Protein AF-A0A3M1N4K0-F1 (afdb_monomer_lite)

Sequence (651 aa):
VHLARDWVYSIRYTGSGGWGAYGIYLDVGSLAPANIYIYNNFIAGISSDGYSSPAGLWNAYGIYCTGSSNANAGIYIYHNSVHLYGTPPSSSLGSNPSCLGIASSITGGVYVRNNIFQNTQSPPNPSSTRTTIAIAYEGSSPSVFAQLDNNAYYVKNAGGAQYAFIGALGSNRYATLSAWRTAVGGSREQNSLSLSAPAPFTSSIDLHIPHGTTTPIEGGAVLITSPIAIGKDIDGESRPYGSAAPDIGADEFVAVVPPCPAAIDADQLTITPGSITVGSSGASFTVSPETPANVTLPARWYMRYNSGPWQFVAAYQASSPALTYTPTAAGTYEFMLVAFVAPYHSGCSGLQNDTSNIVTGTAVCPTALNADQISVSPTSVPVGQPVTVTVTNPSAVTLPAQWQVSTNGGSTWTGVGSYTGSPYLYTPMQIATYQIRLAALPPTGCSGSLSPVYSNVATFVANPPPGDSIANPINITPTDPTRTDTTVAGDNSLPGYRNNYTGPGNQSSPDVYYLYILRECLDSIRVSTCASTSFPSSNDLYLHVIHKQTGRILYTDGGRCGNTTTLLRAALDIFHDPSATGPTLVTSTSSYRAGMRLQQGDSLIIIVQGWSSYSGPYVLDVTEYRYNPANQPTLPQPPFFPFDTSRVCFR

Structure (mmCIF, N/CA/C/O backbone):
data_AF-A0A3M1N4K0-F1
#
_entry.id   AF-A0A3M1N4K0-F1
#
loop_
_atom_site.group_PDB
_atom_site.id
_atom_site.type_symbol
_atom_site.label_atom_id
_atom_site.label_alt_id
_atom_site.label_comp_id
_atom_site.label_asym_id
_atom_site.label_entity_id
_atom_site.label_seq_id
_atom_site.pdbx_PDB_ins_code
_atom_site.Cartn_x
_atom_site.Cartn_y
_atom_site.Cartn_z
_atom_site.occupancy
_atom_site.B_iso_or_equiv
_atom_site.auth_seq_id
_atom_site.auth_comp_id
_atom_site.auth_asym_id
_atom_site.auth_atom_id
_atom_site.pdbx_PDB_model_num
ATOM 1 N N . VAL A 1 1 ? 1.178 -7.338 -48.037 1.00 90.81 1 VAL A N 1
ATOM 2 C CA . VAL A 1 1 ? 1.528 -5.927 -48.381 1.00 90.81 1 VAL A CA 1
ATOM 3 C C . VAL A 1 1 ? 2.882 -5.606 -47.772 1.00 90.81 1 VAL A C 1
ATOM 5 O O . VAL A 1 1 ? 3.129 -6.086 -46.673 1.00 90.81 1 VAL A O 1
ATOM 8 N N . HIS A 1 2 ? 3.745 -4.858 -48.464 1.00 96.00 2 HIS A N 1
ATOM 9 C CA . HIS A 1 2 ? 5.048 -4.423 -47.945 1.00 96.00 2 HIS A CA 1
ATOM 10 C C . HIS A 1 2 ? 5.084 -2.892 -47.902 1.00 96.00 2 HIS A C 1
ATOM 12 O O . HIS A 1 2 ? 4.865 -2.262 -48.932 1.00 96.00 2 HIS A O 1
ATOM 18 N N . LEU A 1 3 ? 5.334 -2.328 -46.724 1.00 97.31 3 LEU A N 1
ATOM 19 C CA . LEU A 1 3 ? 5.602 -0.909 -46.486 1.00 97.31 3 LEU A CA 1
ATOM 20 C C . LEU A 1 3 ? 7.040 -0.825 -45.992 1.00 97.31 3 LEU A C 1
ATOM 22 O O . LEU A 1 3 ? 7.329 -1.247 -44.865 1.00 97.31 3 LEU A O 1
ATOM 26 N N . ALA A 1 4 ? 7.954 -0.440 -46.877 1.00 97.00 4 ALA A N 1
ATOM 27 C CA . ALA A 1 4 ? 9.362 -0.578 -46.576 1.00 97.00 4 ALA A CA 1
ATOM 28 C C . ALA A 1 4 ? 10.258 0.438 -47.250 1.00 97.00 4 ALA A C 1
ATOM 30 O O . ALA A 1 4 ? 10.099 0.718 -48.439 1.00 97.00 4 ALA A O 1
ATOM 31 N N . ARG A 1 5 ? 11.284 0.856 -46.501 1.00 96.69 5 ARG A N 1
ATOM 32 C CA . ARG A 1 5 ? 12.244 1.890 -46.907 1.00 96.69 5 ARG A CA 1
ATOM 33 C C . ARG A 1 5 ? 11.577 3.240 -47.160 1.00 96.69 5 ARG A C 1
ATOM 35 O O . ARG A 1 5 ? 12.047 4.037 -47.967 1.00 96.69 5 ARG A O 1
ATOM 42 N N . ASP A 1 6 ? 10.474 3.486 -46.458 1.00 97.56 6 ASP A N 1
ATOM 43 C CA . ASP A 1 6 ? 9.780 4.761 -46.463 1.00 97.56 6 ASP A CA 1
ATOM 44 C C . ASP A 1 6 ? 10.431 5.715 -45.459 1.00 97.56 6 ASP A C 1
ATOM 46 O O . ASP A 1 6 ? 10.778 5.338 -44.335 1.00 97.56 6 ASP A O 1
ATOM 50 N N . TRP A 1 7 ? 10.535 6.982 -45.852 1.00 97.62 7 TRP A N 1
ATOM 51 C CA . TRP A 1 7 ? 10.961 8.067 -44.977 1.00 97.62 7 TRP A CA 1
ATOM 52 C C . TRP A 1 7 ? 9.779 9.008 -44.724 1.00 97.62 7 TRP A C 1
ATOM 54 O O . TRP A 1 7 ? 9.471 9.896 -45.519 1.00 97.62 7 TRP A O 1
ATOM 64 N N . VAL A 1 8 ? 9.084 8.793 -43.607 1.00 98.19 8 VAL A N 1
ATOM 65 C CA . VAL A 1 8 ? 7.854 9.500 -43.230 1.00 98.19 8 VAL A CA 1
ATOM 66 C C . VAL A 1 8 ? 8.154 10.478 -42.106 1.00 98.19 8 VAL A C 1
ATOM 68 O O . VAL A 1 8 ? 8.540 10.068 -41.013 1.00 98.19 8 VAL A O 1
ATOM 71 N N . TYR A 1 9 ? 7.954 11.779 -42.321 1.00 97.06 9 TYR A N 1
ATOM 72 C CA . TYR A 1 9 ? 8.236 12.749 -41.266 1.00 97.06 9 TYR A CA 1
ATOM 73 C C . TYR A 1 9 ? 7.358 14.001 -41.268 1.00 97.06 9 TYR A C 1
ATOM 75 O O . TYR A 1 9 ? 6.730 14.359 -42.260 1.00 97.06 9 TYR A O 1
ATOM 83 N N . SER A 1 10 ? 7.334 14.682 -40.117 1.00 93.12 10 SER A N 1
ATOM 84 C CA . SER A 1 10 ? 6.679 15.985 -39.911 1.00 93.12 10 SER A CA 1
ATOM 85 C C . SER A 1 10 ? 5.156 16.008 -40.111 1.00 93.12 10 SER A C 1
ATOM 87 O O . SER A 1 10 ? 4.585 17.058 -40.408 1.00 93.12 10 SER A O 1
ATOM 89 N N . ILE A 1 11 ? 4.470 14.887 -39.873 1.00 94.81 11 ILE A N 1
ATOM 90 C CA . ILE A 1 11 ? 3.000 14.840 -39.870 1.00 94.81 11 ILE A CA 1
ATOM 91 C C . ILE A 1 11 ? 2.481 15.379 -38.536 1.00 94.81 11 ILE A C 1
ATOM 93 O O . ILE A 1 11 ? 2.772 14.832 -37.469 1.00 94.81 11 ILE A O 1
ATOM 97 N N . ARG A 1 12 ? 1.709 16.469 -38.580 1.00 90.62 12 ARG A N 1
ATOM 98 C CA . ARG A 1 12 ? 1.216 17.137 -37.372 1.00 90.62 12 ARG A CA 1
ATOM 99 C C . ARG A 1 12 ? -0.253 17.506 -37.475 1.00 90.62 12 ARG A C 1
ATOM 101 O O . ARG A 1 12 ? -0.661 18.149 -38.437 1.00 90.62 12 ARG A O 1
ATOM 108 N N . TYR A 1 13 ? -1.017 17.182 -36.438 1.00 90.69 13 TYR A N 1
ATOM 109 C CA . TYR A 1 13 ? -2.303 17.825 -36.193 1.00 90.69 13 TYR A CA 1
ATOM 110 C C . TYR A 1 13 ? -2.068 19.099 -35.375 1.00 90.69 13 TYR A C 1
ATOM 112 O O . TYR A 1 13 ? -1.414 19.050 -34.336 1.00 90.69 13 TYR A O 1
ATOM 120 N N . THR A 1 14 ? -2.563 20.240 -35.857 1.00 87.44 14 THR A N 1
ATOM 121 C CA . THR A 1 14 ? -2.312 21.571 -35.269 1.00 87.44 14 THR A CA 1
ATOM 122 C C . THR A 1 14 ? -3.549 22.220 -34.649 1.00 87.44 14 THR A C 1
ATOM 124 O O . THR A 1 14 ? -3.457 23.338 -34.146 1.00 87.44 14 THR A O 1
ATOM 127 N N . GLY A 1 15 ? -4.703 21.550 -34.690 1.00 84.38 15 GLY A N 1
ATOM 128 C CA . GLY A 1 15 ? -5.914 22.041 -34.039 1.00 84.38 15 GLY A CA 1
ATOM 129 C C . GLY A 1 15 ? -5.955 21.713 -32.545 1.00 84.38 15 GLY A C 1
ATOM 130 O O . GLY A 1 15 ? -4.979 21.231 -31.974 1.00 84.38 15 GLY A O 1
ATOM 131 N N . SER A 1 16 ? -7.105 21.987 -31.924 1.00 83.31 16 SER A N 1
ATOM 132 C CA . SER A 1 16 ? -7.334 21.815 -30.483 1.00 83.31 16 SER A CA 1
ATOM 133 C C . SER A 1 16 ? -8.403 20.774 -30.125 1.00 83.31 16 SER A C 1
ATOM 135 O O . SER A 1 16 ? -8.843 20.708 -28.977 1.00 83.31 16 SER A O 1
ATOM 137 N N . GLY A 1 17 ? -8.869 19.997 -31.108 1.00 82.81 17 GLY A N 1
ATOM 138 C CA . GLY A 1 17 ? -9.978 19.054 -30.946 1.00 82.81 17 GLY A CA 1
ATOM 139 C C . GLY A 1 17 ? -9.613 17.713 -30.305 1.00 82.81 17 GLY A C 1
ATOM 140 O O . GLY A 1 17 ? -10.485 16.856 -30.207 1.00 82.81 17 GLY A O 1
ATOM 141 N N . GLY A 1 18 ? -8.357 17.509 -29.898 1.00 83.38 18 GLY A N 1
ATOM 142 C CA . GLY A 1 18 ? -7.882 16.259 -29.309 1.00 83.38 18 GLY A CA 1
ATOM 143 C C . GLY A 1 18 ? -7.697 15.130 -30.321 1.00 83.38 18 GLY A C 1
ATOM 144 O O . GLY A 1 18 ? -7.857 13.973 -29.952 1.00 83.38 18 GLY A O 1
ATOM 145 N N . TRP A 1 19 ? -7.389 15.426 -31.586 1.00 87.81 19 TRP A N 1
ATOM 146 C CA . TRP A 1 19 ? -7.318 14.417 -32.651 1.00 87.81 19 TRP A CA 1
ATOM 147 C C . TRP A 1 19 ? -5.926 13.768 -32.762 1.00 87.81 19 TRP A C 1
ATOM 149 O O . TRP A 1 19 ? -4.921 14.277 -32.262 1.00 87.81 19 TRP A O 1
ATOM 159 N N . GLY A 1 20 ? -5.868 12.598 -33.402 1.00 90.62 20 GLY A N 1
ATOM 160 C CA . GLY A 1 20 ? -4.632 11.843 -33.624 1.00 90.62 20 GLY A CA 1
ATOM 161 C C . GLY A 1 20 ? -3.844 12.289 -34.861 1.00 90.62 20 GLY A C 1
ATOM 162 O O . GLY A 1 20 ? -4.351 13.013 -35.717 1.00 90.62 20 GLY A O 1
ATOM 163 N N . ALA A 1 21 ? -2.599 11.824 -34.964 1.00 94.00 21 ALA A N 1
ATOM 164 C CA . ALA A 1 21 ? -1.760 11.933 -36.159 1.00 94.00 21 ALA A CA 1
ATOM 165 C C . ALA A 1 21 ? -0.926 10.655 -36.302 1.00 94.00 21 ALA A C 1
ATOM 167 O O . ALA A 1 21 ? -0.452 10.122 -35.302 1.00 94.00 21 ALA A O 1
ATOM 168 N N . TYR A 1 22 ? -0.718 10.164 -37.521 1.00 96.62 22 TYR A N 1
ATOM 169 C CA . TYR A 1 22 ? -0.079 8.865 -37.740 1.00 96.62 22 TYR A CA 1
ATOM 170 C C . TYR A 1 22 ? 1.003 8.965 -38.810 1.00 96.62 22 TYR A C 1
ATOM 172 O O . TYR A 1 22 ? 0.780 9.614 -39.830 1.00 96.62 22 TYR A O 1
ATOM 180 N N . GLY A 1 23 ? 2.147 8.315 -38.592 1.00 97.88 23 GLY A N 1
ATOM 181 C CA . GLY A 1 23 ? 3.134 8.072 -39.646 1.00 97.88 23 GLY A CA 1
ATOM 182 C C . GLY A 1 23 ? 2.615 7.022 -40.625 1.00 97.88 23 GLY A C 1
ATOM 183 O O . GLY A 1 23 ? 2.306 7.325 -41.772 1.00 97.88 23 GLY A O 1
ATOM 184 N N . ILE A 1 24 ? 2.445 5.798 -40.129 1.00 98.19 24 ILE A N 1
ATOM 185 C CA . ILE A 1 24 ? 1.808 4.686 -40.838 1.00 98.19 24 ILE A CA 1
ATOM 186 C C . ILE A 1 24 ? 0.546 4.291 -40.071 1.00 98.19 24 ILE A C 1
ATOM 188 O O . ILE A 1 24 ? 0.623 3.916 -38.903 1.00 98.19 24 ILE A O 1
ATOM 192 N N . TYR A 1 25 ? -0.611 4.358 -40.728 1.00 97.12 25 TYR A N 1
ATOM 193 C CA . TYR A 1 25 ? -1.880 3.857 -40.199 1.00 97.12 25 TYR A CA 1
ATOM 194 C C . TYR A 1 25 ? -2.286 2.601 -40.964 1.00 97.12 25 TYR A C 1
ATOM 196 O O . TYR A 1 25 ? -2.434 2.636 -42.186 1.00 97.12 25 TYR A O 1
ATOM 204 N N . LEU A 1 26 ? -2.472 1.499 -40.243 1.00 95.81 26 LEU A N 1
ATOM 205 C CA . LEU A 1 26 ? -2.861 0.214 -40.795 1.00 95.81 26 LEU A CA 1
ATOM 206 C C . LEU A 1 26 ? -4.192 -0.248 -40.199 1.00 95.81 26 LEU A C 1
ATOM 208 O O . LEU A 1 26 ? -4.291 -0.442 -38.990 1.00 95.81 26 LEU A O 1
ATOM 212 N N . ASP A 1 27 ? -5.169 -0.519 -41.061 1.00 95.19 27 ASP A N 1
ATOM 213 C CA . ASP A 1 27 ? -6.387 -1.251 -40.715 1.00 95.19 27 ASP A CA 1
ATOM 214 C C . ASP A 1 27 ? -6.412 -2.583 -41.473 1.00 95.19 27 ASP A C 1
ATOM 216 O O . ASP A 1 27 ? -6.448 -2.608 -42.705 1.00 95.19 27 ASP A O 1
ATOM 220 N N . VAL A 1 28 ? -6.350 -3.696 -40.740 1.00 94.31 28 VAL A N 1
ATOM 221 C CA . VAL A 1 28 ? -6.396 -5.047 -41.325 1.00 94.31 28 VAL A CA 1
ATOM 222 C C . VAL A 1 28 ? -7.818 -5.587 -41.492 1.00 94.31 28 VAL A C 1
ATOM 224 O O . VAL A 1 28 ? -7.995 -6.692 -42.012 1.00 94.31 28 VAL A O 1
ATOM 227 N N . GLY A 1 29 ? -8.839 -4.851 -41.042 1.00 92.19 29 GLY A N 1
ATOM 228 C CA . GLY A 1 29 ? -10.226 -5.303 -41.033 1.00 92.19 29 GLY A CA 1
ATOM 229 C C . GLY A 1 29 ? -10.366 -6.683 -40.381 1.00 92.19 29 GLY A C 1
ATOM 230 O O . GLY A 1 29 ? -9.849 -6.934 -39.290 1.00 92.19 29 GLY A O 1
ATOM 231 N N . SER A 1 30 ? -11.044 -7.598 -41.072 1.00 91.00 30 SER A N 1
ATOM 232 C CA . SER A 1 30 ? -11.279 -8.981 -40.634 1.00 91.00 30 SER A CA 1
ATOM 233 C C . SER A 1 30 ? -10.262 -10.009 -41.166 1.00 91.00 30 SER A C 1
ATOM 235 O O . SER A 1 30 ? -10.473 -11.211 -41.003 1.00 91.00 30 SER A O 1
ATOM 237 N N . LEU A 1 31 ? -9.165 -9.586 -41.811 1.00 89.38 31 LEU A N 1
ATOM 238 C CA . LEU A 1 31 ? -8.193 -10.499 -42.434 1.00 89.38 31 LEU A CA 1
ATOM 239 C C . LEU A 1 31 ? -7.330 -11.232 -41.397 1.00 89.38 31 LEU A C 1
ATOM 241 O O . LEU A 1 31 ? -6.529 -10.597 -40.720 1.00 89.38 31 LEU A O 1
ATOM 245 N N . ALA A 1 32 ? -7.403 -12.563 -41.319 1.00 89.44 32 ALA A N 1
ATOM 246 C CA . ALA A 1 32 ? -6.632 -13.356 -40.355 1.00 89.44 32 ALA A CA 1
ATOM 247 C C . ALA A 1 32 ? -5.978 -14.604 -41.003 1.00 89.44 32 ALA A C 1
ATOM 249 O O . ALA A 1 32 ? -6.666 -15.616 -41.161 1.00 89.44 32 ALA A O 1
ATOM 250 N N . PRO A 1 33 ? -4.674 -14.593 -41.368 1.00 91.50 33 PRO A N 1
ATOM 251 C CA . PRO A 1 33 ? -3.715 -13.485 -41.271 1.00 91.50 33 PRO A CA 1
ATOM 252 C C . PRO A 1 33 ? -3.775 -12.506 -42.452 1.00 91.50 33 PRO A C 1
ATOM 254 O O . PRO A 1 33 ? -4.005 -12.905 -43.592 1.00 91.50 33 PRO A O 1
ATOM 257 N N . ALA A 1 34 ? -3.493 -11.225 -42.195 1.00 93.12 34 ALA A N 1
ATOM 258 C CA . ALA A 1 34 ? -3.416 -10.188 -43.228 1.00 93.12 34 ALA A CA 1
ATOM 259 C C . ALA A 1 34 ? -2.084 -10.186 -44.005 1.00 93.12 34 ALA A C 1
ATOM 261 O O . ALA A 1 34 ? -2.031 -9.690 -45.130 1.00 93.12 34 ALA A O 1
ATOM 262 N N . ASN A 1 35 ? -1.014 -10.745 -43.426 1.00 95.44 35 ASN A N 1
ATOM 263 C CA . ASN A 1 35 ? 0.335 -10.820 -44.007 1.00 95.44 35 ASN A CA 1
ATOM 264 C C . ASN A 1 35 ? 0.853 -9.454 -44.500 1.00 95.44 35 ASN A C 1
ATOM 266 O O . ASN A 1 35 ? 1.108 -9.224 -45.693 1.00 95.44 35 ASN A O 1
ATOM 270 N N . ILE A 1 36 ? 0.976 -8.521 -43.556 1.00 97.00 36 ILE A N 1
ATOM 271 C CA . ILE A 1 36 ? 1.440 -7.153 -43.801 1.00 97.00 36 ILE A CA 1
ATOM 272 C C . ILE A 1 36 ? 2.790 -6.944 -43.127 1.00 97.00 36 ILE A C 1
ATOM 274 O O . ILE A 1 36 ? 2.938 -7.194 -41.934 1.00 97.00 36 ILE A O 1
ATOM 278 N N . TYR A 1 37 ? 3.758 -6.476 -43.909 1.00 98.06 37 TYR A N 1
ATOM 279 C CA . TYR A 1 37 ? 5.148 -6.286 -43.515 1.00 98.06 37 TYR A CA 1
ATOM 280 C C . TYR A 1 37 ? 5.482 -4.795 -43.520 1.00 98.06 37 TYR A C 1
ATOM 282 O O . TYR A 1 37 ? 5.380 -4.152 -44.562 1.00 98.06 37 TYR A O 1
ATOM 290 N N . ILE A 1 38 ? 5.884 -4.262 -42.370 1.00 98.62 38 ILE A N 1
ATOM 291 C CA . ILE A 1 38 ? 6.320 -2.879 -42.162 1.00 98.62 38 ILE A CA 1
ATOM 292 C C . ILE A 1 38 ? 7.787 -2.934 -41.735 1.00 98.62 38 ILE A C 1
ATOM 294 O O . ILE A 1 38 ? 8.072 -3.382 -40.620 1.00 98.62 38 ILE A O 1
ATOM 298 N N . TYR A 1 39 ? 8.724 -2.549 -42.605 1.00 98.62 39 TYR A N 1
ATOM 299 C CA . TYR A 1 39 ? 10.147 -2.688 -42.286 1.00 98.62 39 TYR A CA 1
ATOM 300 C C . TYR A 1 39 ? 11.100 -1.680 -42.918 1.00 98.62 39 TYR A C 1
ATOM 302 O O . TYR A 1 39 ? 10.824 -1.141 -43.977 1.00 98.62 39 TYR A O 1
ATOM 310 N N . ASN A 1 40 ? 12.255 -1.453 -42.290 1.00 98.31 40 ASN A N 1
ATOM 311 C CA . ASN A 1 40 ? 13.278 -0.502 -42.748 1.00 98.31 40 ASN A CA 1
ATOM 312 C C . ASN A 1 40 ? 12.750 0.923 -42.956 1.00 98.31 40 ASN A C 1
ATOM 314 O O . ASN A 1 40 ? 13.233 1.627 -43.832 1.00 98.31 40 ASN A O 1
ATOM 318 N N . ASN A 1 41 ? 11.733 1.352 -42.208 1.00 98.75 41 ASN A N 1
ATOM 319 C CA . ASN A 1 41 ? 11.193 2.701 -42.357 1.00 98.75 41 ASN A CA 1
ATOM 320 C C . ASN A 1 41 ? 11.834 3.661 -41.354 1.00 98.75 41 ASN A C 1
ATOM 322 O O . ASN A 1 41 ? 12.025 3.314 -40.183 1.00 98.75 41 ASN A O 1
ATOM 326 N N . PHE A 1 42 ? 12.074 4.891 -41.797 1.00 98.75 42 PHE A N 1
ATOM 327 C CA . PHE A 1 42 ? 12.331 6.034 -40.929 1.00 98.75 42 PHE A CA 1
ATOM 328 C C . PHE A 1 42 ? 11.034 6.794 -40.703 1.00 98.75 42 PHE A C 1
ATOM 330 O O . PHE A 1 42 ? 10.422 7.295 -41.646 1.00 98.75 42 PHE A O 1
ATOM 337 N N . ILE A 1 43 ? 10.607 6.899 -39.445 1.00 98.81 43 ILE A N 1
ATOM 338 C CA . ILE A 1 43 ? 9.358 7.573 -39.082 1.00 98.81 43 ILE A CA 1
ATOM 339 C C . ILE A 1 43 ? 9.645 8.615 -38.008 1.00 98.81 43 ILE A C 1
ATOM 341 O O . ILE A 1 43 ? 9.987 8.262 -36.881 1.00 98.81 43 ILE A O 1
ATOM 345 N N . ALA A 1 44 ? 9.487 9.900 -38.322 1.00 98.19 44 ALA A N 1
ATOM 346 C CA . ALA A 1 44 ? 9.913 10.974 -37.431 1.00 98.19 44 ALA A CA 1
ATOM 347 C C . ALA A 1 44 ? 8.897 12.112 -37.258 1.00 98.19 44 ALA A C 1
ATOM 349 O O . ALA A 1 44 ? 8.154 12.486 -38.159 1.00 98.19 44 ALA A O 1
ATOM 350 N N . GLY A 1 45 ? 8.889 12.744 -36.086 1.00 93.69 45 GLY A N 1
ATOM 351 C CA . GLY A 1 45 ? 8.214 14.035 -35.901 1.00 93.69 45 GLY A CA 1
ATOM 352 C C . GLY A 1 45 ? 6.687 14.004 -36.016 1.00 93.69 45 GLY A C 1
ATOM 353 O O . GLY A 1 45 ? 6.094 15.035 -36.345 1.00 93.69 45 GLY A O 1
ATOM 354 N N . ILE A 1 46 ? 6.061 12.857 -35.726 1.00 95.62 46 ILE A N 1
ATOM 355 C CA . ILE A 1 46 ? 4.599 12.734 -35.656 1.00 95.62 46 ILE A CA 1
ATOM 356 C C . ILE A 1 46 ? 4.095 13.378 -34.362 1.00 95.62 46 ILE A C 1
ATOM 358 O O . ILE A 1 46 ? 4.562 13.040 -33.272 1.00 95.62 46 ILE A O 1
ATOM 362 N N . SER A 1 47 ? 3.161 14.324 -34.456 1.00 91.94 47 SER A N 1
ATOM 363 C CA . SER A 1 47 ? 2.671 15.062 -33.285 1.00 91.94 47 SER A CA 1
ATOM 364 C C . SER A 1 47 ? 1.198 15.446 -33.392 1.00 91.94 47 SER A C 1
ATOM 366 O O . SER A 1 47 ? 0.704 15.792 -34.462 1.00 91.94 47 SER A O 1
ATOM 368 N N . SER A 1 48 ? 0.495 15.411 -32.264 1.00 90.56 48 SER A N 1
ATOM 369 C CA . SER A 1 48 ? -0.882 15.878 -32.131 1.00 90.56 48 SER A CA 1
ATOM 370 C C . SER A 1 48 ? -1.165 16.319 -30.694 1.00 90.56 48 SER A C 1
ATOM 372 O O . SER A 1 48 ? -0.408 15.982 -29.768 1.00 90.56 48 SER A O 1
ATOM 374 N N . ASP A 1 49 ? -2.241 17.087 -30.510 1.00 86.75 49 ASP A N 1
ATOM 375 C CA . ASP A 1 49 ? -2.737 17.453 -29.184 1.00 8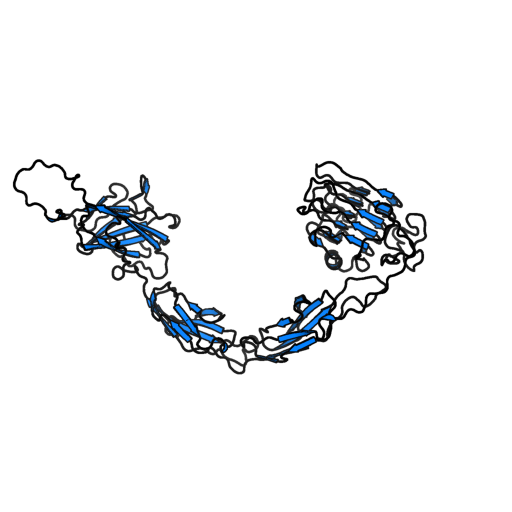6.75 49 ASP A CA 1
ATOM 376 C C . ASP A 1 49 ? -3.292 16.218 -28.455 1.00 86.75 49 ASP A C 1
ATOM 378 O O . ASP A 1 49 ? -2.891 15.979 -27.316 1.00 86.75 49 ASP A O 1
ATOM 382 N N . GLY A 1 50 ? -4.079 15.393 -29.160 1.00 85.75 50 GLY A N 1
ATOM 383 C CA . GLY A 1 50 ? -4.526 14.040 -28.821 1.00 85.75 50 GLY A CA 1
ATOM 384 C C . GLY A 1 50 ? -5.364 13.913 -27.542 1.00 85.75 50 GLY A C 1
ATOM 385 O O . GLY A 1 50 ? -5.150 14.621 -26.568 1.00 85.75 50 GLY A O 1
ATOM 386 N N . TYR A 1 51 ? -6.322 12.994 -27.486 1.00 83.12 51 TYR A N 1
ATOM 387 C CA . TYR A 1 51 ? -7.182 12.793 -26.319 1.00 83.12 51 TYR A CA 1
ATOM 388 C C . TYR A 1 51 ? -7.746 11.366 -26.265 1.00 83.12 51 TYR A C 1
ATOM 390 O O . TYR A 1 51 ? -8.837 11.092 -26.760 1.00 83.12 51 TYR A O 1
ATOM 398 N N . SER A 1 52 ? -6.996 10.421 -25.691 1.00 80.19 52 SER A N 1
ATOM 399 C CA . SER A 1 52 ? -7.501 9.071 -25.375 1.00 80.19 52 SER A CA 1
ATOM 400 C C . SER A 1 52 ? -6.503 8.271 -24.539 1.00 80.19 52 SER A C 1
ATOM 402 O O . SER A 1 52 ? -5.350 8.674 -24.386 1.00 80.19 52 SER A O 1
ATOM 404 N N . SER A 1 53 ? -6.933 7.114 -24.026 1.00 84.94 53 SER A N 1
ATOM 405 C CA . SER A 1 53 ? -6.052 6.075 -23.480 1.00 84.94 53 SER A CA 1
ATOM 406 C C . SER A 1 53 ? -4.934 5.691 -24.467 1.00 84.94 53 SER A C 1
ATOM 408 O O . SER A 1 53 ? -5.038 5.966 -25.665 1.00 84.94 53 SER A O 1
ATOM 410 N N . PRO A 1 54 ? -3.847 5.046 -24.011 1.00 84.56 54 PRO A N 1
ATOM 411 C CA . PRO A 1 54 ? -2.799 4.582 -24.907 1.00 84.56 54 PRO A CA 1
ATOM 412 C C . PRO A 1 54 ? -3.344 3.633 -25.950 1.00 84.56 54 PRO A C 1
ATOM 414 O O . PRO A 1 54 ? -4.248 2.846 -25.678 1.00 84.56 54 PRO A O 1
ATOM 417 N N . ALA A 1 55 ? -2.745 3.728 -27.131 1.00 86.44 55 ALA A N 1
ATOM 418 C CA . ALA A 1 55 ? -3.205 3.076 -28.349 1.00 86.44 55 ALA A CA 1
ATOM 419 C C . ALA A 1 55 ? -4.688 3.319 -28.719 1.00 86.44 55 ALA A C 1
ATOM 421 O O . ALA A 1 55 ? -5.207 2.652 -29.613 1.00 86.44 55 ALA A O 1
ATOM 422 N N . GLY A 1 56 ? -5.355 4.303 -28.107 1.00 88.81 56 GLY A N 1
ATOM 423 C CA . GLY A 1 56 ? -6.613 4.839 -28.615 1.00 88.81 56 GLY A CA 1
ATOM 424 C C . GLY A 1 56 ? -6.383 5.649 -29.892 1.00 88.81 56 GLY A C 1
ATOM 425 O O . GLY A 1 56 ? -5.330 6.257 -30.070 1.00 88.81 56 GLY A O 1
ATOM 426 N N . LEU A 1 57 ? -7.379 5.687 -30.777 1.00 89.94 57 LEU A N 1
ATOM 427 C CA . LEU A 1 57 ? -7.299 6.357 -32.087 1.00 89.94 57 LEU A CA 1
ATOM 428 C C . LEU A 1 57 ? -6.859 7.831 -31.996 1.00 89.94 57 LEU A C 1
ATOM 430 O O . LEU A 1 57 ? -6.268 8.391 -32.908 1.00 89.94 57 LEU A O 1
ATOM 434 N N . TRP A 1 58 ? -7.113 8.508 -30.888 1.00 90.88 58 TRP A N 1
ATOM 435 C CA . TRP A 1 58 ? -6.948 9.954 -30.823 1.00 90.88 58 TRP A CA 1
ATOM 436 C C . TRP A 1 58 ? -5.587 10.386 -30.272 1.00 90.88 58 TRP A C 1
ATOM 438 O O . TRP A 1 58 ? -5.526 11.334 -29.507 1.00 90.88 58 TRP A O 1
ATOM 448 N N . ASN A 1 59 ? -4.482 9.722 -30.618 1.00 92.25 59 ASN A N 1
ATOM 449 C CA . ASN A 1 59 ? -3.132 10.174 -30.240 1.00 92.25 59 ASN A CA 1
ATOM 450 C C . ASN A 1 59 ? -2.169 10.188 -31.435 1.00 92.25 59 ASN A C 1
ATOM 452 O O . ASN A 1 59 ? -2.506 9.774 -32.542 1.00 92.25 59 ASN A O 1
ATOM 456 N N . ALA A 1 60 ? -0.955 10.686 -31.197 1.00 94.00 60 ALA A N 1
ATOM 457 C CA . ALA A 1 60 ? 0.121 10.641 -32.174 1.00 94.00 60 ALA A CA 1
ATOM 458 C C . ALA A 1 60 ? 0.818 9.272 -32.165 1.00 94.00 60 ALA A C 1
ATOM 460 O O . ALA A 1 60 ? 1.302 8.840 -31.116 1.00 94.00 60 ALA A O 1
ATOM 461 N N . TYR A 1 61 ? 0.929 8.630 -33.328 1.00 97.50 61 TYR A N 1
ATOM 462 C CA . TYR A 1 61 ? 1.649 7.368 -33.472 1.00 97.50 61 TYR A CA 1
ATOM 463 C C . TYR A 1 61 ? 2.648 7.383 -34.617 1.00 97.50 61 TYR A C 1
ATOM 465 O O . TYR A 1 61 ? 2.349 7.865 -35.707 1.00 97.50 61 TYR A O 1
ATOM 473 N N . GLY A 1 62 ? 3.820 6.786 -34.401 1.00 98.31 62 GLY A N 1
ATOM 474 C CA . GLY A 1 62 ? 4.709 6.458 -35.515 1.00 98.31 62 GLY A CA 1
ATOM 475 C C . GLY A 1 62 ? 4.043 5.433 -36.431 1.00 98.31 62 GLY A C 1
ATOM 476 O O . GLY A 1 62 ? 3.802 5.700 -37.605 1.00 98.31 62 GLY A O 1
ATOM 477 N N . ILE A 1 63 ? 3.667 4.296 -35.852 1.00 98.75 63 ILE A N 1
ATOM 478 C CA . ILE A 1 63 ? 2.913 3.223 -36.501 1.00 98.75 63 ILE A CA 1
ATOM 479 C C . ILE A 1 63 ? 1.668 2.942 -35.657 1.00 98.75 63 ILE A C 1
ATOM 481 O O . ILE A 1 63 ? 1.779 2.736 -34.448 1.00 98.75 63 ILE A O 1
ATOM 485 N N . TYR A 1 64 ? 0.490 2.915 -36.274 1.00 98.19 64 TYR A N 1
ATOM 486 C CA . TYR A 1 64 ? -0.767 2.561 -35.620 1.00 98.19 64 TYR A CA 1
ATOM 487 C C . TYR A 1 64 ? -1.463 1.417 -36.346 1.00 98.19 64 TYR A C 1
ATOM 489 O O . TYR A 1 64 ? -1.633 1.475 -37.561 1.00 98.19 64 TYR A O 1
ATOM 497 N N . CYS A 1 65 ? -1.873 0.390 -35.605 1.00 97.69 65 CYS A N 1
ATOM 498 C CA . CYS A 1 65 ? -2.529 -0.799 -36.144 1.00 97.69 65 CYS A CA 1
ATOM 499 C C . CYS A 1 65 ? -3.930 -0.974 -35.543 1.00 97.69 65 CYS A C 1
ATOM 501 O O . CYS A 1 65 ? -4.085 -0.945 -34.323 1.00 97.69 65 CYS A O 1
ATOM 503 N N . THR A 1 66 ? -4.928 -1.241 -36.382 1.00 96.50 66 THR A N 1
ATOM 504 C CA . THR A 1 66 ? -6.297 -1.612 -35.996 1.00 96.50 66 THR A CA 1
ATOM 505 C C . THR A 1 66 ? -6.828 -2.754 -36.872 1.00 96.50 66 THR A C 1
ATOM 507 O O . THR A 1 66 ? -6.219 -3.115 -37.879 1.00 96.50 66 THR A O 1
ATOM 510 N N . GLY A 1 67 ? -7.946 -3.355 -36.471 1.00 93.81 67 GLY A N 1
ATOM 511 C CA . GLY A 1 67 ? -8.672 -4.369 -37.230 1.00 93.81 67 GLY A CA 1
ATOM 512 C C . GLY A 1 67 ? -10.085 -4.593 -36.686 1.00 93.81 67 GLY A C 1
ATOM 513 O O . GLY A 1 67 ? -10.710 -3.691 -36.131 1.00 93.81 67 GLY A O 1
ATOM 514 N N . SER A 1 68 ? -10.603 -5.814 -36.830 1.00 90.44 68 SER A N 1
ATOM 515 C CA . SER A 1 68 ? -11.937 -6.232 -36.377 1.00 90.44 68 SER A CA 1
ATOM 516 C C . SER A 1 68 ? -11.882 -7.556 -35.602 1.00 90.44 68 SER A C 1
ATOM 518 O O . SER A 1 68 ? -12.150 -8.617 -36.156 1.00 90.44 68 SER A O 1
ATOM 520 N N . SER A 1 69 ? -11.548 -7.489 -34.308 1.00 82.38 69 SER A N 1
ATOM 521 C CA . SER A 1 69 ? -11.437 -8.639 -33.383 1.00 82.38 69 SER A CA 1
ATOM 522 C C . SER A 1 69 ? -10.546 -9.773 -33.904 1.00 82.38 69 SER A C 1
ATOM 524 O O . SER A 1 69 ? -10.987 -10.905 -34.099 1.00 82.38 69 SER A O 1
ATOM 526 N N . ASN A 1 70 ? -9.271 -9.468 -34.136 1.00 87.31 70 ASN A N 1
ATOM 527 C CA . ASN A 1 70 ? -8.369 -10.344 -34.870 1.00 87.31 70 ASN A CA 1
ATOM 528 C C . ASN A 1 70 ? -7.321 -11.029 -33.978 1.00 87.31 70 ASN A C 1
ATOM 530 O O . ASN A 1 70 ? -6.352 -10.400 -33.552 1.00 87.31 70 ASN A O 1
ATOM 534 N N . ALA A 1 71 ? -7.495 -12.331 -33.733 1.00 92.00 71 ALA A N 1
ATOM 535 C CA . ALA A 1 71 ? -6.574 -13.140 -32.924 1.00 92.00 71 ALA A CA 1
ATOM 536 C C . ALA A 1 71 ? -5.301 -13.574 -33.673 1.00 92.00 71 ALA A C 1
ATOM 538 O O . ALA A 1 71 ? -4.363 -14.078 -33.055 1.00 92.00 71 ALA A O 1
ATOM 539 N N . ASN A 1 72 ? -5.252 -13.391 -34.993 1.00 94.88 72 ASN A N 1
ATOM 540 C CA . ASN A 1 72 ? -4.083 -13.677 -35.812 1.00 94.88 72 ASN A CA 1
ATOM 541 C C . ASN A 1 72 ? -3.961 -12.629 -36.921 1.00 94.88 72 ASN A C 1
ATOM 543 O O . ASN A 1 72 ? -4.202 -12.925 -38.088 1.00 94.88 72 ASN A O 1
ATOM 547 N N . ALA A 1 73 ? -3.609 -11.397 -36.555 1.00 95.75 73 ALA A N 1
ATOM 548 C CA . ALA A 1 73 ? -3.593 -10.286 -37.499 1.00 95.75 73 ALA A CA 1
ATOM 549 C C . ALA A 1 73 ? -2.557 -10.444 -38.622 1.00 95.75 73 ALA A C 1
ATOM 551 O O . ALA A 1 73 ? -2.756 -9.914 -39.712 1.00 95.75 73 ALA A O 1
ATOM 552 N N . GLY A 1 74 ? -1.469 -11.189 -38.402 1.00 96.44 74 GLY A N 1
ATOM 553 C CA . GLY A 1 74 ? -0.402 -11.349 -39.393 1.00 96.44 74 GLY A CA 1
ATOM 554 C C . GLY A 1 74 ? 0.281 -10.020 -39.726 1.00 96.44 74 GLY A C 1
ATOM 555 O O . GLY A 1 74 ? 0.496 -9.719 -40.901 1.00 96.44 74 GLY A O 1
ATOM 556 N N . ILE A 1 75 ? 0.567 -9.214 -38.698 1.00 98.31 75 ILE A N 1
ATOM 557 C CA . ILE A 1 75 ? 1.244 -7.916 -38.814 1.00 98.31 75 ILE A CA 1
ATOM 558 C C . ILE A 1 75 ? 2.693 -8.089 -38.371 1.00 98.31 75 ILE A C 1
ATOM 560 O O . ILE A 1 75 ? 2.959 -8.510 -37.245 1.00 98.31 75 ILE A O 1
ATOM 564 N N . TYR A 1 76 ? 3.628 -7.740 -39.244 1.00 98.50 76 TYR A N 1
ATOM 565 C CA . TYR A 1 76 ? 5.059 -7.929 -39.053 1.00 98.50 76 TYR A CA 1
ATOM 566 C C . TYR A 1 76 ? 5.765 -6.572 -39.099 1.00 98.50 76 TYR A C 1
ATOM 568 O O . TYR A 1 76 ? 5.733 -5.899 -40.124 1.00 98.50 76 TYR A O 1
ATOM 576 N N . ILE A 1 77 ? 6.386 -6.168 -37.993 1.00 98.75 77 ILE A N 1
ATOM 577 C CA . ILE A 1 77 ? 7.013 -4.857 -37.794 1.00 98.75 77 ILE A CA 1
ATOM 578 C C . ILE A 1 77 ? 8.490 -5.083 -37.468 1.00 98.75 77 ILE A C 1
ATOM 580 O O . ILE A 1 77 ? 8.831 -5.458 -36.340 1.00 98.75 77 ILE A O 1
ATOM 584 N N . TYR A 1 78 ? 9.360 -4.895 -38.459 1.00 98.69 78 TYR A N 1
ATOM 585 C CA . TYR A 1 78 ? 10.776 -5.253 -38.367 1.00 98.69 78 TYR A CA 1
ATOM 586 C C . TYR A 1 78 ? 11.702 -4.107 -38.740 1.00 98.69 78 TYR A C 1
ATOM 588 O O . TYR A 1 78 ? 11.440 -3.444 -39.725 1.00 98.69 78 TYR A O 1
ATOM 596 N N . HIS A 1 79 ? 12.814 -3.905 -38.031 1.00 98.38 79 HIS A N 1
ATOM 597 C CA . HIS A 1 79 ? 13.849 -2.958 -38.477 1.00 98.38 79 HIS A CA 1
ATOM 598 C C . HIS A 1 79 ? 13.315 -1.550 -38.776 1.00 98.38 79 HIS A C 1
ATOM 600 O O . HIS A 1 79 ? 13.727 -0.933 -39.738 1.00 98.38 79 HIS A O 1
ATOM 606 N N . ASN A 1 80 ? 12.347 -1.020 -38.028 1.00 98.88 80 ASN A N 1
ATOM 607 C CA . ASN A 1 80 ? 11.927 0.375 -38.196 1.00 98.88 80 ASN A CA 1
ATOM 608 C C . ASN A 1 80 ? 12.666 1.256 -37.191 1.00 98.88 80 ASN A C 1
ATOM 610 O O . ASN A 1 80 ? 12.850 0.858 -36.040 1.00 98.88 80 ASN A O 1
ATOM 614 N N . SER A 1 81 ? 13.028 2.469 -37.599 1.00 98.81 81 SER A N 1
ATOM 615 C CA . SER A 1 81 ? 13.494 3.517 -36.691 1.00 98.81 81 SER A CA 1
ATOM 616 C C . SER A 1 81 ? 12.395 4.562 -36.554 1.00 98.81 81 SER A C 1
ATOM 618 O O . SER A 1 81 ? 12.029 5.233 -37.518 1.00 98.81 81 SER A O 1
ATOM 620 N N . VAL A 1 82 ? 11.838 4.693 -35.351 1.00 98.88 82 VAL A N 1
ATOM 621 C CA . VAL A 1 82 ? 10.741 5.618 -35.062 1.00 98.88 82 VAL A CA 1
ATOM 622 C C . VAL A 1 82 ? 11.183 6.628 -34.014 1.00 98.88 82 VAL A C 1
ATOM 624 O O . VAL A 1 82 ? 11.513 6.250 -32.890 1.00 98.88 82 VAL A O 1
ATOM 627 N N . HIS A 1 83 ? 11.141 7.913 -34.364 1.00 98.25 83 HIS A N 1
ATOM 628 C CA . HIS A 1 83 ? 11.504 9.020 -33.489 1.00 98.25 83 HIS A CA 1
ATOM 629 C C . HIS A 1 83 ? 10.384 10.063 -33.371 1.00 98.25 83 HIS A C 1
ATOM 631 O O . HIS A 1 83 ? 10.237 10.969 -34.194 1.00 98.25 83 HIS A O 1
ATOM 637 N N . LEU A 1 84 ? 9.607 9.997 -32.294 1.00 95.81 84 LEU A N 1
ATOM 638 C CA . LEU A 1 84 ? 8.666 11.062 -31.946 1.00 95.81 84 LEU A CA 1
ATOM 639 C C . LEU A 1 84 ? 9.390 12.122 -31.113 1.00 95.81 84 LEU A C 1
ATOM 641 O O . LEU A 1 84 ? 10.020 11.782 -30.119 1.00 95.81 84 LEU A O 1
ATOM 645 N N . TYR A 1 85 ? 9.308 13.399 -31.492 1.00 93.12 85 TYR A N 1
ATOM 646 C CA . TYR A 1 85 ? 10.032 14.477 -30.807 1.00 93.12 85 TYR A CA 1
ATOM 647 C C . TYR A 1 85 ? 9.258 15.799 -30.792 1.00 93.12 85 TYR A C 1
ATOM 649 O O . TYR A 1 85 ? 8.238 15.962 -31.469 1.00 93.12 85 TYR A O 1
ATOM 657 N N . GLY A 1 86 ? 9.778 16.751 -30.013 1.00 88.62 86 GLY A N 1
ATOM 658 C CA . GLY A 1 86 ? 9.262 18.114 -29.902 1.00 88.62 86 GLY A CA 1
ATOM 659 C C . GLY A 1 86 ? 8.165 18.283 -28.851 1.00 88.62 86 GLY A C 1
ATOM 660 O O . GLY A 1 86 ? 7.835 17.362 -28.104 1.00 88.62 86 GLY A O 1
ATOM 661 N N . THR A 1 87 ? 7.610 19.494 -28.795 1.00 86.19 87 THR A N 1
ATOM 662 C CA . THR A 1 87 ? 6.480 19.826 -27.921 1.00 86.19 87 THR A CA 1
ATOM 663 C C . THR A 1 87 ? 5.187 19.832 -28.753 1.00 86.19 87 THR A C 1
ATOM 665 O O . THR A 1 87 ? 5.133 20.521 -29.773 1.00 86.19 87 THR A O 1
ATOM 668 N N . PRO A 1 88 ? 4.160 19.062 -28.371 1.00 78.31 88 PRO A N 1
ATOM 669 C CA . PRO A 1 88 ? 2.871 19.009 -29.059 1.00 78.31 88 PRO A CA 1
ATOM 670 C C . PRO A 1 88 ? 2.022 20.270 -28.807 1.00 78.31 88 PRO A C 1
ATOM 672 O O . PRO A 1 88 ? 2.287 20.995 -27.845 1.00 78.31 88 PRO A O 1
ATOM 675 N N . PRO A 1 89 ? 0.989 20.538 -29.631 1.00 73.88 89 PRO A N 1
ATOM 676 C CA . PRO A 1 89 ? 0.067 21.659 -29.421 1.00 73.88 89 PRO A CA 1
ATOM 677 C C . PRO A 1 89 ? -0.667 21.569 -28.066 1.00 73.88 89 PRO A C 1
ATOM 679 O O . PRO A 1 89 ? -0.944 20.482 -27.564 1.00 73.88 89 PRO A O 1
ATOM 682 N N . SER A 1 90 ? -0.954 22.722 -27.453 1.00 65.38 90 SER A N 1
ATOM 683 C CA . SER A 1 90 ? -1.137 22.904 -26.000 1.00 65.38 90 SER A CA 1
ATOM 684 C C . SER A 1 90 ? -2.523 22.600 -25.399 1.00 65.38 90 SER A C 1
ATOM 686 O O . SER A 1 90 ? -2.735 22.892 -24.222 1.00 65.38 90 SER A O 1
ATOM 688 N N . SER A 1 91 ? -3.478 22.043 -26.144 1.00 63.34 91 SER A N 1
ATOM 689 C CA . SER A 1 91 ? -4.895 22.000 -25.728 1.00 63.34 91 SER A CA 1
ATOM 690 C C . SER A 1 91 ? -5.311 20.803 -24.870 1.00 63.34 91 SER A C 1
ATOM 692 O O . SER A 1 91 ? -6.242 20.942 -24.080 1.00 63.34 91 SER A O 1
ATOM 694 N N . SER A 1 92 ? -4.668 19.638 -24.992 1.00 65.25 92 SER A N 1
ATOM 695 C CA . SER A 1 92 ? -5.114 18.421 -24.300 1.00 65.25 92 SER A CA 1
ATOM 696 C C . SER A 1 92 ? -4.120 17.941 -23.251 1.00 65.25 92 SER A C 1
ATOM 698 O O . SER A 1 92 ? -2.934 17.740 -23.515 1.00 65.25 92 SER A O 1
ATOM 700 N N . LEU A 1 93 ? -4.631 17.728 -22.037 1.00 67.75 93 LEU A N 1
ATOM 701 C CA . LEU A 1 93 ? -3.833 17.284 -20.900 1.00 67.75 93 LEU A CA 1
ATOM 702 C C . LEU A 1 93 ? -3.610 15.767 -20.886 1.00 67.75 93 LEU A C 1
ATOM 704 O O . LEU A 1 93 ? -2.692 15.347 -20.201 1.00 67.75 93 LEU A O 1
ATOM 708 N N . GLY A 1 94 ? -4.385 14.969 -21.633 1.00 76.06 94 GLY A N 1
ATOM 709 C CA . GLY A 1 94 ? -4.457 13.507 -21.479 1.00 76.06 94 GLY A CA 1
ATOM 710 C C . GLY A 1 94 ? -3.954 12.663 -22.656 1.00 76.06 94 GLY A C 1
ATOM 711 O O . GLY A 1 94 ? -4.365 11.510 -22.770 1.00 76.06 94 GLY A O 1
ATOM 712 N N . SER A 1 95 ? -3.128 13.202 -23.557 1.00 85.50 95 SER A N 1
ATOM 713 C CA . SER A 1 95 ? -2.612 12.440 -24.706 1.00 85.50 95 SER A CA 1
ATOM 714 C C . SER A 1 95 ? -1.589 11.364 -24.323 1.00 85.50 95 SER A C 1
ATOM 716 O O . SER A 1 95 ? -0.901 11.442 -23.308 1.00 85.50 95 SER A O 1
ATOM 718 N N . ASN A 1 96 ? -1.465 10.340 -25.163 1.00 90.81 96 ASN A N 1
ATOM 719 C CA . ASN A 1 96 ? -0.550 9.215 -24.960 1.00 90.81 96 ASN A CA 1
ATOM 720 C C . ASN A 1 96 ? 0.173 8.855 -26.272 1.00 90.81 96 ASN A C 1
ATOM 722 O O . ASN A 1 96 ? -0.098 7.793 -26.841 1.00 90.81 96 ASN A O 1
ATOM 726 N N . PRO A 1 97 ? 1.038 9.739 -26.815 1.00 92.38 97 PRO A N 1
ATOM 727 C CA . PRO A 1 97 ? 1.806 9.439 -28.021 1.00 92.38 97 PRO A CA 1
ATOM 728 C C . PRO A 1 97 ? 2.627 8.157 -27.872 1.00 92.38 97 PRO A C 1
ATOM 730 O O . PRO A 1 97 ? 3.220 7.909 -26.818 1.00 92.38 97 PRO A O 1
ATOM 733 N N . SER A 1 98 ? 2.700 7.348 -28.927 1.00 96.12 98 SER A N 1
ATOM 734 C CA . SER A 1 98 ? 3.508 6.123 -28.917 1.00 96.12 98 SER A CA 1
ATOM 735 C C . SER A 1 98 ? 4.215 5.879 -30.241 1.00 96.12 98 SER A C 1
ATOM 737 O O . SER A 1 98 ? 3.646 6.116 -31.299 1.00 96.12 98 SER A O 1
ATOM 739 N N . CYS A 1 99 ? 5.444 5.366 -30.224 1.00 98.44 99 CYS A N 1
ATOM 740 C CA . CYS A 1 99 ? 6.108 4.982 -31.472 1.00 98.44 99 CYS A CA 1
ATOM 741 C C . CYS A 1 99 ? 5.323 3.883 -32.200 1.00 98.44 99 CYS A C 1
ATOM 743 O O . CYS A 1 99 ? 5.155 3.957 -33.416 1.00 98.44 99 CYS A O 1
ATOM 745 N N . LEU A 1 100 ? 4.779 2.927 -31.443 1.00 98.69 100 LEU A N 1
ATOM 746 C CA . LEU A 1 100 ? 3.860 1.901 -31.924 1.00 98.69 100 LEU A CA 1
ATOM 747 C C . LEU A 1 100 ? 2.583 1.884 -31.071 1.00 98.69 100 LEU A C 1
ATOM 749 O O . LEU A 1 100 ? 2.657 1.745 -29.852 1.00 98.69 100 LEU A O 1
ATOM 753 N N . GLY A 1 101 ? 1.421 2.010 -31.710 1.00 98.12 101 GLY A N 1
ATOM 754 C CA . GLY A 1 101 ? 0.102 1.834 -31.102 1.00 98.12 101 GLY A CA 1
ATOM 755 C C . GLY A 1 101 ? -0.665 0.679 -31.746 1.00 98.12 101 GLY A C 1
ATOM 756 O O . GLY A 1 101 ? -0.674 0.540 -32.968 1.00 98.12 101 GLY A O 1
ATOM 757 N N . ILE A 1 102 ? -1.312 -0.151 -30.932 1.00 98.25 102 ILE A N 1
ATOM 758 C CA . ILE A 1 102 ? -2.133 -1.278 -31.386 1.00 98.25 102 ILE A CA 1
ATOM 759 C C . ILE A 1 102 ? -3.510 -1.183 -30.720 1.00 98.25 102 ILE A C 1
ATOM 761 O O . ILE A 1 102 ? -3.617 -1.221 -29.492 1.00 98.25 102 ILE A O 1
ATOM 765 N N . ALA A 1 103 ? -4.563 -1.054 -31.521 1.00 96.75 103 ALA A N 1
ATOM 766 C CA . ALA A 1 103 ? -5.936 -0.982 -31.037 1.00 96.75 103 ALA A CA 1
ATOM 767 C C . ALA A 1 103 ? -6.383 -2.310 -30.408 1.00 96.75 103 ALA A C 1
ATOM 769 O O . ALA A 1 103 ? -5.931 -3.389 -30.795 1.00 96.75 103 ALA A O 1
ATOM 770 N N . SER A 1 104 ? -7.341 -2.241 -29.484 1.00 95.81 104 SER A N 1
ATOM 771 C CA . SER A 1 104 ? -7.912 -3.401 -28.778 1.00 95.81 104 SER A CA 1
ATOM 772 C C . SER A 1 104 ? -8.632 -4.392 -29.702 1.00 95.81 104 SER A C 1
ATOM 774 O O . SER A 1 104 ? -8.874 -5.540 -29.331 1.00 95.81 104 SER A O 1
ATOM 776 N N . SER A 1 105 ? -8.933 -3.969 -30.932 1.00 95.00 105 SER A N 1
ATOM 777 C CA . SER A 1 105 ? -9.500 -4.799 -31.991 1.00 95.00 105 SER A CA 1
ATOM 778 C C . SER A 1 105 ? -8.520 -5.830 -32.569 1.00 95.00 105 SER A C 1
ATOM 780 O O . SER A 1 105 ? -8.953 -6.736 -33.281 1.00 95.00 105 SER A O 1
ATOM 782 N N . ILE A 1 106 ? -7.224 -5.752 -32.254 1.00 96.94 106 ILE A N 1
ATOM 783 C CA . ILE A 1 106 ? -6.226 -6.779 -32.579 1.00 96.94 106 ILE A CA 1
ATOM 784 C C . ILE A 1 106 ? -5.867 -7.532 -31.298 1.00 96.94 106 ILE A C 1
ATOM 786 O O . ILE A 1 106 ? -5.299 -6.958 -30.380 1.00 96.94 106 ILE A O 1
ATOM 790 N N . THR A 1 107 ? -6.153 -8.830 -31.234 1.00 95.69 107 THR A N 1
ATOM 791 C CA . THR A 1 107 ? -5.983 -9.646 -30.018 1.00 95.69 107 THR A CA 1
ATOM 792 C C . THR A 1 107 ? -4.825 -10.647 -30.095 1.00 95.69 107 THR A C 1
ATOM 794 O O . THR A 1 107 ? -4.469 -11.246 -29.073 1.00 95.69 107 THR A O 1
ATOM 797 N N . GLY A 1 108 ? -4.199 -10.795 -31.270 1.00 96.06 108 GLY A N 1
ATOM 798 C CA . GLY A 1 108 ? -3.033 -11.653 -31.503 1.00 96.06 108 GLY A CA 1
ATOM 799 C C . GLY A 1 108 ? -2.425 -11.508 -32.903 1.00 96.06 108 GLY A C 1
ATOM 800 O O . GLY A 1 108 ? -2.964 -10.823 -33.773 1.00 96.06 108 GLY A O 1
ATOM 801 N N . GLY A 1 109 ? -1.288 -12.170 -33.134 1.00 96.25 109 GLY A N 1
ATOM 802 C CA . GLY A 1 109 ? -0.637 -12.234 -34.451 1.00 96.25 109 GLY A CA 1
ATOM 803 C C . GLY A 1 109 ? 0.169 -10.994 -34.851 1.00 96.25 109 GLY A C 1
ATOM 804 O O . GLY A 1 109 ? 0.363 -10.771 -36.047 1.00 96.25 109 GLY A O 1
ATOM 805 N N . VAL A 1 110 ? 0.630 -10.191 -33.884 1.00 98.25 110 VAL A N 1
ATOM 806 C CA . VAL A 1 110 ? 1.566 -9.079 -34.125 1.00 98.25 110 VAL A CA 1
ATOM 807 C C . VAL A 1 110 ? 2.997 -9.513 -33.797 1.00 98.25 110 VAL A C 1
ATOM 809 O O . VAL A 1 110 ? 3.267 -10.040 -32.717 1.00 98.25 110 VAL A O 1
ATOM 812 N N . TYR A 1 111 ? 3.923 -9.290 -34.723 1.00 98.19 111 TYR A N 1
ATOM 813 C CA . TYR A 1 111 ? 5.331 -9.661 -34.613 1.00 98.19 111 TYR A CA 1
ATOM 814 C C . TYR A 1 111 ? 6.184 -8.395 -34.664 1.00 98.19 111 TYR A C 1
ATOM 816 O O . TYR A 1 111 ? 6.229 -7.737 -35.697 1.00 98.19 111 TYR A O 1
ATOM 824 N N . VAL A 1 112 ? 6.871 -8.057 -33.574 1.00 98.62 112 VAL A N 1
ATOM 825 C CA . VAL A 1 112 ? 7.632 -6.804 -33.445 1.00 98.62 112 VAL A CA 1
ATOM 826 C C . VAL A 1 112 ? 9.076 -7.117 -33.069 1.00 98.62 112 VAL A C 1
ATOM 828 O O . VAL A 1 112 ? 9.345 -7.554 -31.950 1.00 98.62 112 VAL A O 1
ATOM 831 N N . ARG A 1 113 ? 10.018 -6.930 -33.998 1.00 97.75 113 ARG A N 1
ATOM 832 C CA . ARG A 1 113 ? 11.441 -7.209 -33.741 1.00 97.75 113 ARG A CA 1
ATOM 833 C C . ARG A 1 113 ? 12.385 -6.200 -34.365 1.00 97.75 113 ARG A C 1
ATOM 835 O O . ARG A 1 113 ? 12.079 -5.657 -35.418 1.00 97.75 113 ARG A O 1
ATOM 842 N N . ASN A 1 114 ? 13.563 -6.027 -33.777 1.00 98.06 114 ASN A N 1
ATOM 843 C CA . ASN A 1 114 ? 14.653 -5.246 -34.366 1.00 98.06 114 ASN A CA 1
ATOM 844 C C . ASN A 1 114 ? 14.312 -3.765 -34.609 1.00 98.06 114 ASN A C 1
ATOM 846 O O . ASN A 1 114 ? 14.907 -3.159 -35.486 1.00 98.06 114 ASN A O 1
ATOM 850 N N . ASN A 1 115 ? 13.357 -3.162 -33.895 1.00 98.88 115 ASN A N 1
ATOM 851 C CA . ASN A 1 115 ? 12.983 -1.756 -34.102 1.00 98.88 115 ASN A CA 1
ATOM 852 C C . ASN A 1 115 ? 13.667 -0.832 -33.087 1.00 98.88 115 ASN A C 1
ATOM 854 O O . ASN A 1 115 ? 13.816 -1.200 -31.921 1.00 98.88 115 ASN A O 1
ATOM 858 N N . ILE A 1 116 ? 13.983 0.400 -33.491 1.00 98.75 116 ILE A N 1
ATOM 859 C CA . ILE A 1 116 ? 14.267 1.495 -32.558 1.00 98.75 116 ILE A CA 1
ATOM 860 C C . ILE A 1 116 ? 12.971 2.270 -32.324 1.00 98.75 116 ILE A C 1
ATOM 862 O O . ILE A 1 116 ? 12.415 2.877 -33.241 1.00 98.75 116 ILE A O 1
ATOM 866 N N . PHE A 1 117 ? 12.511 2.299 -31.078 1.00 98.75 117 PHE A N 1
ATOM 867 C CA . PHE A 1 117 ? 11.379 3.103 -30.642 1.00 98.75 117 PHE A CA 1
ATOM 868 C C . PHE A 1 117 ? 11.849 4.195 -29.686 1.00 98.75 117 PHE A C 1
ATOM 870 O O . PHE A 1 117 ? 12.040 3.978 -28.487 1.00 98.75 117 PHE A O 1
ATOM 877 N N . GLN A 1 118 ? 11.995 5.398 -30.234 1.00 98.00 118 GLN A N 1
ATOM 878 C CA . GLN A 1 118 ? 12.411 6.583 -29.507 1.00 98.00 118 GLN A CA 1
ATOM 879 C C . GLN A 1 118 ? 11.278 7.609 -29.422 1.00 98.00 118 GLN A C 1
ATOM 881 O O . GLN A 1 118 ? 10.872 8.194 -30.423 1.00 98.00 118 GLN A O 1
ATOM 886 N N . ASN A 1 119 ? 10.802 7.897 -28.215 1.00 95.88 119 ASN A N 1
ATOM 887 C CA . ASN A 1 119 ? 9.831 8.960 -27.984 1.00 95.88 119 ASN A CA 1
ATOM 888 C C . ASN A 1 119 ? 10.402 9.999 -27.016 1.00 95.88 119 ASN A C 1
ATOM 890 O O . ASN A 1 119 ? 10.524 9.776 -25.812 1.00 95.88 119 ASN A O 1
ATOM 894 N N . THR A 1 120 ? 10.781 11.149 -27.559 1.00 92.81 120 THR A N 1
ATOM 895 C CA . THR A 1 120 ? 11.372 12.274 -26.832 1.00 92.81 120 THR A CA 1
ATOM 896 C C . THR A 1 120 ? 10.429 13.464 -26.701 1.00 92.81 120 THR A C 1
ATOM 898 O O . THR A 1 120 ? 10.868 14.552 -26.315 1.00 92.81 120 THR A O 1
ATOM 901 N N . GLN A 1 121 ? 9.138 13.278 -26.999 1.00 89.12 121 GLN A N 1
ATOM 902 C CA . GLN A 1 121 ? 8.151 14.339 -26.847 1.00 89.12 121 GLN A CA 1
ATOM 903 C C . GLN A 1 121 ? 8.045 14.805 -25.397 1.00 89.12 121 GLN A C 1
ATOM 905 O O . GLN A 1 121 ? 7.970 13.999 -24.465 1.00 89.12 121 GLN A O 1
ATOM 910 N N . SER A 1 122 ? 8.017 16.124 -25.228 1.00 84.12 122 SER A N 1
ATOM 911 C CA . SER A 1 122 ? 7.839 16.768 -23.928 1.00 84.12 122 SER A CA 1
ATOM 912 C C . SER A 1 122 ? 6.362 17.091 -23.690 1.00 84.12 122 SER A C 1
ATOM 914 O O . SER A 1 122 ? 5.654 17.426 -24.644 1.00 84.12 122 SER A O 1
ATOM 916 N N . PRO A 1 123 ? 5.880 17.055 -22.436 1.00 78.12 123 PRO A N 1
ATOM 917 C CA . PRO A 1 123 ? 4.556 17.572 -22.120 1.00 78.12 123 PRO A CA 1
ATOM 918 C C . PRO A 1 123 ? 4.472 19.073 -22.464 1.00 78.12 123 PRO A C 1
ATOM 920 O O . PRO A 1 123 ? 5.461 19.792 -22.304 1.00 78.12 123 PRO A O 1
ATOM 923 N N . PRO A 1 124 ? 3.309 19.573 -22.925 1.00 75.69 124 PRO A N 1
ATOM 924 C CA . PRO A 1 124 ? 3.147 20.982 -23.286 1.00 75.69 124 PRO A CA 1
ATOM 925 C C . PRO A 1 124 ? 3.226 21.929 -22.078 1.00 75.69 124 PRO A C 1
ATOM 927 O O . PRO A 1 124 ? 3.512 23.111 -22.248 1.00 75.69 124 PRO A O 1
ATOM 930 N N . ASN A 1 125 ? 2.972 21.431 -20.862 1.00 75.19 125 ASN A N 1
ATOM 931 C CA . ASN A 1 125 ? 3.122 22.166 -19.606 1.00 75.19 125 ASN A CA 1
ATOM 932 C C . ASN A 1 125 ? 3.327 21.202 -18.410 1.00 75.19 125 ASN A C 1
ATOM 934 O O . ASN A 1 125 ? 3.001 20.018 -18.532 1.00 75.19 125 ASN A O 1
ATOM 938 N N . PRO A 1 126 ? 3.825 21.684 -17.252 1.00 70.75 126 PRO A N 1
ATOM 939 C CA . PRO A 1 126 ? 4.129 20.842 -16.085 1.00 70.75 126 PRO A CA 1
ATOM 940 C C . PRO A 1 126 ? 2.927 20.159 -15.411 1.00 70.75 126 PRO A C 1
ATOM 942 O O . PRO A 1 126 ? 3.125 19.228 -14.641 1.00 70.75 126 PRO A O 1
ATOM 945 N N . SER A 1 127 ? 1.698 20.620 -15.667 1.00 73.12 127 SER A N 1
ATOM 946 C CA . SER A 1 127 ? 0.461 20.045 -15.111 1.00 73.12 127 SER A CA 1
ATOM 947 C C . SER A 1 127 ? -0.229 19.057 -16.058 1.00 73.12 127 SER A C 1
ATOM 949 O O . SER A 1 127 ? -1.338 18.601 -15.784 1.00 73.12 127 SER A O 1
ATOM 951 N N . SER A 1 128 ? 0.382 18.766 -17.207 1.00 75.75 128 SER A N 1
ATOM 952 C CA . SER A 1 128 ? -0.147 17.812 -18.177 1.00 75.75 128 SER A CA 1
ATOM 953 C C . SER A 1 128 ? -0.097 16.400 -17.607 1.00 75.75 128 SER A C 1
ATOM 955 O O . SER A 1 128 ? 0.908 16.020 -17.027 1.00 75.75 128 SER A O 1
ATOM 957 N N . THR A 1 129 ? -1.143 15.602 -17.821 1.00 80.31 129 THR A N 1
ATOM 958 C CA . THR A 1 129 ? -1.162 14.161 -17.517 1.00 80.31 129 THR A CA 1
ATOM 959 C C . THR A 1 129 ? -0.747 13.305 -18.721 1.00 80.31 129 THR A C 1
ATOM 961 O O . THR A 1 129 ? -0.920 12.085 -18.712 1.00 80.31 129 THR A O 1
ATOM 964 N N . ARG A 1 130 ? -0.191 13.935 -19.767 1.00 83.50 130 ARG A N 1
ATOM 965 C CA . ARG A 1 130 ? 0.263 13.288 -20.999 1.00 83.50 130 ARG A CA 1
ATOM 966 C C . ARG A 1 130 ? 1.393 12.318 -20.698 1.00 83.50 130 ARG A C 1
ATOM 968 O O . ARG A 1 130 ? 2.336 12.680 -20.003 1.00 83.50 130 ARG A O 1
ATOM 975 N N . THR A 1 131 ? 1.358 11.131 -21.296 1.00 88.00 131 THR A N 1
ATOM 976 C CA . THR A 1 131 ? 2.456 10.166 -21.159 1.00 88.00 131 THR A CA 1
ATOM 977 C C . THR A 1 131 ? 3.154 9.894 -22.486 1.00 88.00 131 THR A C 1
ATOM 979 O O . THR A 1 131 ? 2.531 9.786 -23.538 1.00 88.00 131 THR A O 1
ATOM 982 N N . THR A 1 132 ? 4.474 9.799 -22.435 1.00 90.00 132 THR A N 1
ATOM 983 C CA . THR A 1 132 ? 5.369 9.510 -23.549 1.00 90.00 132 THR A CA 1
ATOM 984 C C . THR A 1 132 ? 5.681 8.019 -23.521 1.00 90.00 132 THR A C 1
ATOM 986 O O . THR A 1 132 ? 6.344 7.534 -22.602 1.00 90.00 132 THR A O 1
ATOM 989 N N . ILE A 1 133 ? 5.172 7.280 -24.507 1.00 95.00 133 ILE A N 1
ATOM 990 C CA . ILE A 1 133 ? 5.238 5.815 -24.536 1.00 95.00 133 ILE A CA 1
ATOM 991 C C . ILE A 1 133 ? 6.047 5.360 -25.759 1.00 95.00 133 ILE A C 1
ATOM 993 O O . ILE A 1 133 ? 6.003 6.015 -26.801 1.00 95.00 133 ILE A O 1
ATOM 997 N N . ALA A 1 134 ? 6.795 4.258 -25.669 1.00 97.44 134 ALA A N 1
ATOM 998 C CA . ALA A 1 134 ? 7.404 3.654 -26.856 1.00 97.44 134 ALA A CA 1
ATOM 999 C C . ALA A 1 134 ? 6.423 2.710 -27.569 1.00 97.44 134 ALA A C 1
ATOM 1001 O O . ALA A 1 134 ? 6.108 2.932 -28.738 1.00 97.44 134 ALA A O 1
ATOM 1002 N N . ILE A 1 135 ? 5.870 1.721 -26.858 1.00 98.31 135 ILE A N 1
ATOM 1003 C CA . ILE A 1 135 ? 4.860 0.795 -27.389 1.00 98.31 135 ILE A CA 1
ATOM 1004 C C . ILE A 1 135 ? 3.585 0.781 -26.536 1.00 98.31 135 ILE A C 1
ATOM 1006 O O . ILE A 1 135 ? 3.630 0.668 -25.314 1.00 98.31 135 ILE A O 1
ATOM 1010 N N . ALA A 1 136 ? 2.424 0.875 -27.174 1.00 97.56 136 ALA A N 1
ATOM 1011 C CA . ALA A 1 136 ? 1.133 0.825 -26.506 1.00 97.56 136 ALA A CA 1
ATOM 1012 C C . ALA A 1 136 ? 0.204 -0.185 -27.180 1.00 97.56 136 ALA A C 1
ATOM 1014 O O . ALA A 1 136 ? 0.063 -0.200 -28.402 1.00 97.56 136 ALA A O 1
ATOM 1015 N N . TYR A 1 137 ? -0.480 -0.980 -26.366 1.00 97.56 137 TYR A N 1
ATOM 1016 C CA . TYR A 1 137 ? -1.630 -1.775 -26.772 1.00 97.56 137 TYR A CA 1
ATOM 1017 C C . TYR A 1 137 ? -2.834 -1.374 -25.919 1.00 97.56 137 TYR A C 1
ATOM 1019 O O . TYR A 1 137 ? -2.730 -1.269 -24.697 1.00 97.56 137 TYR A O 1
ATOM 1027 N N . GLU A 1 138 ? -3.967 -1.113 -26.566 1.00 96.19 138 GLU A N 1
ATOM 1028 C CA . GLU A 1 138 ? -5.176 -0.617 -25.899 1.00 96.19 138 GLU A CA 1
ATOM 1029 C C . GLU A 1 138 ? -5.870 -1.730 -25.096 1.00 96.19 138 GLU A C 1
ATOM 1031 O O . GLU A 1 138 ? -6.530 -1.464 -24.093 1.00 96.19 138 GLU A O 1
ATOM 1036 N N . GLY A 1 139 ? -5.693 -2.994 -25.491 1.00 93.25 139 GLY A N 1
ATOM 1037 C CA . GLY A 1 139 ? -6.130 -4.137 -24.693 1.00 93.25 139 GLY A CA 1
ATOM 1038 C C . GLY A 1 139 ? -5.165 -4.466 -23.548 1.00 93.25 139 GLY A C 1
ATOM 1039 O O . GLY A 1 139 ? -4.039 -3.983 -23.476 1.00 93.25 139 GLY A O 1
ATOM 1040 N N . SER A 1 140 ? -5.594 -5.336 -22.634 1.00 93.94 140 SER A N 1
ATOM 1041 C CA . SER A 1 140 ? -4.811 -5.714 -21.446 1.00 93.94 140 SER A CA 1
ATOM 1042 C C . SER A 1 140 ? -4.013 -7.015 -21.597 1.00 93.94 140 SER A C 1
ATOM 1044 O O . SER A 1 140 ? -3.115 -7.274 -20.799 1.00 93.94 140 SER A O 1
ATOM 1046 N N . SER A 1 141 ? -4.333 -7.846 -22.595 1.00 94.00 141 SER A N 1
ATOM 1047 C CA . SER A 1 141 ? -3.713 -9.165 -22.764 1.00 94.00 141 SER A CA 1
ATOM 1048 C C . SER A 1 141 ? -2.376 -9.087 -23.511 1.00 94.00 141 SER A C 1
ATOM 1050 O O . SER A 1 141 ? -2.335 -8.566 -24.628 1.00 94.00 141 SER A O 1
ATOM 1052 N N . PRO A 1 142 ? -1.298 -9.710 -23.001 1.00 93.88 142 PRO A N 1
ATOM 1053 C CA . PRO A 1 142 ? -0.034 -9.809 -23.726 1.00 93.88 142 PRO A CA 1
ATOM 1054 C C . PRO A 1 142 ? -0.089 -10.794 -24.908 1.00 93.88 142 PRO A C 1
ATOM 1056 O O . PRO A 1 142 ? 0.917 -10.980 -25.591 1.00 93.88 142 PRO A O 1
ATOM 1059 N N . SER A 1 143 ? -1.228 -11.454 -25.156 1.00 94.69 143 SER A N 1
ATOM 1060 C CA . SER A 1 143 ? -1.425 -12.355 -26.304 1.00 94.69 143 SER A CA 1
ATOM 1061 C C . SER A 1 143 ? -1.382 -11.643 -27.655 1.00 94.69 143 SER A C 1
ATOM 1063 O O . SER A 1 143 ? -1.164 -12.308 -28.664 1.00 94.69 143 SER A O 1
ATOM 1065 N N . VAL A 1 144 ? -1.554 -10.314 -27.676 1.00 96.88 144 VAL A N 1
ATOM 1066 C CA . VAL A 1 144 ? -1.477 -9.500 -28.899 1.00 96.88 144 VAL A CA 1
ATOM 1067 C C . VAL A 1 144 ? -0.160 -9.727 -29.651 1.00 96.88 144 VAL A C 1
ATOM 1069 O O . VAL A 1 144 ? -0.138 -9.822 -30.880 1.00 96.88 144 VAL A O 1
ATOM 1072 N N . PHE A 1 145 ? 0.932 -9.900 -28.902 1.00 97.88 145 PHE A N 1
ATOM 1073 C CA . PHE A 1 145 ? 2.262 -10.128 -29.443 1.00 97.88 145 PHE A CA 1
ATOM 1074 C C . PHE A 1 145 ? 2.506 -11.619 -29.668 1.00 97.88 145 PHE A C 1
ATOM 1076 O O . PHE A 1 145 ? 2.715 -12.381 -28.726 1.00 97.88 145 PHE A O 1
ATOM 1083 N N . ALA A 1 146 ? 2.562 -12.047 -30.924 1.00 96.12 146 ALA A N 1
ATOM 1084 C CA . ALA A 1 146 ? 3.087 -13.364 -31.267 1.00 96.12 146 ALA A CA 1
ATOM 1085 C C . ALA A 1 146 ? 4.607 -13.416 -31.035 1.00 96.12 146 ALA A C 1
ATOM 1087 O O . ALA A 1 146 ? 5.120 -14.392 -30.491 1.00 96.12 146 ALA A O 1
ATOM 1088 N N . GLN A 1 147 ? 5.314 -12.333 -31.374 1.00 95.56 147 GLN A N 1
ATOM 1089 C CA . GLN A 1 147 ? 6.727 -12.122 -31.055 1.00 95.56 147 GLN A CA 1
ATOM 1090 C C . GLN A 1 147 ? 6.969 -10.659 -30.699 1.00 95.56 147 GLN A C 1
ATOM 1092 O O . GLN A 1 147 ? 6.398 -9.763 -31.318 1.00 95.56 147 GLN A O 1
ATOM 1097 N N . LEU A 1 148 ? 7.837 -10.435 -29.719 1.00 97.88 148 LEU A N 1
ATOM 1098 C CA . LEU A 1 148 ? 8.250 -9.111 -29.277 1.00 97.88 148 LEU A CA 1
ATOM 1099 C C . LEU A 1 148 ? 9.652 -9.245 -28.676 1.00 97.88 148 LEU A C 1
ATOM 1101 O O . LEU A 1 148 ? 9.772 -9.759 -27.566 1.00 97.88 148 LEU A O 1
ATOM 1105 N N . ASP A 1 149 ? 10.699 -8.901 -29.426 1.00 95.88 149 ASP A N 1
ATOM 1106 C CA . ASP A 1 149 ? 12.092 -9.024 -28.961 1.00 95.88 149 ASP A CA 1
ATOM 1107 C C . ASP A 1 149 ? 13.081 -8.197 -29.802 1.00 95.88 149 ASP A C 1
ATOM 1109 O O . ASP A 1 149 ? 12.723 -7.736 -30.882 1.00 95.88 149 ASP A O 1
ATOM 1113 N N . ASN A 1 150 ? 14.322 -8.033 -29.335 1.00 95.38 150 ASN A N 1
ATOM 1114 C CA . ASN A 1 150 ? 15.398 -7.300 -30.023 1.00 95.38 150 ASN A CA 1
ATOM 1115 C C . ASN A 1 150 ? 15.025 -5.851 -30.400 1.00 95.38 150 ASN A C 1
ATOM 1117 O O . ASN A 1 150 ? 15.472 -5.339 -31.418 1.00 95.38 150 ASN A O 1
ATOM 1121 N N . ASN A 1 151 ? 14.177 -5.174 -29.627 1.00 98.31 151 ASN A N 1
ATOM 1122 C CA . ASN A 1 151 ? 13.840 -3.768 -29.861 1.00 98.31 151 ASN A CA 1
ATOM 1123 C C . ASN A 1 151 ? 14.668 -2.862 -28.939 1.00 98.31 151 ASN A C 1
ATOM 1125 O O . ASN A 1 151 ? 14.977 -3.230 -27.806 1.00 98.31 151 ASN A O 1
ATOM 1129 N N . ALA A 1 152 ? 15.004 -1.661 -29.398 1.00 97.06 152 ALA A N 1
ATOM 1130 C CA . ALA A 1 152 ? 15.674 -0.644 -28.598 1.00 97.06 152 ALA A CA 1
ATOM 1131 C C . ALA A 1 152 ? 14.676 0.450 -28.215 1.00 97.06 152 ALA A C 1
ATOM 1133 O O . ALA A 1 152 ? 14.036 1.054 -29.075 1.00 97.06 152 ALA A O 1
ATOM 1134 N N . TYR A 1 153 ? 14.552 0.715 -26.918 1.00 97.69 153 TYR A N 1
ATOM 1135 C CA . TYR A 1 153 ? 13.593 1.666 -26.375 1.00 97.69 153 TYR A CA 1
ATOM 1136 C C . TYR A 1 153 ? 14.294 2.869 -25.762 1.00 97.69 153 TYR A C 1
ATOM 1138 O O . TYR A 1 153 ? 15.179 2.718 -24.917 1.00 97.69 153 TYR A O 1
ATOM 1146 N N . TYR A 1 154 ? 13.832 4.065 -26.115 1.00 95.38 154 TYR A N 1
ATOM 1147 C CA . TYR A 1 154 ? 14.167 5.283 -25.390 1.00 95.38 154 TYR A CA 1
ATOM 1148 C C . TYR A 1 154 ? 12.932 6.160 -25.224 1.00 95.38 154 TYR A C 1
ATOM 1150 O O . TYR A 1 154 ? 12.307 6.574 -26.200 1.00 95.38 154 TYR A O 1
ATOM 1158 N N . VAL A 1 155 ? 12.596 6.486 -23.980 1.00 93.38 155 VAL A N 1
ATOM 1159 C CA . VAL A 1 155 ? 11.531 7.439 -23.659 1.00 93.38 155 VAL A CA 1
ATOM 1160 C C . VAL A 1 155 ? 12.089 8.554 -22.792 1.00 93.38 155 VAL A C 1
ATOM 1162 O O . VAL A 1 155 ? 12.691 8.308 -21.746 1.00 93.38 155 VAL A O 1
ATOM 1165 N N . LYS A 1 156 ? 11.921 9.803 -23.233 1.00 85.69 156 LYS A N 1
ATOM 1166 C CA . LYS A 1 156 ? 12.470 10.950 -22.508 1.00 85.69 156 LYS A CA 1
ATOM 1167 C C . LYS A 1 156 ? 11.610 11.282 -21.300 1.00 85.69 156 LYS A C 1
ATOM 1169 O O . LYS A 1 156 ? 10.423 11.573 -21.416 1.00 85.69 156 LYS A O 1
ATOM 1174 N N . ASN A 1 157 ? 12.260 11.364 -20.148 1.00 72.38 157 ASN A N 1
ATOM 1175 C CA . ASN A 1 157 ? 11.627 11.702 -18.887 1.00 72.38 157 ASN A CA 1
ATOM 1176 C C . ASN A 1 157 ? 11.614 13.221 -18.597 1.00 72.38 157 ASN A C 1
ATOM 1178 O O . ASN A 1 157 ? 12.142 13.679 -17.587 1.00 72.38 157 ASN A O 1
ATOM 1182 N N . ALA A 1 158 ? 11.055 14.031 -19.501 1.00 57.09 158 ALA A N 1
ATOM 1183 C CA . ALA A 1 158 ? 11.116 15.495 -19.384 1.00 57.09 158 ALA A CA 1
ATOM 1184 C C . ALA A 1 158 ? 10.259 16.086 -18.237 1.00 57.09 158 ALA A C 1
ATOM 1186 O O . ALA A 1 158 ? 10.471 17.240 -17.877 1.00 57.09 158 ALA A O 1
ATOM 1187 N N . GLY A 1 159 ? 9.315 15.322 -17.667 1.00 55.66 159 GLY A N 1
ATOM 1188 C CA . GLY A 1 159 ? 8.434 15.763 -16.572 1.00 55.66 159 GLY A CA 1
ATOM 1189 C C . GLY A 1 159 ? 8.619 15.035 -15.230 1.00 55.66 159 GLY A C 1
ATOM 1190 O O . GLY A 1 159 ? 7.970 15.406 -14.259 1.00 55.66 159 GLY A O 1
ATOM 1191 N N . GLY A 1 160 ? 9.453 13.990 -15.149 1.00 62.16 160 GLY A N 1
ATOM 1192 C CA . GLY A 1 160 ? 9.559 13.096 -13.982 1.00 62.16 160 GLY A CA 1
ATOM 1193 C C . GLY A 1 160 ? 8.970 11.695 -14.226 1.00 62.16 160 GLY A C 1
ATOM 1194 O O . GLY A 1 160 ? 8.182 11.484 -15.144 1.00 62.16 160 GLY A O 1
ATOM 1195 N N . ALA A 1 161 ? 9.374 10.699 -13.424 1.00 59.88 161 ALA A N 1
ATOM 1196 C CA . ALA A 1 161 ? 9.170 9.261 -13.703 1.00 59.88 161 ALA A CA 1
ATOM 1197 C C . ALA A 1 161 ? 7.717 8.813 -13.993 1.00 59.88 161 ALA A C 1
ATOM 1199 O O . ALA A 1 161 ? 7.506 7.712 -14.489 1.00 59.88 161 ALA A O 1
ATOM 1200 N N . GLN A 1 162 ? 6.725 9.659 -13.715 1.00 68.56 162 GLN A N 1
ATOM 1201 C CA . GLN A 1 162 ? 5.307 9.434 -13.997 1.00 68.56 162 GLN A CA 1
ATOM 1202 C C . GLN A 1 162 ? 4.915 9.635 -15.475 1.00 68.56 162 GLN A C 1
ATOM 1204 O O . GLN A 1 162 ? 3.786 9.315 -15.834 1.00 68.56 162 GLN A O 1
ATOM 1209 N N . TYR A 1 163 ? 5.810 10.145 -16.331 1.00 79.38 163 TYR A N 1
ATOM 1210 C CA . TYR A 1 163 ? 5.465 10.552 -17.701 1.00 79.38 163 TYR A CA 1
ATOM 1211 C C . TYR A 1 163 ? 6.092 9.710 -18.813 1.00 79.38 163 TYR A C 1
ATOM 1213 O O . TYR A 1 163 ? 5.657 9.828 -19.952 1.00 79.38 163 TYR A O 1
ATOM 1221 N N . ALA A 1 164 ? 7.093 8.877 -18.529 1.00 88.44 164 ALA A N 1
ATOM 1222 C CA . ALA A 1 164 ? 7.844 8.146 -19.550 1.00 88.44 164 ALA A CA 1
ATOM 1223 C C . ALA A 1 164 ? 7.733 6.633 -19.336 1.00 88.44 164 ALA A C 1
ATOM 1225 O O . ALA A 1 164 ? 8.103 6.126 -18.276 1.00 88.44 164 ALA A O 1
ATOM 1226 N N . PHE A 1 165 ? 7.237 5.909 -20.344 1.00 93.81 165 PHE A N 1
ATOM 1227 C CA . PHE A 1 165 ? 6.978 4.473 -20.239 1.00 93.81 165 PHE A CA 1
ATOM 1228 C C . PHE A 1 165 ? 7.490 3.688 -21.444 1.00 93.81 165 PHE A C 1
ATOM 1230 O O . PHE A 1 165 ? 7.227 4.038 -22.591 1.00 93.81 165 PHE A O 1
ATOM 1237 N N . ILE A 1 166 ? 8.173 2.575 -21.182 1.00 94.94 166 ILE A N 1
ATOM 1238 C CA . ILE A 1 166 ? 8.601 1.641 -22.228 1.00 94.94 166 ILE A CA 1
ATOM 1239 C C . ILE A 1 166 ? 7.368 1.039 -22.899 1.00 94.94 166 ILE A C 1
ATOM 1241 O O . ILE A 1 166 ? 7.265 1.056 -24.122 1.00 94.94 166 ILE A O 1
ATOM 1245 N N . GLY A 1 167 ? 6.403 0.580 -22.099 1.00 96.69 167 GLY A N 1
ATOM 1246 C CA . GLY A 1 167 ? 5.218 -0.097 -22.610 1.00 96.69 167 GLY A CA 1
ATOM 1247 C C . GLY A 1 167 ? 3.925 0.234 -21.870 1.00 96.69 167 GLY A C 1
ATOM 1248 O O . GLY A 1 167 ? 3.937 0.665 -20.711 1.00 96.69 167 GLY A O 1
ATOM 1249 N N . ALA A 1 168 ? 2.798 -0.023 -22.531 1.00 96.50 168 ALA A N 1
ATOM 1250 C CA . ALA A 1 168 ? 1.458 0.036 -21.953 1.00 96.50 168 ALA A CA 1
ATOM 1251 C C . ALA A 1 168 ? 0.571 -1.126 -22.442 1.00 96.50 168 ALA A C 1
ATOM 1253 O O . ALA A 1 168 ? 0.546 -1.421 -23.637 1.00 96.50 168 ALA A O 1
ATOM 1254 N N . LEU A 1 169 ? -0.172 -1.744 -21.513 1.00 96.38 169 LEU A N 1
ATOM 1255 C CA . LEU A 1 169 ? -1.257 -2.703 -21.781 1.00 96.38 169 LEU A CA 1
ATOM 1256 C C . LEU A 1 169 ? -2.538 -2.151 -21.143 1.00 96.38 169 LEU A C 1
ATOM 1258 O O . LEU A 1 169 ? -2.669 -2.126 -19.914 1.00 96.38 169 LEU A O 1
ATOM 1262 N N . GLY A 1 170 ? -3.460 -1.657 -21.962 1.00 93.69 170 GLY A N 1
ATOM 1263 C CA . GLY A 1 170 ? -4.676 -0.982 -21.527 1.00 93.69 170 GLY A CA 1
ATOM 1264 C C . GLY A 1 170 ? -4.372 0.216 -20.634 1.00 93.69 170 GLY A C 1
ATOM 1265 O O . GLY A 1 170 ? -3.643 1.139 -21.008 1.00 93.69 170 GLY A O 1
ATOM 1266 N N . SER A 1 171 ? -4.914 0.222 -19.417 1.00 90.81 171 SER A N 1
ATOM 1267 C CA . SER A 1 171 ? -4.655 1.280 -18.434 1.00 90.81 171 SER A CA 1
ATOM 1268 C C . SER A 1 171 ? -3.315 1.138 -17.702 1.00 90.81 171 SER A C 1
ATOM 1270 O O . SER A 1 171 ? -2.884 2.097 -17.065 1.00 90.81 171 SER A O 1
ATOM 1272 N N . ASN A 1 172 ? -2.630 -0.006 -17.802 1.00 94.31 172 ASN A N 1
ATOM 1273 C CA . ASN A 1 172 ? -1.364 -0.239 -17.106 1.00 94.31 172 ASN A CA 1
ATOM 1274 C C . ASN A 1 172 ? -0.184 0.392 -17.855 1.00 94.31 172 ASN A C 1
ATOM 1276 O O . ASN A 1 172 ? -0.146 0.418 -19.089 1.00 94.31 172 ASN A O 1
ATOM 1280 N N . ARG A 1 173 ? 0.791 0.903 -17.099 1.00 92.06 173 ARG A N 1
ATOM 1281 C CA . ARG A 1 173 ? 1.993 1.569 -17.617 1.00 92.06 173 ARG A CA 1
ATOM 1282 C C . ARG A 1 173 ? 3.244 0.959 -17.009 1.00 92.06 173 ARG A C 1
ATOM 1284 O O . ARG A 1 173 ? 3.299 0.740 -15.801 1.00 92.06 173 ARG A O 1
ATOM 1291 N N . TYR A 1 174 ? 4.257 0.732 -17.838 1.00 93.81 174 TYR A N 1
ATOM 1292 C CA . TYR A 1 174 ? 5.487 0.056 -17.440 1.00 93.81 174 TYR A CA 1
ATOM 1293 C C . TYR A 1 174 ? 6.689 0.952 -17.739 1.00 93.81 174 TYR A C 1
ATOM 1295 O O . TYR A 1 174 ? 7.100 1.112 -18.887 1.00 93.81 174 TYR A O 1
ATOM 1303 N N . ALA A 1 175 ? 7.229 1.571 -16.686 1.00 89.88 175 ALA A N 1
ATOM 1304 C CA . ALA A 1 175 ? 8.290 2.576 -16.801 1.00 89.88 175 ALA A CA 1
ATOM 1305 C C . ALA A 1 175 ? 9.659 1.973 -17.144 1.00 89.88 175 ALA A C 1
ATOM 1307 O O . ALA A 1 175 ? 10.508 2.650 -17.711 1.00 89.88 175 ALA A O 1
ATOM 1308 N N . THR A 1 176 ? 9.879 0.699 -16.810 1.00 88.25 176 THR A N 1
ATOM 1309 C CA . THR A 1 176 ? 11.158 0.013 -17.016 1.00 88.25 176 THR A CA 1
ATOM 1310 C C . THR A 1 176 ? 10.988 -1.195 -17.924 1.00 88.25 176 THR A C 1
ATOM 1312 O O . THR A 1 176 ? 9.940 -1.846 -17.930 1.00 88.25 176 THR A O 1
ATOM 1315 N N . LEU A 1 177 ? 12.052 -1.548 -18.649 1.00 88.62 177 LEU A N 1
ATOM 1316 C CA . LEU A 1 177 ? 12.065 -2.736 -19.502 1.00 88.62 177 LEU A CA 1
ATOM 1317 C C . LEU A 1 177 ? 11.853 -4.031 -18.700 1.00 88.62 177 LEU A C 1
ATOM 1319 O O . LEU A 1 177 ? 11.209 -4.953 -19.185 1.00 88.62 177 LEU A O 1
ATOM 1323 N N . SER A 1 178 ? 12.322 -4.092 -17.450 1.00 86.75 178 SER A N 1
ATOM 1324 C CA . SER A 1 178 ? 12.076 -5.235 -16.556 1.00 86.75 178 SER A CA 1
ATOM 1325 C C . SER A 1 178 ? 10.584 -5.416 -16.236 1.00 86.75 178 SER A C 1
ATOM 1327 O O . SER A 1 178 ? 10.048 -6.525 -16.340 1.00 86.75 178 SER A O 1
ATOM 1329 N N . ALA A 1 179 ? 9.884 -4.323 -15.912 1.00 87.44 179 ALA A N 1
ATOM 1330 C CA . ALA A 1 179 ? 8.444 -4.361 -15.675 1.00 87.44 179 ALA A CA 1
ATOM 1331 C C . ALA A 1 179 ? 7.680 -4.714 -16.961 1.00 87.44 179 ALA A C 1
ATOM 1333 O O . ALA A 1 179 ? 6.752 -5.521 -16.924 1.00 87.44 179 ALA A O 1
ATOM 1334 N N . TRP A 1 180 ? 8.117 -4.169 -18.101 1.00 94.62 180 TRP A N 1
ATOM 1335 C CA . TRP A 1 180 ? 7.537 -4.474 -19.406 1.00 94.62 180 TRP A CA 1
ATOM 1336 C C . TRP A 1 180 ? 7.685 -5.954 -19.779 1.00 94.62 180 TRP A C 1
ATOM 1338 O O . TRP A 1 180 ? 6.682 -6.605 -20.056 1.00 94.62 180 TRP A O 1
ATOM 1348 N N . ARG A 1 181 ? 8.894 -6.524 -19.669 1.00 93.62 181 ARG A N 1
ATOM 1349 C CA . ARG A 1 181 ? 9.185 -7.960 -19.869 1.00 93.62 181 ARG A CA 1
ATOM 1350 C C . ARG A 1 181 ? 8.251 -8.858 -19.068 1.00 93.62 181 ARG A C 1
ATOM 1352 O O . ARG A 1 181 ? 7.710 -9.827 -19.599 1.00 93.62 181 ARG A O 1
ATOM 1359 N N . THR A 1 182 ? 8.044 -8.519 -17.797 1.00 92.19 182 THR A N 1
ATOM 1360 C CA . THR A 1 182 ? 7.140 -9.265 -16.914 1.00 92.19 182 THR A CA 1
ATOM 1361 C C . THR A 1 182 ? 5.707 -9.210 -17.441 1.00 92.19 182 THR A C 1
ATOM 1363 O O . THR A 1 182 ? 5.057 -10.244 -17.579 1.00 92.19 182 THR A O 1
ATOM 1366 N N . ALA A 1 183 ? 5.236 -8.016 -17.807 1.00 93.88 183 ALA A N 1
ATOM 1367 C CA . ALA A 1 183 ? 3.884 -7.799 -18.310 1.00 93.88 183 ALA A CA 1
ATOM 1368 C C . ALA A 1 183 ? 3.599 -8.538 -19.624 1.00 93.88 183 ALA A C 1
ATOM 1370 O O . ALA A 1 183 ? 2.501 -9.061 -19.807 1.00 93.88 183 ALA A O 1
ATOM 1371 N N . VAL A 1 184 ? 4.585 -8.629 -20.523 1.00 95.12 184 VAL A N 1
ATOM 1372 C CA . VAL A 1 184 ? 4.431 -9.304 -21.820 1.00 95.12 184 VAL A CA 1
ATOM 1373 C C . VAL A 1 184 ? 4.724 -10.808 -21.793 1.00 95.12 184 VAL A C 1
ATOM 1375 O O . VAL A 1 184 ? 4.773 -11.433 -22.851 1.00 95.12 184 VAL A O 1
ATOM 1378 N N . GLY A 1 185 ? 4.864 -11.423 -20.616 1.00 88.12 185 GLY A N 1
ATOM 1379 C CA . GLY A 1 185 ? 4.930 -12.882 -20.473 1.00 88.12 185 GLY A CA 1
ATOM 1380 C C . GLY A 1 185 ? 6.330 -13.475 -20.299 1.00 88.12 185 GLY A C 1
ATOM 1381 O O . GLY A 1 185 ? 6.510 -14.659 -20.576 1.00 88.12 185 GLY A O 1
ATOM 1382 N N . GLY A 1 186 ? 7.316 -12.684 -19.860 1.00 76.38 186 GLY A N 1
ATOM 1383 C CA . GLY A 1 186 ? 8.598 -13.130 -19.287 1.00 76.38 186 GLY A CA 1
ATOM 1384 C C . GLY A 1 186 ? 9.591 -13.822 -20.228 1.00 76.38 186 GLY A C 1
ATOM 1385 O O . GLY A 1 186 ? 10.778 -13.807 -19.941 1.00 76.38 186 GLY A O 1
ATOM 1386 N N . SER A 1 187 ? 9.127 -14.389 -21.341 1.00 83.44 187 SER A N 1
ATOM 1387 C CA . SER A 1 187 ? 9.906 -15.005 -22.429 1.00 83.44 187 SER A CA 1
ATOM 1388 C C . SER A 1 187 ? 10.079 -14.077 -23.634 1.00 83.44 187 SER A C 1
ATOM 1390 O O . SER A 1 187 ? 10.862 -14.360 -24.534 1.00 83.44 187 SER A O 1
ATOM 1392 N N . ARG A 1 188 ? 9.347 -12.961 -23.650 1.00 89.31 188 ARG A N 1
ATOM 1393 C CA . ARG A 1 188 ? 9.461 -11.884 -24.638 1.00 89.31 188 ARG A CA 1
ATOM 1394 C C . ARG A 1 188 ? 10.430 -10.818 -24.130 1.00 89.31 188 ARG A C 1
ATOM 1396 O O . ARG A 1 188 ? 10.718 -10.769 -22.932 1.00 89.31 188 ARG A O 1
ATOM 1403 N N . GLU A 1 189 ? 10.910 -9.970 -25.036 1.00 93.12 189 GLU A N 1
ATOM 1404 C CA . GLU A 1 189 ? 11.781 -8.820 -24.759 1.00 93.12 189 GLU A CA 1
ATOM 1405 C C . GLU A 1 189 ? 13.139 -9.188 -24.128 1.00 93.12 189 GLU A C 1
ATOM 1407 O O . GLU A 1 189 ? 13.776 -8.328 -23.521 1.00 93.12 189 GLU A O 1
ATOM 1412 N N . GLN A 1 190 ? 13.588 -10.446 -24.233 1.00 88.25 190 GLN A N 1
ATOM 1413 C CA . GLN A 1 190 ? 14.814 -10.938 -23.585 1.00 88.25 190 GLN A CA 1
ATOM 1414 C C . GLN A 1 190 ? 16.070 -10.225 -24.081 1.00 88.25 190 GLN A C 1
ATOM 1416 O O . GLN A 1 190 ? 16.952 -9.894 -23.287 1.00 88.25 190 GLN A O 1
ATOM 1421 N N . ASN A 1 191 ? 16.108 -9.951 -25.379 1.00 88.12 191 ASN A N 1
ATOM 1422 C CA . ASN A 1 191 ? 17.240 -9.376 -26.092 1.00 88.12 191 ASN A CA 1
ATOM 1423 C C . ASN A 1 191 ? 17.031 -7.894 -26.426 1.00 88.12 191 ASN A C 1
ATOM 1425 O O . ASN A 1 191 ? 17.882 -7.269 -27.049 1.00 88.12 191 ASN A O 1
ATOM 1429 N N . SER A 1 192 ? 15.903 -7.318 -26.015 1.00 93.75 192 SER A N 1
ATOM 1430 C CA . SER A 1 192 ? 15.638 -5.890 -26.164 1.00 93.75 192 SER A CA 1
ATOM 1431 C C . SER A 1 192 ? 16.447 -5.034 -25.197 1.00 93.75 192 SER A C 1
ATOM 1433 O O . SER A 1 192 ? 16.844 -5.486 -24.120 1.00 93.75 192 SER A O 1
ATOM 1435 N N . LEU A 1 193 ? 16.622 -3.766 -25.559 1.00 89.62 193 LEU A N 1
ATOM 1436 C CA . LEU A 1 193 ? 17.457 -2.796 -24.862 1.00 89.62 193 LEU A CA 1
ATOM 1437 C C . LEU A 1 193 ? 16.624 -1.612 -24.368 1.00 89.62 193 LEU A C 1
ATOM 1439 O O . LEU A 1 193 ? 15.742 -1.116 -25.067 1.00 89.62 193 LEU A O 1
ATOM 1443 N N . SER A 1 194 ? 16.936 -1.122 -23.169 1.00 91.31 194 SER A N 1
ATOM 1444 C CA . SER A 1 194 ? 16.480 0.186 -22.692 1.00 91.31 194 SER A CA 1
ATOM 1445 C C . SER A 1 194 ? 17.676 1.119 -22.727 1.00 91.31 194 SER A C 1
ATOM 1447 O O . SER A 1 194 ? 18.591 0.972 -21.919 1.00 91.31 194 SER A O 1
ATOM 1449 N N . LEU A 1 195 ? 17.684 2.060 -23.663 1.00 88.88 195 LEU A N 1
ATOM 1450 C CA . LEU A 1 195 ? 18.822 2.949 -23.858 1.00 88.88 195 LEU A CA 1
ATOM 1451 C C . LEU A 1 195 ? 18.899 3.968 -22.712 1.00 88.88 195 LEU A C 1
ATOM 1453 O O . LEU A 1 195 ? 17.882 4.504 -22.267 1.00 88.88 195 LEU A O 1
ATOM 1457 N N . SER A 1 196 ? 20.110 4.247 -22.229 1.00 83.62 196 SER A N 1
ATOM 1458 C CA . SER A 1 196 ? 20.361 5.262 -21.193 1.00 83.62 196 SER A CA 1
ATOM 1459 C C . SER A 1 196 ? 20.379 6.691 -21.753 1.00 83.62 196 SER A C 1
ATOM 1461 O O . SER A 1 196 ? 20.143 7.652 -21.022 1.00 83.62 196 SER A O 1
ATOM 1463 N N . ALA A 1 197 ? 20.610 6.826 -23.056 1.00 88.38 197 ALA A N 1
ATOM 1464 C CA . ALA A 1 197 ? 20.584 8.065 -23.822 1.00 88.38 197 ALA A CA 1
ATOM 1465 C C . ALA A 1 197 ? 19.761 7.857 -25.108 1.00 88.38 197 ALA A C 1
ATOM 1467 O O . ALA A 1 197 ? 19.520 6.706 -25.483 1.00 88.38 197 ALA A O 1
ATOM 1468 N N . PRO A 1 198 ? 19.309 8.935 -25.778 1.00 92.75 198 PRO A N 1
ATOM 1469 C CA . PRO A 1 198 ? 18.652 8.805 -27.071 1.00 92.75 198 PRO A CA 1
ATOM 1470 C C . PRO A 1 198 ? 19.521 8.010 -28.053 1.00 92.75 198 PRO A C 1
ATOM 1472 O O . PRO A 1 198 ? 20.745 8.145 -28.044 1.00 92.75 198 PRO A O 1
ATOM 1475 N N . ALA A 1 199 ? 18.881 7.221 -28.916 1.00 95.31 199 ALA A N 1
ATOM 1476 C CA . ALA A 1 199 ? 19.503 6.656 -30.097 1.00 95.31 199 ALA A CA 1
ATOM 1477 C C . ALA A 1 199 ? 20.230 7.776 -30.871 1.00 95.31 199 ALA A C 1
ATOM 1479 O O . ALA A 1 199 ? 19.654 8.856 -31.073 1.00 95.31 199 ALA A O 1
ATOM 1480 N N . PRO A 1 200 ? 21.489 7.543 -31.268 1.00 95.25 200 PRO A N 1
ATOM 1481 C CA . PRO A 1 200 ? 22.386 8.574 -31.779 1.00 95.25 200 PRO A CA 1
ATOM 1482 C C . PRO A 1 200 ? 22.140 8.850 -33.268 1.00 95.25 200 PRO A C 1
ATOM 1484 O O . PRO A 1 200 ? 23.023 8.708 -34.106 1.00 95.25 200 PRO A O 1
ATOM 1487 N N . PHE A 1 201 ? 20.908 9.228 -33.591 1.00 97.75 201 PHE A N 1
ATOM 1488 C CA . PHE A 1 201 ? 20.516 9.622 -34.936 1.00 97.75 201 PHE A CA 1
ATOM 1489 C C . PHE A 1 201 ? 21.255 10.889 -35.384 1.00 97.75 201 PHE A C 1
ATOM 1491 O O . PHE A 1 201 ? 21.458 11.809 -34.585 1.00 97.75 201 PHE A O 1
ATOM 1498 N N . THR A 1 202 ? 21.583 10.970 -36.675 1.00 97.25 202 THR A N 1
ATOM 1499 C CA . THR A 1 202 ? 22.204 12.139 -37.319 1.00 97.25 202 THR A CA 1
ATOM 1500 C C . THR A 1 202 ? 21.409 13.420 -37.052 1.00 97.25 202 THR A C 1
ATOM 1502 O O . THR A 1 202 ? 21.983 14.482 -36.801 1.00 97.25 202 THR A O 1
ATOM 1505 N N . SER A 1 203 ? 20.074 13.344 -37.059 1.00 97.06 203 SER A N 1
ATOM 1506 C CA . SER A 1 203 ? 19.206 14.433 -36.608 1.00 97.06 203 SER A CA 1
ATOM 1507 C C . SER A 1 203 ? 17.847 13.929 -36.099 1.00 97.06 203 SER A C 1
ATOM 1509 O O . SER A 1 203 ? 17.596 12.737 -35.960 1.00 97.06 203 SER A O 1
ATOM 1511 N N . SER A 1 204 ? 16.918 14.844 -35.793 1.00 95.44 204 SER A N 1
ATOM 1512 C CA . SER A 1 204 ? 15.562 14.451 -35.369 1.00 95.44 204 SER A CA 1
ATOM 1513 C C . SER A 1 204 ? 14.704 13.861 -36.494 1.00 95.44 204 SER A C 1
ATOM 1515 O O . SER A 1 204 ? 13.714 13.202 -36.190 1.00 95.44 204 SER A O 1
ATOM 1517 N N . ILE A 1 205 ? 15.057 14.108 -37.759 1.00 95.62 205 ILE A N 1
ATOM 1518 C CA . ILE A 1 205 ? 14.336 13.596 -38.939 1.00 95.62 205 ILE A CA 1
ATOM 1519 C C . ILE A 1 205 ? 15.169 12.620 -39.763 1.00 95.62 205 ILE A C 1
ATOM 1521 O O . ILE A 1 205 ? 14.597 11.766 -40.427 1.00 95.62 205 ILE A O 1
ATOM 1525 N N . ASP A 1 206 ? 16.491 12.755 -39.706 1.00 97.06 206 ASP A N 1
ATOM 1526 C CA . ASP A 1 206 ? 17.450 11.857 -40.330 1.00 97.06 206 ASP A CA 1
ATOM 1527 C C . ASP A 1 206 ? 17.898 10.830 -39.299 1.00 97.06 206 ASP A C 1
ATOM 1529 O O . ASP A 1 206 ? 18.648 11.155 -38.374 1.00 97.06 206 ASP A O 1
ATOM 1533 N N . LEU A 1 207 ? 17.344 9.627 -39.431 1.00 98.31 207 LEU A N 1
ATOM 1534 C CA . LEU A 1 207 ? 17.490 8.555 -38.458 1.00 98.31 207 LEU A CA 1
ATOM 1535 C C . LEU A 1 207 ? 18.608 7.569 -38.822 1.00 98.31 207 LEU A C 1
ATOM 1537 O O . LEU A 1 207 ? 18.664 6.504 -38.206 1.00 98.31 207 LEU A O 1
ATOM 1541 N N . HIS A 1 208 ? 19.498 7.924 -39.758 1.00 98.06 208 HIS A N 1
ATOM 1542 C CA . HIS A 1 208 ? 20.770 7.215 -39.903 1.00 98.06 208 HIS A CA 1
ATOM 1543 C C . HIS A 1 208 ? 21.601 7.398 -38.629 1.00 98.06 208 HIS A C 1
ATOM 1545 O O . HIS A 1 208 ? 21.552 8.458 -37.986 1.00 98.06 208 HIS A O 1
ATOM 1551 N N . ILE A 1 209 ? 22.386 6.392 -38.274 1.00 96.38 209 ILE A N 1
ATOM 1552 C CA . ILE A 1 209 ? 23.342 6.416 -37.175 1.00 96.38 209 ILE A CA 1
ATOM 1553 C C . ILE A 1 209 ? 24.745 6.542 -37.783 1.00 96.38 209 ILE A C 1
ATOM 1555 O O . ILE A 1 209 ? 25.180 5.665 -38.524 1.00 96.38 209 ILE A O 1
ATOM 1559 N N . PRO A 1 210 ? 25.501 7.612 -37.476 1.00 94.69 210 PRO A N 1
ATOM 1560 C CA . PRO A 1 210 ? 26.834 7.782 -38.040 1.00 94.69 210 PRO A CA 1
ATOM 1561 C C . PRO A 1 210 ? 27.772 6.616 -37.700 1.00 94.69 210 PRO A C 1
ATOM 1563 O O . PRO A 1 210 ? 27.811 6.146 -36.560 1.00 94.69 210 PRO A O 1
ATOM 1566 N N . HIS A 1 211 ? 28.611 6.212 -38.652 1.00 90.31 211 HIS A N 1
ATOM 1567 C CA . HIS A 1 211 ? 29.691 5.260 -38.392 1.00 90.31 211 HIS A CA 1
ATOM 1568 C C . HIS A 1 211 ? 30.633 5.736 -37.274 1.00 90.31 211 HIS A C 1
ATOM 1570 O O . HIS A 1 211 ? 30.871 6.930 -37.090 1.00 90.31 211 HIS A O 1
ATOM 1576 N N . GLY A 1 212 ? 31.208 4.785 -36.538 1.00 86.00 212 GLY A N 1
ATOM 1577 C CA . GLY A 1 212 ? 32.083 5.022 -35.391 1.00 86.00 212 GLY A CA 1
ATOM 1578 C C . GLY A 1 212 ? 31.345 5.451 -34.119 1.00 86.00 212 GLY A C 1
ATOM 1579 O O . GLY A 1 212 ? 31.988 5.734 -33.109 1.00 86.00 212 GLY A O 1
ATOM 1580 N N . THR A 1 213 ? 30.012 5.504 -34.143 1.00 88.81 213 THR A N 1
ATOM 1581 C CA . THR A 1 213 ? 29.205 5.885 -32.982 1.00 88.81 213 THR A CA 1
ATOM 1582 C C . THR A 1 213 ? 29.262 4.822 -31.888 1.00 88.81 213 THR A C 1
ATOM 1584 O O . THR A 1 213 ? 29.141 3.631 -32.151 1.00 88.81 213 THR A O 1
ATOM 1587 N N . THR A 1 214 ? 29.393 5.240 -30.630 1.00 86.12 214 THR A N 1
ATOM 1588 C CA . THR A 1 214 ? 29.319 4.321 -29.490 1.00 86.12 214 THR A CA 1
ATOM 1589 C C . THR A 1 214 ? 27.872 4.069 -29.089 1.00 86.12 214 THR A C 1
ATOM 1591 O O . THR A 1 214 ? 27.210 4.956 -28.549 1.00 86.12 214 THR A O 1
ATOM 1594 N N . THR A 1 215 ? 27.362 2.863 -29.340 1.00 87.56 215 THR A N 1
ATOM 1595 C CA . THR A 1 215 ? 25.968 2.509 -29.041 1.00 87.56 215 THR A CA 1
ATOM 1596 C C . THR A 1 215 ? 25.793 1.000 -28.845 1.00 87.56 215 THR A C 1
ATOM 1598 O O . THR A 1 215 ? 26.442 0.225 -29.539 1.00 87.56 215 THR A O 1
ATOM 1601 N N . PRO A 1 216 ? 24.907 0.550 -27.934 1.00 85.31 216 PRO A N 1
ATOM 1602 C CA . PRO A 1 216 ? 24.592 -0.872 -27.767 1.00 85.31 216 PRO A CA 1
ATOM 1603 C C . PRO A 1 216 ? 23.641 -1.424 -28.851 1.00 85.31 216 PRO A C 1
ATOM 1605 O O . PRO A 1 216 ? 23.261 -2.587 -28.790 1.00 85.31 216 PRO A O 1
ATOM 1608 N N . ILE A 1 217 ? 23.205 -0.582 -29.797 1.00 91.44 217 ILE A N 1
ATOM 1609 C CA . ILE A 1 217 ? 22.297 -0.934 -30.905 1.00 91.44 217 ILE A CA 1
ATOM 1610 C C . ILE A 1 217 ? 23.009 -1.797 -31.966 1.00 91.44 217 ILE A C 1
ATOM 1612 O O . ILE A 1 217 ? 22.349 -2.609 -32.621 1.00 91.44 217 ILE A O 1
ATOM 1616 N N . GLU A 1 218 ? 24.331 -1.641 -32.094 1.00 89.69 218 GLU A N 1
ATOM 1617 C CA . GLU A 1 218 ? 25.167 -2.377 -33.048 1.00 89.69 218 GLU A CA 1
ATOM 1618 C C . GLU A 1 218 ? 25.133 -3.884 -32.770 1.00 89.69 218 GLU A C 1
ATOM 1620 O O . GLU A 1 218 ? 25.360 -4.322 -31.638 1.00 89.69 218 GLU A O 1
ATOM 1625 N N . GLY A 1 219 ? 24.831 -4.689 -33.788 1.00 87.69 219 GLY A N 1
ATOM 1626 C CA . GLY A 1 219 ? 24.751 -6.147 -33.683 1.00 87.69 219 GLY A CA 1
ATOM 1627 C C . GLY A 1 219 ? 23.686 -6.664 -32.708 1.00 87.69 219 GLY A C 1
ATOM 1628 O O . GLY A 1 219 ? 23.702 -7.840 -32.334 1.00 87.69 219 GLY A O 1
ATOM 1629 N N . GLY A 1 220 ? 22.777 -5.799 -32.247 1.00 86.38 220 GLY A N 1
ATOM 1630 C CA . GLY A 1 220 ? 21.746 -6.139 -31.267 1.00 86.38 220 GLY A CA 1
ATOM 1631 C C . GLY A 1 220 ? 20.512 -6.824 -31.864 1.00 86.38 220 GLY A C 1
ATOM 1632 O O . GLY A 1 220 ? 19.677 -7.346 -31.116 1.00 86.38 220 GLY A O 1
ATOM 1633 N N . ALA A 1 221 ? 20.358 -6.819 -33.191 1.00 90.94 221 ALA A N 1
ATOM 1634 C CA . ALA A 1 221 ? 19.223 -7.427 -33.874 1.00 90.94 221 ALA A CA 1
ATOM 1635 C C . ALA A 1 221 ? 19.485 -8.890 -34.254 1.00 90.94 221 ALA A C 1
ATOM 1637 O O . ALA A 1 221 ? 20.590 -9.419 -34.160 1.00 90.94 221 ALA A O 1
ATOM 1638 N N . VAL A 1 222 ? 18.425 -9.571 -34.693 1.00 92.12 222 VAL A N 1
ATOM 1639 C CA . VAL A 1 222 ? 18.514 -10.924 -35.253 1.00 92.12 222 VAL A CA 1
ATOM 1640 C C . VAL A 1 222 ? 18.188 -10.908 -36.742 1.00 92.12 222 VAL A C 1
ATOM 1642 O O . VAL A 1 222 ? 17.282 -10.196 -37.171 1.00 92.12 222 VAL A O 1
ATOM 1645 N N . LEU A 1 223 ? 18.875 -11.723 -37.544 1.00 91.12 223 LEU A N 1
ATOM 1646 C CA . LEU A 1 223 ? 18.579 -11.818 -38.973 1.00 91.12 223 LEU A CA 1
ATOM 1647 C C . LEU A 1 223 ? 17.155 -12.350 -39.211 1.00 91.12 223 LEU A C 1
ATOM 1649 O O . LEU A 1 223 ? 16.787 -13.428 -38.737 1.00 91.12 223 LEU A O 1
ATOM 1653 N N . ILE A 1 224 ? 16.357 -11.606 -39.980 1.00 94.00 224 ILE A N 1
ATOM 1654 C CA . ILE A 1 224 ? 14.995 -11.998 -40.352 1.00 94.00 224 ILE A CA 1
ATOM 1655 C C . ILE A 1 224 ? 15.037 -12.739 -41.692 1.00 94.00 224 ILE A C 1
ATOM 1657 O O . ILE A 1 224 ? 15.185 -12.129 -42.749 1.00 94.00 224 ILE A O 1
ATOM 1661 N N . THR A 1 225 ? 14.909 -14.066 -41.645 1.00 93.12 225 THR A N 1
ATOM 1662 C CA . THR A 1 225 ? 14.862 -14.946 -42.832 1.00 93.12 225 THR A CA 1
ATOM 1663 C C . THR A 1 225 ? 13.464 -15.494 -43.129 1.00 93.12 225 THR A C 1
ATOM 1665 O O . THR A 1 225 ? 13.230 -16.052 -44.198 1.00 93.12 225 THR A O 1
ATOM 1668 N N . SER A 1 226 ? 12.533 -15.349 -42.185 1.00 90.88 226 SER A N 1
ATOM 1669 C CA . SER A 1 226 ? 11.157 -15.836 -42.268 1.00 90.88 226 SER A CA 1
ATOM 1670 C C . SER A 1 226 ? 10.224 -14.919 -41.463 1.00 90.88 226 SER A C 1
ATOM 1672 O O . SER A 1 226 ? 10.628 -14.431 -40.399 1.00 90.88 226 SER A O 1
ATOM 1674 N N . PRO A 1 227 ? 8.984 -14.668 -41.930 1.00 92.25 227 PRO A N 1
ATOM 1675 C CA . PRO A 1 227 ? 8.352 -15.217 -43.147 1.00 92.25 227 PRO A CA 1
ATOM 1676 C C . PRO A 1 227 ? 8.855 -14.596 -44.460 1.00 92.25 227 PRO A C 1
ATOM 1678 O O . PRO A 1 227 ? 8.568 -15.122 -45.530 1.00 92.25 227 PRO A O 1
ATOM 1681 N N . ILE A 1 228 ? 9.614 -13.502 -44.379 1.00 95.06 228 ILE A N 1
ATOM 1682 C CA . ILE A 1 228 ? 10.307 -12.879 -45.509 1.00 95.06 228 ILE A CA 1
ATOM 1683 C C . ILE A 1 228 ? 11.777 -12.678 -45.144 1.00 95.06 228 ILE A C 1
ATOM 1685 O O . ILE A 1 228 ? 12.099 -12.510 -43.969 1.00 95.06 228 ILE A O 1
ATOM 1689 N N . ALA A 1 229 ? 12.658 -12.683 -46.141 1.00 95.62 229 ALA A N 1
ATOM 1690 C CA . ALA A 1 229 ? 14.061 -12.344 -45.940 1.00 95.62 229 ALA A CA 1
ATOM 1691 C C . ALA A 1 229 ? 14.255 -10.822 -46.023 1.00 95.62 229 ALA A C 1
ATOM 1693 O O . ALA A 1 229 ? 13.921 -10.213 -47.040 1.00 95.62 229 ALA A O 1
ATOM 1694 N N . ILE A 1 230 ? 14.813 -10.216 -44.973 1.00 96.62 230 ILE A N 1
ATOM 1695 C CA . ILE A 1 230 ? 15.172 -8.789 -44.930 1.00 96.62 230 ILE A CA 1
ATOM 1696 C C . ILE A 1 230 ? 16.697 -8.699 -44.876 1.00 96.62 230 ILE A C 1
ATOM 1698 O O . ILE A 1 230 ? 17.298 -8.622 -43.810 1.00 96.62 230 ILE A O 1
ATOM 1702 N N . GLY A 1 231 ? 17.324 -8.801 -46.050 1.00 95.00 231 GLY A N 1
ATOM 1703 C CA . GLY A 1 231 ? 18.787 -8.823 -46.181 1.00 95.00 231 GLY A CA 1
ATOM 1704 C C . GLY A 1 231 ? 19.421 -7.467 -46.478 1.00 95.00 231 GLY A C 1
ATOM 1705 O O . GLY A 1 231 ? 20.641 -7.389 -46.566 1.00 95.00 231 GLY A O 1
ATOM 1706 N N . LYS A 1 232 ? 18.603 -6.431 -46.679 1.00 96.19 232 LYS A N 1
ATOM 1707 C CA . LYS A 1 232 ? 19.027 -5.058 -46.959 1.00 96.19 232 LYS A CA 1
ATOM 1708 C C . LYS A 1 232 ? 18.365 -4.102 -45.980 1.00 96.19 232 LYS A C 1
ATOM 1710 O O . LYS A 1 232 ? 17.296 -4.440 -45.471 1.00 96.19 232 LYS A O 1
ATOM 1715 N N . ASP A 1 233 ? 18.978 -2.966 -45.712 1.00 96.81 233 ASP A N 1
ATOM 1716 C CA . ASP A 1 233 ? 18.499 -1.924 -44.804 1.00 96.81 233 ASP A CA 1
ATOM 1717 C C . ASP A 1 233 ? 17.723 -0.813 -45.567 1.00 96.81 233 ASP A C 1
ATOM 1719 O O . ASP A 1 233 ? 17.026 -1.140 -46.541 1.00 96.81 233 ASP A O 1
ATOM 1723 N N . ILE A 1 234 ? 17.721 0.443 -45.098 1.00 97.12 234 ILE A N 1
ATOM 1724 C CA . ILE A 1 234 ? 16.969 1.544 -45.712 1.00 97.12 234 ILE A CA 1
ATOM 1725 C C . ILE A 1 234 ? 17.600 2.078 -47.001 1.00 97.12 234 ILE A C 1
ATOM 1727 O O . ILE A 1 234 ? 16.861 2.339 -47.957 1.00 97.12 234 ILE A O 1
ATOM 1731 N N . ASP A 1 235 ? 18.924 2.177 -47.077 1.00 95.44 235 ASP A N 1
ATOM 1732 C CA . ASP A 1 235 ? 19.643 2.747 -48.221 1.00 95.44 235 ASP A CA 1
ATOM 1733 C C . ASP A 1 235 ? 20.322 1.682 -49.110 1.00 95.44 235 ASP A C 1
ATOM 1735 O O . ASP A 1 235 ? 20.770 1.976 -50.223 1.00 95.44 235 ASP A O 1
ATOM 1739 N N . GLY A 1 236 ? 20.245 0.405 -48.716 1.00 94.94 236 GLY A N 1
ATOM 1740 C CA . GLY A 1 236 ? 20.603 -0.750 -49.544 1.00 94.94 236 GLY A CA 1
ATOM 1741 C C . GLY A 1 236 ? 21.867 -1.486 -49.100 1.00 94.94 236 GLY A C 1
ATOM 1742 O O . GLY A 1 236 ? 22.359 -2.372 -49.823 1.00 94.94 236 GLY A O 1
ATOM 1743 N N . GLU A 1 237 ? 22.371 -1.186 -47.917 1.00 95.44 237 GLU A N 1
ATOM 1744 C CA . GLU A 1 237 ? 23.450 -1.883 -47.240 1.00 95.44 237 GLU A CA 1
ATOM 1745 C C . GLU A 1 237 ? 23.021 -3.286 -46.810 1.00 95.44 237 GLU A C 1
ATOM 1747 O O . GLU A 1 237 ? 21.844 -3.606 -46.648 1.00 95.44 237 GLU A O 1
ATOM 1752 N N . SER A 1 238 ? 23.984 -4.205 -46.761 1.00 94.69 238 SER A N 1
ATOM 1753 C CA . SER A 1 238 ? 23.708 -5.605 -46.423 1.00 94.69 238 SER A CA 1
ATOM 1754 C C . SER A 1 238 ? 23.490 -5.774 -44.927 1.00 94.69 238 SER A C 1
ATOM 1756 O O . SER A 1 238 ? 24.262 -5.240 -44.156 1.00 94.69 238 SER A O 1
ATOM 1758 N N . ARG A 1 239 ? 22.525 -6.607 -44.525 1.00 93.50 239 ARG A N 1
ATOM 1759 C CA . ARG A 1 239 ? 22.349 -7.031 -43.130 1.00 93.50 239 ARG A CA 1
ATOM 1760 C C . ARG A 1 239 ? 22.977 -8.415 -42.912 1.00 93.50 239 ARG A C 1
ATOM 1762 O O . ARG A 1 239 ? 22.500 -9.370 -43.538 1.00 93.50 239 ARG A O 1
ATOM 1769 N N . PRO A 1 240 ? 23.985 -8.583 -42.035 1.00 90.81 240 PRO A N 1
ATOM 1770 C CA . PRO A 1 240 ? 24.668 -7.554 -41.240 1.00 90.81 240 PRO A CA 1
ATOM 1771 C C . PRO A 1 240 ? 25.735 -6.760 -42.022 1.00 90.81 240 PRO A C 1
ATOM 1773 O O . PRO A 1 240 ? 26.308 -7.284 -42.987 1.00 90.81 240 PRO A O 1
ATOM 1776 N N . TYR A 1 241 ? 26.072 -5.557 -41.550 1.00 84.62 241 TYR A N 1
ATOM 1777 C CA . TYR A 1 241 ? 27.183 -4.729 -42.030 1.00 84.62 241 TYR A CA 1
ATOM 1778 C C . TYR A 1 241 ? 28.161 -4.400 -40.892 1.00 84.62 241 TYR A C 1
ATOM 1780 O O . TYR A 1 241 ? 27.818 -3.759 -39.912 1.00 84.62 241 TYR A O 1
ATOM 1788 N N . GLY A 1 242 ? 29.415 -4.850 -41.000 1.00 75.81 242 GLY A N 1
ATOM 1789 C CA . GLY A 1 242 ? 30.470 -4.524 -40.025 1.00 75.81 242 GLY A CA 1
ATOM 1790 C C . GLY A 1 242 ? 30.436 -5.281 -38.691 1.00 75.81 242 GLY A C 1
ATOM 1791 O O . GLY A 1 242 ? 31.455 -5.304 -38.003 1.00 75.81 242 GLY A O 1
ATOM 1792 N N . SER A 1 243 ? 29.348 -5.983 -38.366 1.00 79.94 243 SER A N 1
ATOM 1793 C CA . SER A 1 243 ? 29.238 -6.842 -37.181 1.00 79.94 243 SER A CA 1
ATOM 1794 C C . SER A 1 243 ? 28.725 -8.257 -37.528 1.00 79.94 243 SER A C 1
ATOM 1796 O O . SER A 1 243 ? 28.474 -8.591 -38.688 1.00 79.94 243 SER A O 1
ATOM 1798 N N . ALA A 1 244 ? 28.653 -9.156 -36.536 1.00 81.31 244 ALA A N 1
ATOM 1799 C CA . ALA A 1 244 ? 28.260 -10.559 -36.744 1.00 81.31 244 ALA A CA 1
ATOM 1800 C C . ALA A 1 244 ? 26.732 -10.780 -36.817 1.00 81.31 244 ALA A C 1
ATOM 1802 O O . ALA A 1 244 ? 26.282 -11.855 -37.219 1.00 81.31 244 ALA A O 1
ATOM 1803 N N . ALA A 1 245 ? 25.941 -9.784 -36.420 1.00 87.81 245 ALA A N 1
ATOM 1804 C CA . ALA A 1 245 ? 24.480 -9.785 -36.407 1.00 87.81 245 ALA A CA 1
ATOM 1805 C C . ALA A 1 245 ? 23.973 -8.423 -36.907 1.00 87.81 245 ALA A C 1
ATOM 1807 O O . ALA A 1 245 ? 24.727 -7.469 -36.841 1.00 87.81 245 ALA A O 1
ATOM 1808 N N . PRO A 1 246 ? 22.752 -8.300 -37.456 1.00 92.94 246 PRO A N 1
ATOM 1809 C CA . PRO A 1 246 ? 22.255 -7.001 -37.910 1.00 92.94 246 PRO A CA 1
ATOM 1810 C C . PRO A 1 246 ? 22.138 -5.990 -36.764 1.00 92.94 246 PRO A C 1
ATOM 1812 O O . PRO A 1 246 ? 22.040 -6.371 -35.590 1.00 92.94 246 PRO A O 1
ATOM 1815 N N . ASP A 1 247 ? 22.028 -4.716 -37.110 1.00 94.69 247 ASP A N 1
ATOM 1816 C CA . ASP A 1 247 ? 21.763 -3.650 -36.150 1.00 94.69 247 ASP A CA 1
ATOM 1817 C C . ASP A 1 247 ? 20.263 -3.518 -35.859 1.00 94.69 247 ASP A C 1
ATOM 1819 O O . ASP A 1 247 ? 19.393 -3.812 -36.694 1.00 94.69 247 ASP A O 1
ATOM 1823 N N . ILE A 1 248 ? 19.928 -3.082 -34.640 1.00 97.06 248 ILE A N 1
ATOM 1824 C CA . ILE A 1 248 ? 18.542 -2.733 -34.299 1.00 97.06 248 ILE A CA 1
ATOM 1825 C C . ILE A 1 248 ? 18.188 -1.419 -35.010 1.00 97.06 248 ILE A C 1
ATOM 1827 O O . ILE A 1 248 ? 18.890 -0.429 -34.869 1.00 97.06 248 ILE A O 1
ATOM 1831 N N . GLY A 1 249 ? 17.055 -1.376 -35.710 1.00 97.94 249 GLY A N 1
ATOM 1832 C CA . GLY A 1 249 ? 16.599 -0.207 -36.466 1.00 97.94 249 GLY A CA 1
ATOM 1833 C C . GLY A 1 249 ? 16.669 -0.393 -37.978 1.00 97.94 249 GLY A C 1
ATOM 1834 O O . GLY A 1 249 ? 16.997 -1.470 -38.474 1.00 97.94 249 GLY A O 1
ATOM 1835 N N . ALA A 1 250 ? 16.289 0.662 -38.701 1.00 98.12 250 ALA A N 1
ATOM 1836 C CA . ALA A 1 250 ? 16.171 0.685 -40.164 1.00 98.12 250 ALA A CA 1
ATOM 1837 C C . ALA A 1 250 ? 17.493 0.871 -40.914 1.00 98.12 250 ALA A C 1
ATOM 1839 O O . ALA A 1 250 ? 17.558 0.486 -42.078 1.00 98.12 250 ALA A O 1
ATOM 1840 N N . ASP A 1 251 ? 18.513 1.348 -40.216 1.00 97.38 251 ASP A N 1
ATOM 1841 C CA . ASP A 1 251 ? 19.855 1.637 -40.717 1.00 97.38 251 ASP A CA 1
ATOM 1842 C C . ASP A 1 251 ? 20.832 0.532 -40.298 1.00 97.38 251 ASP A C 1
ATOM 1844 O O . ASP A 1 251 ? 20.676 -0.009 -39.196 1.00 97.38 251 ASP A O 1
ATOM 1848 N N . GLU A 1 252 ? 21.796 0.186 -41.146 1.00 95.31 252 GLU A N 1
ATOM 1849 C CA . GLU A 1 252 ? 22.990 -0.564 -40.738 1.00 95.31 252 GLU A CA 1
ATOM 1850 C C . GLU A 1 252 ? 24.180 0.389 -40.608 1.00 95.31 252 GLU A C 1
ATOM 1852 O O . GLU A 1 252 ? 24.307 1.365 -41.330 1.00 95.31 252 GLU A O 1
ATOM 1857 N N . PHE A 1 253 ? 25.077 0.136 -39.664 1.00 92.88 253 PHE A N 1
ATOM 1858 C CA . PHE A 1 253 ? 26.228 0.999 -39.438 1.00 92.88 253 PHE A CA 1
ATOM 1859 C C . PHE A 1 253 ? 27.349 0.223 -38.754 1.00 92.88 253 PHE A C 1
ATOM 1861 O O . PHE A 1 253 ? 27.149 -0.772 -38.072 1.00 92.88 253 PHE A O 1
ATOM 1868 N N . VAL A 1 254 ? 28.576 0.721 -38.896 1.00 89.25 254 VAL A N 1
ATOM 1869 C CA . VAL A 1 254 ? 29.717 0.188 -38.138 1.00 89.25 254 VAL A CA 1
ATOM 1870 C C . VAL A 1 254 ? 29.938 1.088 -36.943 1.00 89.25 254 VAL A C 1
ATOM 1872 O O . VAL A 1 254 ? 30.307 2.250 -37.122 1.00 89.25 254 VAL A O 1
ATOM 1875 N N . ALA A 1 255 ? 29.716 0.583 -35.743 1.00 79.44 255 ALA A N 1
ATOM 1876 C CA . ALA A 1 255 ? 29.825 1.336 -34.506 1.00 79.44 255 ALA A CA 1
ATOM 1877 C C . ALA A 1 255 ? 31.078 0.939 -33.714 1.00 79.44 255 ALA A C 1
ATOM 1879 O O . ALA A 1 255 ? 31.937 0.174 -34.154 1.00 79.44 255 ALA A O 1
ATOM 1880 N N . VAL A 1 256 ? 31.249 1.580 -32.559 1.00 75.06 256 VAL A N 1
ATOM 1881 C CA . VAL A 1 256 ? 32.232 1.172 -31.555 1.00 75.06 256 VAL A CA 1
ATOM 1882 C C . VAL A 1 256 ? 31.449 0.655 -30.361 1.00 75.06 256 VAL A C 1
ATOM 1884 O O . VAL A 1 256 ? 30.908 1.455 -29.598 1.00 75.06 256 VAL A O 1
ATOM 1887 N N . VAL A 1 257 ? 31.387 -0.665 -30.179 1.00 59.78 257 VAL A N 1
ATOM 1888 C CA . VAL A 1 257 ? 30.726 -1.269 -29.012 1.00 59.78 257 VAL A CA 1
ATOM 1889 C C . VAL A 1 257 ? 31.306 -0.663 -27.720 1.00 59.78 257 VAL A C 1
ATOM 1891 O O . VAL A 1 257 ? 32.520 -0.752 -27.497 1.00 59.78 257 VAL A O 1
ATOM 1894 N N . PRO A 1 258 ? 30.486 -0.021 -26.865 1.00 59.34 258 PRO A N 1
ATOM 1895 C CA . PRO A 1 258 ? 30.976 0.515 -25.605 1.00 59.34 258 PRO A CA 1
ATOM 1896 C C . PRO A 1 258 ? 31.531 -0.605 -24.708 1.00 59.34 258 PRO A C 1
ATOM 1898 O O . PRO A 1 258 ? 30.977 -1.704 -24.692 1.00 59.34 258 PRO A O 1
ATOM 1901 N N . PRO A 1 259 ? 32.597 -0.353 -23.926 1.00 61.22 259 PRO A N 1
ATOM 1902 C CA . PRO A 1 259 ? 33.078 -1.333 -22.959 1.00 61.22 259 PRO A CA 1
ATOM 1903 C C . PRO A 1 259 ? 31.982 -1.644 -21.929 1.00 61.22 259 PRO A C 1
ATOM 1905 O O . PRO A 1 259 ? 31.229 -0.753 -21.528 1.00 61.22 259 PRO A O 1
ATOM 1908 N N . CYS A 1 260 ? 31.906 -2.901 -21.478 1.00 58.53 260 CYS A N 1
ATOM 1909 C CA . CYS A 1 260 ? 30.987 -3.284 -20.407 1.00 58.53 260 CYS A CA 1
ATOM 1910 C C . CYS A 1 260 ? 31.212 -2.398 -19.159 1.00 58.53 260 CYS A C 1
ATOM 1912 O O . CYS A 1 260 ? 32.359 -2.036 -18.871 1.00 58.53 260 CYS A O 1
ATOM 1914 N N . PRO A 1 261 ? 30.151 -2.061 -18.399 1.00 60.09 261 PRO A N 1
ATOM 1915 C CA . PRO A 1 261 ? 30.308 -1.374 -17.124 1.00 60.09 261 PRO A CA 1
ATOM 1916 C C . PRO A 1 261 ? 31.210 -2.167 -16.165 1.00 60.09 261 PRO A C 1
ATOM 1918 O O . PRO A 1 261 ? 31.356 -3.385 -16.297 1.00 60.09 261 PRO A O 1
ATOM 1921 N N . ALA A 1 262 ? 31.794 -1.472 -15.182 1.00 61.28 262 ALA A N 1
ATOM 1922 C CA . ALA A 1 262 ? 32.518 -2.117 -14.087 1.00 61.28 262 ALA A CA 1
ATOM 1923 C C . ALA A 1 262 ? 31.631 -3.158 -13.372 1.00 61.28 262 ALA A C 1
ATOM 1925 O O . ALA A 1 262 ? 30.402 -3.058 -13.409 1.00 61.28 262 ALA A O 1
ATOM 1926 N N . ALA A 1 263 ? 32.261 -4.159 -12.746 1.00 64.50 263 ALA A N 1
ATOM 1927 C CA . ALA A 1 263 ? 31.565 -5.228 -12.031 1.00 64.50 263 ALA A CA 1
ATOM 1928 C C . ALA A 1 263 ? 30.547 -4.665 -11.022 1.00 64.50 263 ALA A C 1
ATOM 1930 O O . ALA A 1 263 ? 30.819 -3.678 -10.341 1.00 64.50 263 ALA A O 1
ATOM 1931 N N . ILE A 1 264 ? 29.373 -5.296 -10.960 1.00 75.31 264 ILE A N 1
ATOM 1932 C CA . ILE A 1 264 ? 28.350 -5.028 -9.944 1.00 75.31 264 ILE A CA 1
ATOM 1933 C C . ILE A 1 264 ? 28.855 -5.635 -8.638 1.00 75.31 264 ILE A C 1
ATOM 1935 O O . ILE A 1 264 ? 29.342 -6.762 -8.658 1.00 75.31 264 ILE A O 1
ATOM 1939 N N . ASP A 1 265 ? 28.722 -4.898 -7.542 1.00 82.50 265 ASP A N 1
ATOM 1940 C CA . ASP A 1 265 ? 29.116 -5.356 -6.210 1.00 82.50 265 ASP A CA 1
ATOM 1941 C C . ASP A 1 265 ? 27.946 -5.145 -5.236 1.00 82.50 265 ASP A C 1
ATOM 1943 O O . ASP A 1 265 ? 27.416 -4.035 -5.111 1.00 82.50 265 ASP A O 1
ATOM 1947 N N . ALA A 1 266 ? 27.480 -6.219 -4.604 1.00 83.00 266 ALA A N 1
ATOM 1948 C CA . ALA A 1 266 ? 26.516 -6.188 -3.502 1.00 83.00 266 ALA A CA 1
ATOM 1949 C C . ALA A 1 266 ? 27.195 -6.068 -2.126 1.00 83.00 266 ALA A C 1
ATOM 1951 O O . ALA A 1 266 ? 26.496 -5.982 -1.117 1.00 83.00 266 ALA A O 1
ATOM 1952 N N . ASP A 1 267 ? 28.527 -6.007 -2.108 1.00 90.44 267 ASP A N 1
ATOM 1953 C CA . ASP A 1 267 ? 29.414 -5.935 -0.953 1.00 90.44 267 ASP A CA 1
ATOM 1954 C C . ASP A 1 267 ? 29.290 -7.146 -0.010 1.00 90.44 267 ASP A C 1
ATOM 1956 O O . ASP A 1 267 ? 28.395 -7.989 -0.125 1.00 90.44 267 ASP A O 1
ATOM 1960 N N . GLN A 1 268 ? 30.222 -7.275 0.932 1.00 93.50 268 GLN A N 1
ATOM 1961 C CA . GLN A 1 268 ? 30.071 -8.218 2.037 1.00 93.50 268 GLN A CA 1
ATOM 1962 C C . GLN A 1 268 ? 29.195 -7.610 3.134 1.00 93.50 268 GLN A C 1
ATOM 1964 O O . GLN A 1 268 ? 29.217 -6.412 3.396 1.00 93.50 268 GLN A O 1
ATOM 1969 N N . LEU A 1 269 ? 28.409 -8.452 3.792 1.00 96.25 269 LEU A N 1
ATOM 1970 C CA . LEU A 1 269 ? 27.541 -8.108 4.901 1.00 96.25 269 LEU A CA 1
ATOM 1971 C C . LEU A 1 269 ? 28.132 -8.571 6.224 1.00 96.25 269 LEU A C 1
ATOM 1973 O O . LEU A 1 269 ? 28.704 -9.658 6.344 1.00 96.25 269 LEU A O 1
ATOM 1977 N N . THR A 1 270 ? 27.826 -7.792 7.254 1.00 96.38 270 THR A N 1
ATOM 1978 C CA . THR A 1 270 ? 27.974 -8.148 8.662 1.00 96.38 270 THR A CA 1
ATOM 1979 C C . THR A 1 270 ? 26.618 -8.082 9.358 1.00 96.38 270 THR A C 1
ATOM 1981 O O . THR A 1 270 ? 25.723 -7.342 8.948 1.00 96.38 270 THR A O 1
ATOM 1984 N N . ILE A 1 271 ? 26.450 -8.866 10.423 1.00 96.75 271 ILE A N 1
ATOM 1985 C CA . ILE A 1 271 ? 25.264 -8.832 11.284 1.00 96.75 271 ILE A CA 1
ATOM 1986 C C . ILE A 1 271 ? 25.693 -8.649 12.733 1.00 96.75 271 ILE A C 1
ATOM 1988 O O . ILE A 1 271 ? 26.598 -9.329 13.214 1.00 96.75 271 ILE A O 1
ATOM 1992 N N . THR A 1 272 ? 25.060 -7.720 13.442 1.00 95.31 272 THR A N 1
ATOM 1993 C CA . THR A 1 272 ? 25.299 -7.505 14.871 1.00 95.31 272 THR A CA 1
ATOM 1994 C C . THR A 1 272 ? 23.990 -7.196 15.597 1.00 95.31 272 THR A C 1
ATOM 1996 O O . THR A 1 272 ? 23.227 -6.351 15.132 1.00 95.31 272 THR A O 1
ATOM 1999 N N . PRO A 1 273 ? 23.737 -7.820 16.758 1.00 94.62 273 PRO A N 1
ATOM 2000 C CA . PRO A 1 273 ? 24.459 -8.971 17.315 1.00 94.62 273 PRO A CA 1
ATOM 2001 C C . PRO A 1 273 ? 24.117 -10.271 16.553 1.00 94.62 273 PRO A C 1
ATOM 2003 O O . PRO A 1 273 ? 23.064 -10.376 15.935 1.00 94.62 273 PRO A O 1
ATOM 2006 N N . GLY A 1 274 ? 24.984 -11.288 16.606 1.00 93.12 274 GLY A N 1
ATOM 2007 C CA . GLY A 1 274 ? 24.729 -12.584 15.945 1.00 93.12 274 GLY A CA 1
ATOM 2008 C C . GLY A 1 274 ? 23.641 -13.439 16.615 1.00 93.12 274 GLY A C 1
ATOM 2009 O O . GLY A 1 274 ? 23.124 -14.383 16.018 1.00 93.12 274 GLY A O 1
ATOM 2010 N N . SER A 1 275 ? 23.267 -13.105 17.852 1.00 93.88 275 SER A N 1
ATOM 2011 C CA . SER A 1 275 ? 22.170 -13.741 18.576 1.00 93.88 275 SER A CA 1
ATOM 2012 C C . SER A 1 275 ? 21.388 -12.706 19.378 1.00 93.88 275 SER A C 1
ATOM 2014 O O . SER A 1 275 ? 21.994 -11.828 19.995 1.00 93.88 275 SER A O 1
ATOM 2016 N N . ILE A 1 276 ? 20.059 -12.816 19.378 1.00 93.38 276 ILE A N 1
ATOM 2017 C CA . ILE A 1 276 ? 19.165 -11.999 20.206 1.00 93.38 276 ILE A CA 1
ATOM 2018 C C . ILE A 1 276 ? 18.090 -12.842 20.871 1.00 93.38 276 ILE A C 1
ATOM 2020 O O . ILE A 1 276 ? 17.705 -13.901 20.381 1.00 93.38 276 ILE A O 1
ATOM 2024 N N . THR A 1 277 ? 17.554 -12.330 21.968 1.00 90.06 277 THR A N 1
ATOM 2025 C CA . THR A 1 277 ? 16.401 -12.921 22.641 1.00 90.06 277 THR A CA 1
ATOM 2026 C C . THR A 1 277 ? 15.117 -12.323 22.078 1.00 90.06 277 THR A C 1
ATOM 2028 O O . THR A 1 277 ? 14.927 -11.105 22.101 1.00 90.06 277 THR A O 1
ATOM 2031 N N . VAL A 1 278 ? 14.221 -13.170 21.573 1.00 88.00 278 VAL A N 1
ATOM 2032 C CA . VAL A 1 278 ? 12.920 -12.732 21.048 1.00 88.00 278 VAL A CA 1
ATOM 2033 C C . VAL A 1 278 ? 12.070 -12.184 22.186 1.00 88.00 278 VAL A C 1
ATOM 2035 O O . VAL A 1 278 ? 12.025 -12.760 23.272 1.00 88.00 278 VAL A O 1
ATOM 2038 N N . GLY A 1 279 ? 11.369 -11.081 21.929 1.00 76.81 279 GLY A N 1
ATOM 2039 C CA . GLY A 1 279 ? 10.436 -10.507 22.895 1.00 76.81 279 GLY A CA 1
ATOM 2040 C C . GLY A 1 279 ? 11.065 -9.569 23.924 1.00 76.81 279 GLY A C 1
ATOM 2041 O O . GLY A 1 279 ? 10.342 -8.932 24.688 1.00 76.81 279 GLY A O 1
ATOM 2042 N N . SER A 1 280 ? 12.392 -9.429 23.944 1.00 77.19 280 SER A N 1
ATOM 2043 C CA . SER A 1 280 ? 13.055 -8.389 24.731 1.00 77.19 280 SER A CA 1
ATOM 2044 C C . SER A 1 280 ? 12.884 -7.022 24.062 1.00 77.19 280 SER A C 1
ATOM 2046 O O . SER A 1 280 ? 13.082 -6.881 22.854 1.00 77.19 280 SER A O 1
ATOM 2048 N N . SER A 1 281 ? 12.529 -5.998 24.842 1.00 69.62 281 SER A N 1
ATOM 2049 C CA . SER A 1 281 ? 12.403 -4.626 24.340 1.00 69.62 281 SER A CA 1
ATOM 2050 C C . SER A 1 281 ? 13.715 -4.159 23.693 1.00 69.62 281 SER A C 1
ATOM 2052 O O . SER A 1 281 ? 14.754 -4.134 24.348 1.00 69.62 281 SER A O 1
ATOM 2054 N N . GLY A 1 282 ? 13.666 -3.780 22.411 1.00 73.00 282 GLY A N 1
ATOM 2055 C CA . GLY A 1 282 ? 14.824 -3.284 21.655 1.00 73.00 282 GLY A CA 1
ATOM 2056 C C . GLY A 1 282 ? 15.724 -4.359 21.028 1.00 73.00 282 GLY A C 1
ATOM 2057 O O . GLY A 1 282 ? 16.710 -4.011 20.381 1.00 73.00 282 GLY A O 1
ATOM 2058 N N . ALA A 1 283 ? 15.397 -5.650 21.162 1.00 85.25 283 ALA A N 1
ATOM 2059 C CA . ALA A 1 283 ? 16.143 -6.717 20.499 1.00 85.25 283 ALA A CA 1
ATOM 2060 C C . ALA A 1 283 ? 15.923 -6.678 18.977 1.00 85.25 283 ALA A C 1
ATOM 2062 O O . ALA A 1 283 ? 14.834 -6.956 18.476 1.00 85.25 283 ALA A O 1
ATOM 2063 N N . SER A 1 284 ? 16.967 -6.327 18.230 1.00 93.06 284 SER A N 1
ATOM 2064 C CA . SER A 1 284 ? 16.964 -6.320 16.767 1.00 93.06 284 SER A CA 1
ATOM 2065 C C . SER A 1 284 ? 18.328 -6.733 16.228 1.00 93.06 284 SER A C 1
ATOM 2067 O O . SER A 1 284 ? 19.349 -6.547 16.889 1.00 93.06 284 SER A O 1
ATOM 2069 N N . PHE A 1 285 ? 18.330 -7.312 15.033 1.00 95.81 285 PHE A N 1
ATOM 2070 C CA . PHE A 1 285 ? 19.526 -7.465 14.224 1.00 95.81 285 PHE A CA 1
ATOM 2071 C C . PHE A 1 285 ? 19.783 -6.168 13.467 1.00 95.81 285 PHE A C 1
ATOM 2073 O O . PHE A 1 285 ? 18.859 -5.614 12.874 1.00 95.81 285 PHE A O 1
ATOM 2080 N N . THR A 1 286 ? 21.035 -5.735 13.426 1.00 96.62 286 THR A N 1
ATOM 2081 C CA . THR A 1 286 ? 21.511 -4.726 12.483 1.00 96.62 286 THR A CA 1
ATOM 2082 C C . THR A 1 286 ? 22.391 -5.425 11.460 1.00 96.62 286 THR A C 1
ATOM 2084 O O . THR A 1 286 ? 23.422 -5.996 11.817 1.00 96.62 286 THR A O 1
ATOM 2087 N N . VAL A 1 287 ? 21.965 -5.408 10.200 1.00 97.56 287 VAL A N 1
ATOM 2088 C CA . VAL A 1 287 ? 22.696 -5.969 9.061 1.00 97.56 287 VAL A CA 1
ATOM 2089 C C . VAL A 1 287 ? 23.257 -4.819 8.236 1.00 97.56 287 VAL A C 1
ATOM 2091 O O . VAL A 1 287 ? 22.496 -3.950 7.816 1.00 97.56 287 VAL A O 1
ATOM 2094 N N . SER A 1 288 ? 24.565 -4.808 7.998 1.00 96.31 288 SER A N 1
ATOM 2095 C CA . SER A 1 288 ? 25.253 -3.696 7.334 1.00 96.31 288 SER A CA 1
ATOM 2096 C C . SER A 1 288 ? 26.229 -4.205 6.275 1.00 96.31 288 SER A C 1
ATOM 2098 O O . SER A 1 288 ? 26.937 -5.176 6.556 1.00 96.31 288 SER A O 1
ATOM 2100 N N . PRO A 1 289 ? 26.328 -3.546 5.107 1.00 95.44 289 PRO A N 1
ATOM 2101 C CA . PRO A 1 289 ? 27.469 -3.718 4.214 1.00 95.44 289 PRO A CA 1
ATOM 2102 C C . PRO A 1 289 ? 28.769 -3.291 4.913 1.00 95.44 289 PRO A C 1
ATOM 2104 O O . PRO A 1 289 ? 28.760 -2.329 5.689 1.00 95.44 289 PRO A O 1
ATOM 2107 N N . GLU A 1 290 ? 29.871 -3.993 4.663 1.00 94.19 290 GLU A N 1
ATOM 2108 C CA . GLU A 1 290 ? 31.200 -3.673 5.200 1.00 94.19 290 GLU A CA 1
ATOM 2109 C C . GLU A 1 290 ? 31.722 -2.340 4.652 1.00 94.19 290 GLU A C 1
ATOM 2111 O O . GLU A 1 290 ? 32.245 -1.506 5.394 1.00 94.19 290 GLU A O 1
ATOM 2116 N N . THR A 1 291 ? 31.519 -2.114 3.357 1.00 92.06 291 THR A N 1
ATOM 2117 C CA . THR A 1 291 ? 31.877 -0.916 2.603 1.00 92.06 291 THR A CA 1
ATOM 2118 C C . THR A 1 291 ? 30.663 -0.424 1.796 1.00 92.06 291 THR A C 1
ATOM 2120 O O . THR A 1 291 ? 30.582 -0.630 0.584 1.00 92.06 291 THR A O 1
ATOM 2123 N N . PRO A 1 292 ? 29.733 0.334 2.414 1.00 90.75 292 PRO A N 1
ATOM 2124 C CA . PRO A 1 292 ? 28.490 0.787 1.772 1.00 90.75 292 PRO A CA 1
ATOM 2125 C C . PRO A 1 292 ? 28.642 1.511 0.426 1.00 90.75 292 PRO A C 1
ATOM 2127 O O . PRO A 1 292 ? 27.701 1.531 -0.368 1.00 90.75 292 PRO A O 1
ATOM 2130 N N . ALA A 1 293 ? 29.804 2.126 0.182 1.00 86.44 293 ALA A N 1
ATOM 2131 C CA . ALA A 1 293 ? 30.133 2.814 -1.064 1.00 86.44 293 ALA A CA 1
ATOM 2132 C C . ALA A 1 293 ? 30.345 1.865 -2.259 1.00 86.44 293 ALA A C 1
ATOM 2134 O O . ALA A 1 293 ? 30.238 2.317 -3.397 1.00 86.44 293 ALA A O 1
ATOM 2135 N N . ASN A 1 294 ? 30.622 0.581 -2.012 1.00 86.06 294 ASN A N 1
ATOM 2136 C CA . ASN A 1 294 ? 30.798 -0.431 -3.055 1.00 86.06 294 ASN A CA 1
ATOM 2137 C C . ASN A 1 294 ? 29.457 -0.925 -3.606 1.00 86.06 294 ASN A C 1
ATOM 2139 O O . ASN A 1 294 ? 29.385 -1.361 -4.752 1.00 86.06 294 ASN A O 1
ATOM 2143 N N . VAL A 1 295 ? 28.383 -0.818 -2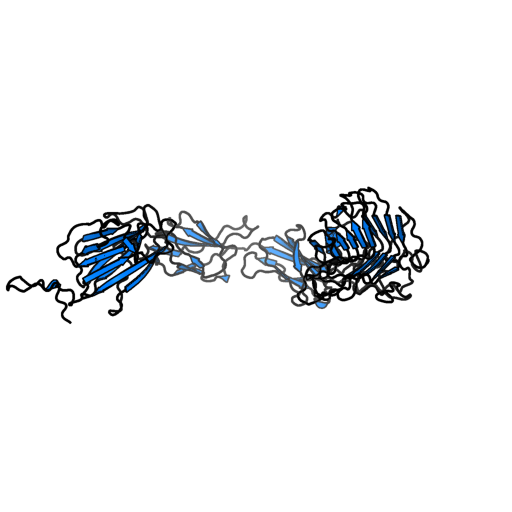.814 1.00 86.81 295 VAL A N 1
ATOM 2144 C CA . VAL A 1 295 ? 27.074 -1.345 -3.200 1.00 86.81 295 VAL A CA 1
ATOM 2145 C C . VAL A 1 295 ? 26.553 -0.637 -4.450 1.00 86.81 295 VAL A C 1
ATOM 2147 O O . VAL A 1 295 ? 26.217 0.551 -4.438 1.00 86.81 295 VAL A O 1
ATOM 2150 N N . THR A 1 296 ? 26.412 -1.399 -5.528 1.00 87.50 296 THR A N 1
ATOM 2151 C CA . THR A 1 296 ? 25.874 -0.913 -6.798 1.00 87.50 296 THR A CA 1
ATOM 2152 C C . THR A 1 296 ? 24.360 -0.731 -6.702 1.00 87.50 296 THR A C 1
ATOM 2154 O O . THR A 1 296 ? 23.623 -1.642 -6.326 1.00 87.50 296 THR A O 1
ATOM 2157 N N . LEU A 1 297 ? 23.870 0.459 -7.061 1.00 82.56 297 LEU A N 1
ATOM 2158 C CA . LEU A 1 297 ? 22.441 0.770 -7.052 1.00 82.56 297 LEU A CA 1
ATOM 2159 C C . LEU A 1 297 ? 21.788 0.514 -8.419 1.00 82.56 297 LEU A C 1
ATOM 2161 O O . LEU A 1 297 ? 22.369 0.866 -9.447 1.00 82.56 297 LEU A O 1
ATOM 2165 N N . PRO A 1 298 ? 20.532 0.032 -8.443 1.00 85.06 298 PRO A N 1
ATOM 2166 C CA . PRO A 1 298 ? 19.686 -0.313 -7.291 1.00 85.06 298 PRO A CA 1
ATOM 2167 C C . PRO A 1 298 ? 20.058 -1.644 -6.604 1.00 85.06 298 PRO A C 1
ATOM 2169 O O . PRO A 1 298 ? 20.446 -2.610 -7.255 1.00 85.06 298 PRO A O 1
ATOM 2172 N N . ALA A 1 299 ? 19.839 -1.712 -5.284 1.00 88.88 299 ALA A N 1
ATOM 2173 C CA . ALA A 1 299 ? 20.002 -2.930 -4.486 1.00 88.88 299 ALA A CA 1
ATOM 2174 C C . ALA A 1 299 ? 18.815 -3.167 -3.530 1.00 88.88 299 ALA A C 1
ATOM 2176 O O . ALA A 1 299 ? 18.048 -2.248 -3.212 1.00 88.88 299 ALA A O 1
ATOM 2177 N N . ARG A 1 300 ? 18.608 -4.418 -3.101 1.00 93.44 300 ARG A N 1
ATOM 2178 C CA . ARG A 1 300 ? 17.466 -4.843 -2.266 1.00 93.44 300 ARG A CA 1
ATOM 2179 C C . ARG A 1 300 ? 17.868 -5.860 -1.204 1.00 93.44 300 ARG A C 1
ATOM 2181 O O . ARG A 1 300 ? 18.593 -6.805 -1.500 1.00 93.44 300 ARG A O 1
ATOM 2188 N N . TRP A 1 301 ? 17.310 -5.693 -0.009 1.00 95.94 301 TRP A N 1
ATOM 2189 C CA . TRP A 1 301 ? 17.441 -6.608 1.118 1.00 95.94 301 TRP A CA 1
ATOM 2190 C C . TRP A 1 301 ? 16.457 -7.767 1.014 1.00 95.94 301 TRP A C 1
ATOM 2192 O O . TRP A 1 301 ? 15.253 -7.560 0.821 1.00 95.94 301 TRP A O 1
ATOM 2202 N N . TYR A 1 302 ? 16.963 -8.976 1.231 1.00 95.50 302 TYR A N 1
ATOM 2203 C CA . TYR A 1 302 ? 16.166 -10.187 1.354 1.00 95.50 302 TYR A CA 1
ATOM 2204 C C . TYR A 1 302 ? 16.465 -10.895 2.673 1.00 95.50 302 TYR A C 1
ATOM 2206 O O . TYR A 1 302 ? 17.591 -10.864 3.168 1.00 95.50 302 TYR A O 1
ATOM 2214 N N . MET A 1 303 ? 15.449 -11.555 3.222 1.00 96.69 303 MET A N 1
ATOM 2215 C CA . MET A 1 303 ? 15.550 -12.378 4.423 1.00 96.69 303 MET A CA 1
ATOM 2216 C C . MET A 1 303 ? 14.800 -13.690 4.225 1.00 96.69 303 MET A C 1
ATOM 2218 O O . MET A 1 303 ? 13.780 -13.728 3.536 1.00 96.69 303 MET A O 1
ATOM 2222 N N . ARG A 1 304 ? 15.284 -14.763 4.844 1.00 94.88 304 ARG A N 1
ATOM 2223 C CA . ARG A 1 304 ? 14.518 -15.999 5.023 1.00 94.88 304 ARG A CA 1
ATOM 2224 C C . ARG A 1 304 ? 14.570 -16.467 6.474 1.00 94.88 304 ARG A C 1
ATOM 2226 O O . ARG A 1 304 ? 15.562 -16.261 7.171 1.00 94.88 304 ARG A O 1
ATOM 2233 N N . TYR A 1 305 ? 13.493 -17.119 6.902 1.00 94.44 305 TYR A N 1
ATOM 2234 C CA . TYR A 1 305 ? 13.327 -17.680 8.243 1.00 94.44 305 TYR A CA 1
ATOM 2235 C C . TYR A 1 305 ? 13.370 -19.210 8.181 1.00 94.44 305 TYR A C 1
ATOM 2237 O O . TYR A 1 305 ? 12.673 -19.799 7.352 1.00 94.44 305 TYR A O 1
ATOM 2245 N N . ASN A 1 306 ? 14.181 -19.845 9.037 1.00 92.56 306 ASN A N 1
ATOM 2246 C CA . ASN A 1 306 ? 14.363 -21.303 9.133 1.00 92.56 306 ASN A CA 1
ATOM 2247 C C . ASN A 1 306 ? 14.522 -21.993 7.762 1.00 92.56 306 ASN A C 1
ATOM 2249 O O . ASN A 1 306 ? 13.834 -22.967 7.460 1.00 92.56 306 ASN A O 1
ATOM 2253 N N . SER A 1 307 ? 15.400 -21.448 6.910 1.00 88.88 307 SER A N 1
ATOM 2254 C CA . SER A 1 307 ? 15.663 -21.945 5.548 1.00 88.88 307 SER A CA 1
ATOM 2255 C C . SER A 1 307 ? 14.442 -21.980 4.611 1.00 88.88 307 SER A C 1
ATOM 2257 O O . SER A 1 307 ? 14.449 -22.689 3.605 1.00 88.88 307 SER A O 1
ATOM 2259 N N . GLY A 1 308 ? 13.399 -21.201 4.911 1.00 88.62 308 GLY A N 1
ATOM 2260 C CA . GLY A 1 308 ? 12.265 -20.968 4.018 1.00 88.62 308 GLY A CA 1
ATOM 2261 C C . GLY A 1 308 ? 12.634 -20.173 2.751 1.00 88.62 308 GLY A C 1
ATOM 2262 O O . GLY A 1 308 ? 13.809 -19.909 2.483 1.00 88.62 308 GLY A O 1
ATOM 2263 N N . PRO A 1 309 ? 11.641 -19.767 1.941 1.00 90.00 309 PRO A N 1
ATOM 2264 C CA . PRO A 1 309 ? 11.897 -18.963 0.750 1.00 90.00 309 PRO A CA 1
ATOM 2265 C C . PRO A 1 309 ? 12.428 -17.569 1.116 1.00 90.00 309 PRO A C 1
ATOM 2267 O O . PRO A 1 309 ? 12.034 -16.989 2.127 1.00 90.00 309 PRO A O 1
ATOM 2270 N N . TRP A 1 310 ? 13.284 -17.012 0.256 1.00 92.81 310 TRP A N 1
ATOM 2271 C CA . TRP A 1 310 ? 13.726 -15.622 0.362 1.00 92.81 310 TRP A CA 1
ATOM 2272 C C . TRP A 1 310 ? 12.553 -14.659 0.169 1.00 92.81 310 TRP A C 1
ATOM 2274 O O . TRP A 1 310 ? 11.808 -14.751 -0.807 1.00 92.81 310 TRP A O 1
ATOM 2284 N N . GLN A 1 311 ? 12.418 -13.710 1.088 1.00 92.19 311 GLN A N 1
ATOM 2285 C CA . GLN A 1 311 ? 11.405 -12.664 1.073 1.00 92.19 311 GLN A CA 1
ATOM 2286 C C . GLN A 1 311 ? 12.074 -11.298 0.977 1.00 92.19 311 GLN A C 1
ATOM 2288 O O . GLN A 1 311 ? 13.074 -11.038 1.643 1.00 92.19 311 GLN A O 1
ATOM 2293 N N . PHE A 1 312 ? 11.519 -10.420 0.145 1.00 92.00 312 PHE A N 1
ATOM 2294 C CA . PHE A 1 312 ? 11.940 -9.024 0.086 1.00 92.00 312 PHE A CA 1
ATOM 2295 C C . PHE A 1 312 ? 11.587 -8.316 1.399 1.00 92.00 312 PHE A C 1
ATOM 2297 O O . PHE A 1 312 ? 10.441 -8.389 1.843 1.00 92.00 312 PHE A O 1
ATOM 2304 N N . VAL A 1 313 ? 12.558 -7.620 1.994 1.00 92.81 313 VAL A N 1
ATOM 2305 C CA . VAL A 1 313 ? 12.373 -6.882 3.256 1.00 92.81 313 VAL A CA 1
ATOM 2306 C C . VAL A 1 313 ? 12.317 -5.380 3.012 1.00 92.81 313 VAL A C 1
ATOM 2308 O O . VAL A 1 313 ? 11.403 -4.711 3.486 1.00 92.81 313 VAL A O 1
ATOM 2311 N N . ALA A 1 314 ? 13.295 -4.841 2.279 1.00 93.62 314 ALA A N 1
ATOM 2312 C CA . ALA A 1 314 ? 13.426 -3.407 2.042 1.00 93.62 314 ALA A CA 1
ATOM 2313 C C . ALA A 1 314 ? 14.315 -3.106 0.826 1.00 93.62 314 ALA A C 1
ATOM 2315 O O . ALA A 1 314 ? 15.167 -3.905 0.437 1.00 93.62 314 ALA A O 1
ATOM 2316 N N . ALA A 1 315 ? 14.150 -1.924 0.229 1.00 91.25 315 ALA A N 1
ATOM 2317 C CA . ALA A 1 315 ? 15.119 -1.402 -0.734 1.00 91.25 315 ALA A CA 1
ATOM 2318 C C . ALA A 1 315 ? 16.360 -0.881 0.009 1.00 91.25 315 ALA A C 1
ATOM 2320 O O . ALA A 1 315 ? 16.224 -0.274 1.070 1.00 91.25 315 ALA A O 1
ATOM 2321 N N . TYR A 1 316 ? 17.552 -1.089 -0.549 1.00 93.12 316 TYR A N 1
ATOM 2322 C CA . TYR A 1 316 ? 18.780 -0.518 0.002 1.00 93.12 316 TYR A CA 1
ATOM 2323 C C . TYR A 1 316 ? 18.864 0.981 -0.305 1.00 93.12 316 TYR A C 1
ATOM 2325 O O . TYR A 1 316 ? 18.512 1.419 -1.403 1.00 93.12 316 TYR A O 1
ATOM 2333 N N . GLN A 1 317 ? 19.318 1.765 0.672 1.00 90.94 317 GLN A N 1
ATOM 2334 C CA . GLN A 1 317 ? 19.481 3.212 0.569 1.00 90.94 317 GLN A CA 1
ATOM 2335 C C . GLN A 1 317 ? 20.902 3.577 0.987 1.00 90.94 317 GLN A C 1
ATOM 2337 O O . GLN A 1 317 ? 21.277 3.362 2.133 1.00 90.94 317 GLN A O 1
ATOM 2342 N N . ALA A 1 318 ? 21.682 4.191 0.098 1.00 87.25 318 ALA A N 1
ATOM 2343 C CA . ALA A 1 318 ? 23.057 4.580 0.426 1.00 87.25 318 ALA A CA 1
ATOM 2344 C C . ALA A 1 318 ? 23.138 5.593 1.592 1.00 87.25 318 ALA A C 1
ATOM 2346 O O . ALA A 1 318 ? 24.121 5.616 2.326 1.00 87.25 318 ALA A O 1
ATOM 2347 N N . SER A 1 319 ? 22.094 6.405 1.800 1.00 88.19 319 SER A N 1
ATOM 2348 C CA . SER A 1 319 ? 21.989 7.344 2.929 1.00 88.19 319 SER A CA 1
ATOM 2349 C C . SER A 1 319 ? 21.658 6.675 4.269 1.00 88.19 319 SER A C 1
ATOM 2351 O O . SER A 1 319 ? 21.814 7.298 5.317 1.00 88.19 319 SER A O 1
ATOM 2353 N N . SER A 1 320 ? 21.195 5.424 4.251 1.00 90.88 320 SER A N 1
ATOM 2354 C CA . SER A 1 320 ? 20.892 4.614 5.432 1.00 90.88 320 SER A CA 1
ATOM 2355 C C . SER A 1 320 ? 21.214 3.149 5.111 1.00 90.88 320 SER A C 1
ATOM 2357 O O . SER A 1 320 ? 20.321 2.362 4.789 1.00 90.88 320 SER A O 1
ATOM 2359 N N . PRO A 1 321 ? 22.511 2.791 5.105 1.00 92.81 321 PRO A N 1
ATOM 2360 C CA . PRO A 1 321 ? 22.971 1.551 4.492 1.00 92.81 321 PRO A CA 1
ATOM 2361 C C . PRO A 1 321 ? 22.708 0.307 5.345 1.00 92.81 321 PRO A C 1
ATOM 2363 O O . PRO A 1 321 ? 22.887 -0.796 4.852 1.00 92.81 321 PRO A O 1
ATOM 2366 N N . ALA A 1 322 ? 22.290 0.456 6.603 1.00 95.38 322 ALA A N 1
ATOM 2367 C CA . ALA A 1 322 ? 22.019 -0.664 7.497 1.00 95.38 322 ALA A CA 1
ATOM 2368 C C . ALA A 1 322 ? 20.527 -1.034 7.514 1.00 95.38 322 ALA A C 1
ATOM 2370 O O . ALA A 1 322 ? 19.655 -0.166 7.536 1.00 95.38 322 ALA A O 1
ATOM 2371 N N . LEU A 1 323 ? 20.235 -2.332 7.577 1.00 96.56 323 LEU A N 1
ATOM 2372 C CA . LEU A 1 323 ? 18.907 -2.880 7.826 1.00 96.56 323 LEU A CA 1
ATOM 2373 C C . LEU A 1 323 ? 18.765 -3.241 9.309 1.00 96.56 323 LEU A C 1
ATOM 2375 O O . LEU A 1 323 ? 19.464 -4.122 9.803 1.00 96.56 323 LEU A O 1
ATOM 2379 N N . THR A 1 324 ? 17.808 -2.625 10.003 1.00 95.81 324 THR A N 1
ATOM 2380 C CA . THR A 1 324 ? 17.381 -3.065 11.340 1.00 95.81 324 THR A CA 1
ATOM 2381 C C . THR A 1 324 ? 16.184 -4.006 11.221 1.00 95.81 324 THR A C 1
ATOM 2383 O O . THR A 1 324 ? 15.155 -3.634 10.659 1.00 95.81 324 THR A O 1
ATOM 2386 N N . TYR A 1 325 ? 16.296 -5.219 11.764 1.00 94.56 325 TYR A N 1
ATOM 2387 C CA . TYR A 1 325 ? 15.245 -6.236 11.725 1.00 94.56 325 TYR A CA 1
ATOM 2388 C C . TYR A 1 325 ? 14.943 -6.797 13.121 1.00 94.56 325 TYR A C 1
ATOM 2390 O O . TYR A 1 325 ? 15.813 -7.375 13.773 1.00 94.56 325 TYR A O 1
ATOM 2398 N N . THR A 1 326 ? 13.693 -6.673 13.572 1.00 92.38 326 THR A N 1
ATOM 2399 C CA . THR A 1 326 ? 13.215 -7.241 14.843 1.00 92.38 326 THR A CA 1
ATOM 2400 C C . THR A 1 326 ? 12.487 -8.564 14.584 1.00 92.38 326 THR A C 1
ATOM 2402 O O . THR A 1 326 ? 11.412 -8.549 13.979 1.00 92.38 326 THR A O 1
ATOM 2405 N N . PRO A 1 327 ? 13.023 -9.714 15.026 1.00 90.88 327 PRO A N 1
ATOM 2406 C CA . PRO A 1 327 ? 12.367 -11.000 14.847 1.00 90.88 327 PRO A CA 1
ATOM 2407 C C . PRO A 1 327 ? 11.140 -11.135 15.749 1.00 90.88 327 PRO A C 1
ATOM 2409 O O . PRO A 1 327 ? 11.114 -10.675 16.891 1.00 90.88 327 PRO A O 1
ATOM 2412 N N . THR A 1 328 ? 10.127 -11.825 15.237 1.00 86.56 328 THR A N 1
ATOM 2413 C CA . THR A 1 328 ? 8.854 -12.082 15.928 1.00 86.56 328 THR A CA 1
ATOM 2414 C C . THR A 1 328 ? 8.723 -13.519 16.434 1.00 86.56 328 THR A C 1
ATOM 2416 O O . THR A 1 328 ? 7.766 -13.838 17.142 1.00 86.56 328 THR A O 1
ATOM 2419 N N . ALA A 1 329 ? 9.673 -14.389 16.085 1.00 89.06 329 ALA A N 1
ATOM 2420 C CA . ALA A 1 329 ? 9.690 -15.793 16.462 1.00 89.06 329 ALA A CA 1
ATOM 2421 C C . ALA A 1 329 ? 11.118 -16.263 16.749 1.00 89.06 329 ALA A C 1
ATOM 2423 O O . ALA A 1 329 ? 12.083 -15.722 16.208 1.00 89.06 329 ALA A O 1
ATOM 2424 N N . ALA A 1 330 ? 11.256 -17.284 17.595 1.00 91.06 330 ALA A N 1
ATOM 2425 C CA . ALA A 1 330 ? 12.546 -17.942 17.778 1.00 91.06 330 ALA A CA 1
ATOM 2426 C C . ALA A 1 330 ? 12.906 -18.759 16.529 1.00 91.06 330 ALA A C 1
ATOM 2428 O O . ALA A 1 330 ? 12.034 -19.349 15.887 1.00 91.06 330 ALA A O 1
ATOM 2429 N N . GLY A 1 331 ? 14.185 -18.785 16.168 1.00 92.12 331 GLY A N 1
ATOM 2430 C CA . GLY A 1 331 ? 14.693 -19.490 14.995 1.00 92.12 331 GLY A CA 1
ATOM 2431 C C . GLY A 1 331 ? 15.883 -18.794 14.347 1.00 92.12 331 GLY A C 1
ATOM 2432 O O . GLY A 1 331 ? 16.478 -17.870 14.903 1.00 92.12 331 GLY A O 1
ATOM 2433 N N . THR A 1 332 ? 16.228 -19.254 13.153 1.00 95.38 332 THR A N 1
ATOM 2434 C CA . THR A 1 332 ? 17.357 -18.748 12.373 1.00 95.38 332 THR A CA 1
ATOM 2435 C C . THR A 1 332 ? 16.861 -17.789 11.296 1.00 95.38 332 THR A C 1
ATOM 2437 O O . THR A 1 332 ? 15.937 -18.109 10.546 1.00 95.38 332 THR A O 1
ATOM 2440 N N . TYR A 1 333 ? 17.493 -16.620 11.219 1.00 96.12 333 TYR A N 1
ATOM 2441 C CA . TYR A 1 333 ? 17.229 -15.576 10.237 1.00 96.12 333 TYR A CA 1
ATOM 2442 C C . TYR A 1 333 ? 18.472 -15.371 9.380 1.00 96.12 333 TYR A C 1
ATOM 2444 O O . TYR A 1 333 ? 19.546 -15.070 9.896 1.00 96.12 333 TYR A O 1
ATOM 2452 N N . GLU A 1 334 ? 18.325 -15.530 8.074 1.00 97.62 334 GLU A N 1
ATOM 2453 C CA . GLU A 1 334 ? 19.407 -15.348 7.110 1.00 97.62 334 GLU A CA 1
ATOM 2454 C C . GLU A 1 334 ? 19.099 -14.138 6.238 1.00 97.62 334 GLU A C 1
ATOM 2456 O O . GLU A 1 334 ? 17.964 -13.982 5.785 1.00 97.62 334 GLU A O 1
ATOM 2461 N N . PHE A 1 335 ? 20.101 -13.296 5.996 1.00 97.31 335 PHE A N 1
ATOM 2462 C CA . PHE A 1 335 ? 19.969 -12.059 5.230 1.00 97.31 335 PHE A CA 1
ATOM 2463 C C . PHE A 1 335 ? 20.950 -12.042 4.064 1.00 97.31 335 PHE A C 1
ATOM 2465 O O . PHE A 1 335 ? 22.075 -12.525 4.190 1.00 97.31 335 PHE A O 1
ATOM 2472 N N . MET A 1 336 ? 20.524 -11.449 2.952 1.00 96.06 336 MET A N 1
ATOM 2473 C CA . MET A 1 336 ? 21.385 -11.145 1.812 1.00 96.06 336 MET A CA 1
ATOM 2474 C C . MET A 1 336 ? 20.992 -9.811 1.179 1.00 96.06 336 MET A C 1
ATOM 2476 O O . MET A 1 336 ? 19.832 -9.383 1.257 1.00 96.06 336 MET A O 1
ATOM 2480 N N . LEU A 1 337 ? 21.952 -9.185 0.510 1.00 95.19 337 LEU A N 1
ATOM 2481 C CA . LEU A 1 337 ? 21.754 -8.019 -0.331 1.00 95.19 337 LEU A CA 1
ATOM 2482 C C . LEU A 1 337 ? 21.948 -8.423 -1.793 1.00 95.19 337 LEU A C 1
ATOM 2484 O O . LEU A 1 337 ? 22.849 -9.191 -2.122 1.00 95.19 337 LEU A O 1
ATOM 2488 N N . VAL A 1 338 ? 21.075 -7.927 -2.668 1.00 90.88 338 VAL A N 1
ATOM 2489 C CA . VAL A 1 338 ? 21.147 -8.195 -4.109 1.00 90.88 338 VAL A CA 1
ATOM 2490 C C . VAL A 1 338 ? 21.217 -6.876 -4.859 1.00 90.88 338 VAL A C 1
ATOM 2492 O O . VAL A 1 338 ? 20.255 -6.100 -4.817 1.00 90.88 338 VAL A O 1
ATOM 2495 N N . ALA A 1 339 ? 22.331 -6.642 -5.548 1.00 86.25 339 ALA A N 1
ATOM 2496 C CA . ALA A 1 339 ? 22.535 -5.524 -6.463 1.00 86.25 339 ALA A CA 1
ATOM 2497 C C . ALA A 1 339 ? 22.199 -5.954 -7.898 1.00 86.25 339 ALA A C 1
ATOM 2499 O O . ALA A 1 339 ? 22.415 -7.104 -8.283 1.00 86.25 339 ALA A O 1
ATOM 2500 N N . PHE A 1 340 ? 21.628 -5.054 -8.697 1.00 76.69 340 PHE A N 1
ATOM 2501 C CA . PHE A 1 340 ? 21.223 -5.367 -10.068 1.00 76.69 340 PHE A CA 1
ATOM 2502 C C . PHE A 1 340 ? 21.348 -4.152 -10.983 1.00 76.69 340 PHE A C 1
ATOM 2504 O O . PHE A 1 340 ? 21.033 -3.030 -10.593 1.00 76.69 340 PHE A O 1
ATOM 2511 N N . VAL A 1 341 ? 21.754 -4.383 -12.233 1.00 68.19 341 VAL A N 1
ATOM 2512 C CA . VAL A 1 341 ? 21.823 -3.356 -13.284 1.00 68.19 341 VAL A CA 1
ATOM 2513 C C . VAL A 1 341 ? 20.957 -3.792 -14.466 1.00 68.19 341 VAL A C 1
ATOM 2515 O O . VAL A 1 341 ? 20.728 -4.979 -14.699 1.00 68.19 341 VAL A O 1
ATOM 2518 N N . ALA A 1 342 ? 20.403 -2.819 -15.193 1.00 53.41 342 ALA A N 1
ATOM 2519 C CA . ALA A 1 342 ? 19.661 -3.093 -16.418 1.00 53.41 342 ALA A CA 1
ATOM 2520 C C . ALA A 1 342 ? 20.564 -3.795 -17.459 1.00 53.41 342 ALA A C 1
ATOM 2522 O O . ALA A 1 342 ? 21.767 -3.536 -17.492 1.00 53.41 342 ALA A O 1
ATOM 2523 N N . PRO A 1 343 ? 20.009 -4.650 -18.337 1.00 52.28 343 PRO A N 1
ATOM 2524 C CA . PRO A 1 343 ? 20.796 -5.278 -19.394 1.00 52.28 343 PRO A CA 1
ATOM 2525 C C . PRO A 1 343 ? 21.412 -4.203 -20.301 1.00 52.28 343 PRO A C 1
ATOM 2527 O O . PRO A 1 343 ? 20.676 -3.376 -20.839 1.00 52.28 343 PRO A O 1
ATOM 2530 N N . TYR A 1 344 ? 22.742 -4.215 -20.448 1.00 52.59 344 TYR A N 1
ATOM 2531 C CA . TYR A 1 344 ? 23.493 -3.231 -21.237 1.00 52.59 344 TYR A CA 1
ATOM 2532 C C . TYR A 1 344 ? 23.531 -3.605 -22.731 1.00 52.59 344 TYR A C 1
ATOM 2534 O O . TYR A 1 344 ? 22.983 -2.875 -23.551 1.00 52.59 344 TYR A O 1
ATOM 2542 N N . HIS A 1 345 ? 24.092 -4.770 -23.080 1.00 57.38 345 HIS A N 1
ATOM 2543 C CA . HIS A 1 345 ? 23.965 -5.415 -24.397 1.00 57.38 345 HIS A CA 1
ATOM 2544 C C . HIS A 1 345 ? 24.311 -6.914 -24.316 1.00 57.38 345 HIS A C 1
ATOM 2546 O O . HIS A 1 345 ? 24.900 -7.378 -23.336 1.00 57.38 345 HIS A O 1
ATOM 2552 N N . SER A 1 346 ? 23.962 -7.672 -25.360 1.00 50.81 346 SER A N 1
ATOM 2553 C CA . SER A 1 346 ? 24.145 -9.132 -25.473 1.00 50.81 346 SER A CA 1
ATOM 2554 C C . SER A 1 346 ? 25.598 -9.605 -25.285 1.00 50.81 346 SER A C 1
ATOM 2556 O O . SER A 1 346 ? 25.823 -10.722 -24.832 1.00 50.81 346 SER A O 1
ATOM 2558 N N . GLY A 1 347 ? 26.580 -8.742 -25.566 1.00 54.84 347 GLY A N 1
ATOM 2559 C CA . GLY A 1 347 ? 28.013 -8.991 -25.330 1.00 54.84 347 GLY A CA 1
ATOM 2560 C C . GLY A 1 347 ? 28.513 -8.963 -23.870 1.00 54.84 347 GLY A C 1
ATOM 2561 O O . GLY A 1 347 ? 29.662 -9.331 -23.646 1.00 54.84 347 GLY A O 1
ATOM 2562 N N . CYS A 1 348 ? 27.706 -8.566 -22.874 1.00 59.12 348 CYS A N 1
ATOM 2563 C CA . CYS A 1 348 ? 28.118 -8.534 -21.457 1.00 59.12 348 CYS A CA 1
ATOM 2564 C C . CYS A 1 348 ? 27.418 -9.630 -20.623 1.00 59.12 348 CYS A C 1
ATOM 2566 O O . CYS A 1 348 ? 26.555 -9.347 -19.787 1.00 59.12 348 CYS A O 1
ATOM 2568 N N . SER A 1 349 ? 27.768 -10.902 -20.841 1.00 50.97 349 SER A N 1
ATOM 2569 C CA . SER A 1 349 ? 27.255 -12.021 -20.034 1.00 50.97 349 SER A CA 1
ATOM 2570 C C . SER A 1 349 ? 27.751 -11.934 -18.580 1.00 50.97 349 SER A C 1
ATOM 2572 O O . SER A 1 349 ? 28.959 -11.933 -18.360 1.00 50.97 349 SER A O 1
ATOM 2574 N N . GLY A 1 350 ? 26.839 -11.899 -17.596 1.00 52.41 350 GLY A N 1
ATOM 2575 C CA . GLY A 1 350 ? 27.172 -11.949 -16.158 1.00 52.41 350 GLY A CA 1
ATOM 2576 C C . GLY A 1 350 ? 26.789 -10.722 -15.316 1.00 52.41 350 GLY A C 1
ATOM 2577 O O . GLY A 1 350 ? 26.945 -10.761 -14.105 1.00 52.41 350 GLY A O 1
ATOM 2578 N N . LEU A 1 351 ? 26.239 -9.656 -15.910 1.00 54.03 351 LEU A N 1
ATOM 2579 C CA . LEU A 1 351 ? 25.870 -8.413 -15.200 1.00 54.03 351 LEU A CA 1
ATOM 2580 C C . LEU A 1 351 ? 24.393 -8.352 -14.744 1.00 54.03 351 LEU A C 1
ATOM 2582 O O . LEU A 1 351 ? 23.822 -7.270 -14.642 1.00 54.03 351 LEU A O 1
ATOM 2586 N N . GLN A 1 352 ? 23.720 -9.489 -14.531 1.00 58.81 352 GLN A N 1
ATOM 2587 C CA . GLN A 1 352 ? 22.273 -9.480 -14.240 1.00 58.81 352 GLN A CA 1
ATOM 2588 C C . GLN A 1 352 ? 21.945 -9.294 -12.752 1.00 58.81 352 GLN A C 1
ATOM 2590 O O . GLN A 1 352 ? 20.939 -8.664 -12.421 1.00 58.81 352 GLN A O 1
ATOM 2595 N N . ASN A 1 353 ? 22.789 -9.802 -11.861 1.00 70.25 353 ASN A N 1
ATOM 2596 C CA . ASN A 1 353 ? 22.691 -9.629 -10.420 1.00 70.25 353 ASN A CA 1
ATOM 2597 C C . ASN A 1 353 ? 24.031 -9.971 -9.765 1.00 70.25 353 ASN A C 1
ATOM 2599 O O . ASN A 1 353 ? 24.706 -10.901 -10.196 1.00 70.25 353 ASN A O 1
ATOM 2603 N N . ASP A 1 354 ? 24.377 -9.244 -8.710 1.00 82.00 354 ASP A N 1
ATOM 2604 C CA . ASP A 1 354 ? 25.382 -9.683 -7.747 1.00 82.00 354 ASP A CA 1
ATOM 2605 C C . ASP A 1 354 ? 24.722 -9.864 -6.379 1.00 82.00 354 ASP A C 1
ATOM 2607 O O . ASP A 1 354 ? 23.747 -9.176 -6.043 1.00 82.00 354 ASP A O 1
ATOM 2611 N N . THR A 1 355 ? 25.211 -10.832 -5.614 1.00 88.12 355 THR A N 1
ATOM 2612 C CA . THR A 1 355 ? 24.679 -11.180 -4.297 1.00 88.12 355 THR A CA 1
ATOM 2613 C C . THR A 1 355 ? 25.789 -11.132 -3.272 1.00 88.12 355 THR A C 1
ATOM 2615 O O . THR A 1 355 ? 26.835 -11.748 -3.469 1.00 88.12 355 THR A O 1
ATOM 2618 N N . SER A 1 356 ? 25.520 -10.489 -2.141 1.00 91.31 356 SER A N 1
ATOM 2619 C CA . SER A 1 356 ? 26.421 -10.528 -0.997 1.00 91.31 356 SER A CA 1
ATOM 2620 C C . SER A 1 356 ? 26.592 -11.956 -0.460 1.00 91.31 356 SER A C 1
ATOM 2622 O O . SER A 1 356 ? 25.841 -12.878 -0.801 1.00 91.31 356 SER A O 1
ATOM 2624 N N . ASN A 1 357 ? 27.506 -12.142 0.493 1.00 94.06 357 ASN A N 1
ATOM 2625 C CA . ASN A 1 357 ? 27.434 -13.293 1.395 1.00 94.06 357 ASN A CA 1
ATOM 2626 C C . ASN A 1 357 ? 26.101 -13.318 2.166 1.00 94.06 357 ASN A C 1
ATOM 2628 O O . ASN A 1 357 ? 25.418 -12.304 2.340 1.00 94.06 357 ASN A O 1
ATOM 2632 N N . ILE A 1 358 ? 25.758 -14.504 2.669 1.00 95.81 358 ILE A N 1
ATOM 2633 C CA . ILE A 1 358 ? 24.633 -14.693 3.582 1.00 95.81 358 ILE A CA 1
ATOM 2634 C C . ILE A 1 358 ? 25.140 -14.522 5.010 1.00 95.81 358 ILE A C 1
ATOM 2636 O O . ILE A 1 358 ? 26.034 -15.249 5.448 1.00 95.81 358 ILE A O 1
ATOM 2640 N N . VAL A 1 359 ? 24.531 -13.605 5.758 1.00 97.25 359 VAL A N 1
ATOM 2641 C CA . VAL A 1 359 ? 24.761 -13.471 7.202 1.00 97.25 359 VAL A CA 1
ATOM 2642 C C . VAL A 1 359 ? 23.606 -14.070 7.982 1.00 97.25 359 VAL A C 1
ATOM 2644 O O . VAL A 1 359 ? 22.448 -13.972 7.579 1.00 97.25 359 VAL A O 1
ATOM 2647 N N . THR A 1 360 ? 23.927 -14.703 9.108 1.00 97.06 360 THR A N 1
ATOM 2648 C CA . THR A 1 360 ? 22.963 -15.459 9.911 1.00 97.06 360 THR A CA 1
ATOM 2649 C C . THR A 1 360 ? 22.850 -14.873 11.311 1.00 97.06 360 THR A C 1
ATOM 2651 O O . THR A 1 360 ? 23.850 -14.739 12.014 1.00 97.06 360 THR A O 1
ATOM 2654 N N . GLY A 1 361 ? 21.625 -14.559 11.723 1.00 96.44 361 GLY A N 1
ATOM 2655 C CA . GLY A 1 361 ? 21.261 -14.190 13.085 1.00 96.44 361 GLY A CA 1
ATOM 2656 C C . GLY A 1 361 ? 20.395 -15.274 13.716 1.00 96.44 361 GLY A C 1
ATOM 2657 O O . GLY A 1 361 ? 19.502 -15.824 13.071 1.00 96.44 361 GLY A O 1
ATOM 2658 N N . THR A 1 362 ? 20.637 -15.590 14.986 1.00 95.56 362 THR A N 1
ATOM 2659 C CA . THR A 1 362 ? 19.804 -16.545 15.734 1.00 95.56 362 THR A CA 1
ATOM 2660 C C . THR A 1 362 ? 18.938 -15.808 16.741 1.00 95.56 362 THR A C 1
ATOM 2662 O O . THR A 1 362 ? 19.435 -15.047 17.563 1.00 95.56 362 THR A O 1
ATOM 2665 N N . ALA A 1 363 ? 17.632 -16.028 16.690 1.00 93.50 363 ALA A N 1
ATOM 2666 C CA . ALA A 1 363 ? 16.702 -15.502 17.670 1.00 93.50 363 ALA A CA 1
ATOM 2667 C C . ALA A 1 363 ? 16.314 -16.631 18.636 1.00 93.50 363 ALA A C 1
ATOM 2669 O O . ALA A 1 363 ? 15.772 -17.653 18.216 1.00 93.50 363 ALA A O 1
ATOM 2670 N N . VAL A 1 364 ? 16.616 -16.479 19.923 1.00 91.56 364 VAL A N 1
ATOM 2671 C CA . VAL A 1 364 ? 16.378 -17.508 20.946 1.00 91.56 364 VAL A CA 1
ATOM 2672 C C . VAL A 1 364 ? 15.196 -17.152 21.839 1.00 91.56 364 VAL A C 1
ATOM 2674 O O . VAL A 1 364 ? 14.841 -15.982 21.999 1.00 91.56 364 VAL A O 1
ATOM 2677 N N . CYS A 1 365 ? 14.585 -18.173 22.438 1.00 89.44 365 CYS A N 1
ATOM 2678 C CA . CYS A 1 365 ? 13.557 -17.966 23.450 1.00 89.44 365 CYS A CA 1
ATOM 2679 C C . CYS A 1 365 ? 14.154 -17.325 24.713 1.00 89.44 365 CYS A C 1
ATOM 2681 O O . CYS A 1 365 ? 15.280 -17.663 25.090 1.00 89.44 365 CYS A O 1
ATOM 2683 N N . PRO A 1 366 ? 13.410 -16.442 25.401 1.00 87.69 366 PRO A N 1
ATOM 2684 C CA . PRO A 1 366 ? 13.820 -15.957 26.712 1.00 87.69 366 PRO A CA 1
ATOM 2685 C C . PRO A 1 366 ? 13.875 -17.111 27.719 1.00 87.69 366 PRO A C 1
ATOM 2687 O O . PRO A 1 366 ? 13.130 -18.083 27.616 1.00 87.69 366 PRO A O 1
ATOM 2690 N N . THR A 1 367 ? 14.756 -17.009 28.714 1.00 86.62 367 THR A N 1
ATOM 2691 C CA . THR A 1 367 ? 14.868 -18.018 29.784 1.00 86.62 367 THR A CA 1
ATOM 2692 C C . THR A 1 367 ? 13.713 -17.942 30.782 1.00 86.62 367 THR A C 1
ATOM 2694 O O . THR A 1 367 ? 13.359 -18.948 31.390 1.00 86.62 367 THR A O 1
ATOM 2697 N N . ALA A 1 368 ? 13.114 -16.761 30.939 1.00 88.50 368 ALA A N 1
ATOM 2698 C CA . ALA A 1 368 ? 11.928 -16.519 31.745 1.00 88.50 368 ALA A CA 1
ATOM 2699 C C . ALA A 1 368 ? 11.105 -15.377 31.136 1.00 88.50 368 ALA A C 1
ATOM 2701 O O . ALA A 1 368 ? 11.660 -14.468 30.517 1.00 88.50 368 ALA A O 1
ATOM 2702 N N . LEU A 1 369 ? 9.787 -15.418 31.333 1.00 91.62 369 LEU A N 1
ATOM 2703 C CA . LEU A 1 369 ? 8.896 -14.306 31.006 1.00 91.62 369 LEU A CA 1
ATOM 2704 C C . LEU A 1 369 ? 8.739 -13.394 32.226 1.00 91.62 369 LEU A C 1
ATOM 2706 O O . LEU A 1 369 ? 8.737 -13.864 33.364 1.00 91.62 369 LEU A O 1
ATOM 2710 N N . ASN A 1 370 ? 8.542 -12.103 31.988 1.00 92.38 370 ASN A N 1
ATOM 2711 C CA . ASN A 1 370 ? 8.265 -11.121 33.028 1.00 92.38 370 ASN A CA 1
ATOM 2712 C C . ASN A 1 370 ? 7.100 -10.217 32.602 1.00 92.38 370 ASN A C 1
ATOM 2714 O O . ASN A 1 370 ? 7.137 -9.624 31.528 1.00 92.38 370 ASN A O 1
ATOM 2718 N N . ALA A 1 371 ? 6.064 -10.124 33.436 1.00 94.00 371 ALA A N 1
ATOM 2719 C CA . ALA A 1 371 ? 4.932 -9.210 33.251 1.00 94.00 371 ALA A CA 1
ATOM 2720 C C . ALA A 1 371 ? 5.008 -7.972 34.167 1.00 94.00 371 ALA A C 1
ATOM 2722 O O . ALA A 1 371 ? 4.151 -7.100 34.078 1.00 94.00 371 ALA A O 1
ATOM 2723 N N . ASP A 1 372 ? 6.032 -7.913 35.022 1.00 95.62 372 ASP A N 1
ATOM 2724 C CA . ASP A 1 372 ? 6.295 -6.900 36.044 1.00 95.62 372 ASP A CA 1
ATOM 2725 C C . ASP A 1 372 ? 5.092 -6.610 36.969 1.00 95.62 372 ASP A C 1
ATOM 2727 O O . ASP A 1 372 ? 4.075 -7.303 36.947 1.00 95.62 372 ASP A O 1
ATOM 2731 N N . GLN A 1 373 ? 5.228 -5.645 37.874 1.00 96.69 373 GLN A N 1
ATOM 2732 C CA . GLN A 1 373 ? 4.148 -5.163 38.722 1.00 96.69 373 GLN A CA 1
ATOM 2733 C C . GLN A 1 373 ? 3.373 -4.036 38.041 1.00 96.69 373 GLN A C 1
ATOM 2735 O O . GLN A 1 373 ? 3.921 -3.226 37.288 1.00 96.69 373 GLN A O 1
ATOM 2740 N N . ILE A 1 374 ? 2.081 -3.975 38.349 1.00 98.06 374 ILE A N 1
ATOM 2741 C CA . ILE A 1 374 ? 1.166 -2.942 37.886 1.00 98.06 374 ILE A CA 1
ATOM 2742 C C . ILE A 1 374 ? 0.477 -2.233 39.050 1.00 98.06 374 ILE A C 1
ATOM 2744 O O . ILE A 1 374 ? 0.233 -2.809 40.114 1.00 98.06 374 ILE A O 1
ATOM 2748 N N . SER A 1 375 ? 0.095 -0.984 38.813 1.00 97.12 375 SER A N 1
ATOM 2749 C CA . SER A 1 375 ? -0.790 -0.198 39.670 1.00 97.12 375 SER A CA 1
ATOM 2750 C C . SER A 1 375 ? -1.928 0.403 38.847 1.00 97.12 375 SER A C 1
ATOM 2752 O O . SER A 1 375 ? -1.810 0.567 37.633 1.00 97.12 375 SER A O 1
ATOM 2754 N N . VAL A 1 376 ? -3.049 0.709 39.503 1.00 97.88 376 VAL A N 1
ATOM 2755 C CA . VAL A 1 376 ? -4.204 1.365 38.879 1.00 97.88 376 VAL A CA 1
ATOM 2756 C C . VAL A 1 376 ? -4.528 2.654 39.621 1.00 97.88 376 VAL A C 1
ATOM 2758 O O . VAL A 1 376 ? -4.526 2.682 40.853 1.00 97.88 376 VAL A O 1
ATOM 2761 N N . SER A 1 377 ? -4.798 3.721 38.875 1.00 96.31 377 SER A N 1
ATOM 2762 C CA . SER A 1 377 ? -5.241 4.998 39.422 1.00 96.31 377 SER A CA 1
ATOM 2763 C C . SER A 1 377 ? -6.261 5.671 38.494 1.00 96.31 377 SER A C 1
ATOM 2765 O O . SER A 1 377 ? -6.024 5.744 37.284 1.00 96.31 377 SER A O 1
ATOM 2767 N N . PRO A 1 378 ? -7.375 6.196 39.032 1.00 97.12 378 PRO A N 1
ATOM 2768 C CA . PRO A 1 378 ? -7.837 6.029 40.415 1.00 97.12 378 PRO A CA 1
ATOM 2769 C C . PRO A 1 378 ? -8.400 4.610 40.664 1.00 97.12 378 PRO A C 1
ATOM 2771 O O . PRO A 1 378 ? -8.700 3.872 39.730 1.00 97.12 378 PRO A O 1
ATOM 2774 N N . THR A 1 379 ? -8.561 4.209 41.931 1.00 96.50 379 THR A N 1
ATOM 2775 C CA . THR A 1 379 ? -9.125 2.891 42.318 1.00 96.50 379 THR A CA 1
ATOM 2776 C C . THR A 1 379 ? -10.659 2.854 42.317 1.00 96.50 379 THR A C 1
ATOM 2778 O O . THR A 1 379 ? -11.268 1.826 42.615 1.00 96.50 379 THR A O 1
ATOM 2781 N N . SER A 1 380 ? -11.297 3.973 41.980 1.00 95.69 380 SER A N 1
ATOM 2782 C CA . SER A 1 380 ? -12.745 4.152 41.953 1.00 95.69 380 SER A CA 1
ATOM 2783 C C . SER A 1 380 ? -13.090 5.180 40.876 1.00 95.69 380 SER A C 1
ATOM 2785 O O . SER A 1 380 ? -12.581 6.300 40.922 1.00 95.69 380 SER A O 1
ATOM 2787 N N . VAL A 1 381 ? -13.922 4.801 39.904 1.00 95.25 381 VAL A N 1
ATOM 2788 C CA . VAL A 1 381 ? -14.385 5.674 38.810 1.00 95.25 381 VAL A CA 1
ATOM 2789 C C . VAL A 1 381 ? -15.869 5.459 38.536 1.00 95.25 381 VAL A C 1
ATOM 2791 O O . VAL A 1 381 ? -16.374 4.360 38.765 1.00 95.25 381 VAL A O 1
ATOM 2794 N N . PRO A 1 382 ? -16.588 6.457 38.005 1.00 93.12 382 PRO A N 1
ATOM 2795 C CA . PRO A 1 382 ? -17.827 6.199 37.284 1.00 93.12 382 PRO A CA 1
ATOM 2796 C C . PRO A 1 382 ? -17.578 5.230 36.119 1.00 93.12 382 PRO A C 1
ATOM 2798 O O . PRO A 1 382 ? -16.561 5.320 35.431 1.00 93.12 382 PRO A O 1
ATOM 2801 N N . VAL A 1 383 ? -18.501 4.307 35.869 1.00 93.06 383 VAL A N 1
ATOM 2802 C CA . VAL A 1 383 ? -18.483 3.503 34.637 1.00 93.06 383 VAL A CA 1
ATOM 2803 C C . VAL A 1 383 ? -18.479 4.418 33.398 1.00 93.06 383 VAL A C 1
ATOM 2805 O O . VAL A 1 383 ? -19.049 5.508 33.418 1.00 93.06 383 VAL A O 1
ATOM 2808 N N . GLY A 1 384 ? -17.764 4.018 32.345 1.00 89.88 384 GLY A N 1
ATOM 2809 C CA . GLY A 1 384 ? -17.513 4.850 31.165 1.00 89.88 384 GLY A CA 1
ATOM 2810 C C . GLY A 1 384 ? -16.367 5.862 31.315 1.00 89.88 384 GLY A C 1
ATOM 2811 O O . GLY A 1 384 ? -15.968 6.452 30.315 1.00 89.88 384 GLY A O 1
ATOM 2812 N N . GLN A 1 385 ? -15.796 6.043 32.513 1.00 92.00 385 GLN A N 1
ATOM 2813 C CA . GLN A 1 385 ? -14.604 6.877 32.724 1.00 92.00 385 GLN A CA 1
ATOM 2814 C C . GLN A 1 385 ? -13.334 6.021 32.823 1.00 92.00 385 GLN A C 1
ATOM 2816 O O . GLN A 1 385 ? -13.345 4.994 33.506 1.00 92.00 385 GLN A O 1
ATOM 2821 N N . PRO A 1 386 ? -12.229 6.416 32.169 1.00 95.50 386 PRO A N 1
ATOM 2822 C CA . PRO A 1 386 ? -11.034 5.590 32.107 1.00 95.50 386 PRO A CA 1
ATOM 2823 C C . PRO A 1 386 ? -10.280 5.544 33.443 1.00 95.50 386 PRO A C 1
ATOM 2825 O O . PRO A 1 386 ? -10.194 6.534 34.170 1.00 95.50 386 PRO A O 1
ATOM 2828 N N . VAL A 1 387 ? -9.649 4.402 33.716 1.00 96.81 387 VAL A N 1
ATOM 2829 C CA . VAL A 1 387 ? -8.565 4.266 34.698 1.00 96.81 387 VAL A CA 1
ATOM 2830 C C . VAL A 1 387 ? -7.222 4.183 33.985 1.00 96.81 387 VAL A C 1
ATOM 2832 O O . VAL A 1 387 ? -7.118 3.653 32.877 1.00 96.81 387 VAL A O 1
ATOM 2835 N N . THR A 1 388 ? -6.180 4.684 34.640 1.00 97.62 388 THR A N 1
ATOM 2836 C CA . THR A 1 388 ? -4.797 4.561 34.180 1.00 97.62 388 THR A CA 1
ATOM 2837 C C . THR A 1 388 ? -4.143 3.375 34.871 1.00 97.62 388 THR A C 1
ATOM 2839 O O . THR A 1 388 ? -4.129 3.297 36.100 1.00 97.62 388 THR A O 1
ATOM 2842 N N . VAL A 1 389 ? -3.594 2.457 34.083 1.00 97.44 389 VAL A N 1
ATOM 2843 C CA . VAL A 1 389 ? -2.872 1.274 34.551 1.00 97.44 389 VAL A CA 1
ATOM 2844 C C . VAL A 1 389 ? -1.404 1.434 34.189 1.00 97.44 389 VAL A C 1
ATOM 2846 O O . VAL A 1 389 ? -1.051 1.550 33.017 1.00 97.44 389 VAL A O 1
ATOM 2849 N N . THR A 1 390 ? -0.544 1.452 35.198 1.00 97.38 390 THR A N 1
ATOM 2850 C CA . THR A 1 390 ? 0.880 1.752 35.041 1.00 97.38 390 THR A CA 1
ATOM 2851 C C . THR A 1 390 ? 1.701 0.523 35.387 1.00 97.38 390 THR A C 1
ATOM 2853 O O . THR A 1 390 ? 1.533 -0.050 36.460 1.00 97.38 390 THR A O 1
ATOM 2856 N N . VAL A 1 391 ? 2.609 0.137 34.492 1.00 96.81 391 VAL A N 1
ATOM 2857 C CA . VAL A 1 391 ? 3.649 -0.867 34.761 1.00 96.81 391 VAL A CA 1
ATOM 2858 C C . VAL A 1 391 ? 4.849 -0.194 35.422 1.00 96.81 391 VAL A C 1
ATOM 2860 O O . VAL A 1 391 ? 5.278 0.860 34.949 1.00 96.81 391 VAL A O 1
ATOM 2863 N N . THR A 1 392 ? 5.392 -0.794 36.484 1.00 95.69 392 THR A N 1
ATOM 2864 C CA . THR A 1 392 ? 6.511 -0.234 37.261 1.00 95.69 392 THR A CA 1
ATOM 2865 C C . THR A 1 392 ? 7.791 -0.077 36.431 1.00 95.69 392 THR A C 1
ATOM 2867 O O . THR A 1 392 ? 8.334 1.023 36.385 1.00 95.69 392 THR A O 1
ATOM 2870 N N . ASN A 1 393 ? 8.243 -1.115 35.722 1.00 92.94 393 ASN A N 1
ATOM 2871 C CA . ASN A 1 393 ? 9.410 -1.088 34.831 1.00 92.94 393 ASN A CA 1
ATOM 2872 C C . ASN A 1 393 ? 9.015 -1.599 33.430 1.00 92.94 393 ASN A C 1
ATOM 2874 O O . ASN A 1 393 ? 9.220 -2.765 33.089 1.00 92.94 393 ASN A O 1
ATOM 2878 N N . PRO A 1 394 ? 8.477 -0.721 32.563 1.00 92.00 394 PRO A N 1
ATOM 2879 C CA . PRO A 1 394 ? 7.999 -1.093 31.228 1.00 92.00 394 PRO A CA 1
ATOM 2880 C C . PRO A 1 394 ? 9.019 -1.855 30.367 1.00 92.00 394 PRO A C 1
ATOM 2882 O O . PRO A 1 394 ? 8.651 -2.750 29.613 1.00 92.00 394 PRO A O 1
ATOM 2885 N N . SER A 1 395 ? 10.310 -1.535 30.500 1.00 88.62 395 SER A N 1
ATOM 2886 C CA . SER A 1 395 ? 11.403 -2.189 29.767 1.00 88.62 395 SER A CA 1
ATOM 2887 C C . SER A 1 395 ? 11.676 -3.632 30.204 1.00 88.62 395 SER A C 1
ATOM 2889 O O . SER A 1 395 ? 12.324 -4.370 29.464 1.00 88.62 395 SER A O 1
ATOM 2891 N N . ALA A 1 396 ? 11.200 -4.039 31.384 1.00 89.38 396 ALA A N 1
ATOM 2892 C CA . ALA A 1 396 ? 11.362 -5.391 31.908 1.00 89.38 396 ALA A CA 1
ATOM 2893 C C . ALA A 1 396 ? 10.265 -6.353 31.421 1.00 89.38 396 ALA A C 1
ATOM 2895 O O . ALA A 1 396 ? 10.406 -7.564 31.594 1.00 89.38 396 ALA A O 1
ATOM 2896 N N . VAL A 1 397 ? 9.187 -5.838 30.817 1.00 91.38 397 VAL A N 1
ATOM 2897 C CA . VAL A 1 397 ? 8.090 -6.661 30.300 1.00 91.38 397 VAL A CA 1
ATOM 2898 C C . VAL A 1 397 ? 8.560 -7.455 29.084 1.00 91.38 397 VAL A C 1
ATOM 2900 O O . VAL A 1 397 ? 9.092 -6.906 28.121 1.00 91.38 397 VAL A O 1
ATOM 2903 N N . THR A 1 398 ? 8.330 -8.765 29.111 1.00 91.12 398 THR A N 1
ATOM 2904 C CA . THR A 1 398 ? 8.586 -9.649 27.971 1.00 91.12 398 THR A CA 1
ATOM 2905 C C . THR A 1 398 ? 7.424 -9.590 26.989 1.00 91.12 398 THR A C 1
ATOM 2907 O O . THR A 1 398 ? 6.274 -9.813 27.365 1.00 91.12 398 THR A O 1
ATOM 2910 N N . LEU A 1 399 ? 7.724 -9.311 25.724 1.00 89.12 399 LEU A N 1
ATOM 2911 C CA . LEU A 1 399 ? 6.760 -9.320 24.631 1.00 89.12 399 LEU A CA 1
ATOM 2912 C C . LEU A 1 399 ? 6.690 -10.710 23.969 1.00 89.12 399 LEU A C 1
ATOM 2914 O O . LEU A 1 399 ? 7.705 -11.399 23.903 1.00 89.12 399 LEU A O 1
ATOM 2918 N N . PRO A 1 400 ? 5.537 -11.115 23.412 1.00 91.44 400 PRO A N 1
ATOM 2919 C CA . PRO A 1 400 ? 4.267 -10.396 23.425 1.00 91.44 400 PRO A CA 1
ATOM 2920 C C . PRO A 1 400 ? 3.610 -10.426 24.812 1.00 91.44 400 PRO A C 1
ATOM 2922 O O . PRO A 1 400 ? 3.671 -11.424 25.521 1.00 91.44 400 PRO A O 1
ATOM 2925 N N . ALA A 1 401 ? 2.934 -9.341 25.187 1.00 93.50 401 ALA A N 1
ATOM 2926 C CA . ALA A 1 401 ? 2.141 -9.279 26.411 1.00 93.50 401 ALA A CA 1
ATOM 2927 C C . ALA A 1 401 ? 0.744 -8.714 26.125 1.00 93.50 401 ALA A C 1
ATOM 2929 O O . ALA A 1 401 ? 0.540 -8.003 25.138 1.00 93.50 401 ALA A O 1
ATOM 2930 N N . GLN A 1 402 ? -0.232 -9.048 26.969 1.00 96.50 402 GLN A N 1
ATOM 2931 C CA . GLN A 1 402 ? -1.619 -8.603 26.829 1.00 96.50 402 GLN A CA 1
ATOM 2932 C C . GLN A 1 402 ? -2.243 -8.212 28.167 1.00 96.50 402 GLN A C 1
ATOM 2934 O O . GLN A 1 402 ? -2.031 -8.867 29.191 1.00 96.50 402 GLN A O 1
ATOM 2939 N N . TRP A 1 403 ? -3.067 -7.174 28.140 1.00 97.62 403 TRP A N 1
ATOM 2940 C CA . TRP A 1 403 ? -3.913 -6.782 29.255 1.00 97.62 403 TRP A CA 1
ATOM 2941 C C . TRP A 1 403 ? -5.098 -7.730 29.375 1.00 97.62 403 TRP A C 1
ATOM 2943 O O . TRP A 1 403 ? -5.751 -8.055 28.380 1.00 97.62 403 TRP A O 1
ATOM 2953 N N . GLN A 1 404 ? -5.389 -8.161 30.598 1.00 97.81 404 GLN A N 1
ATOM 2954 C CA . GLN A 1 404 ? -6.524 -9.020 30.902 1.00 97.81 404 GLN A CA 1
ATOM 2955 C C . GLN A 1 404 ? -7.351 -8.434 32.037 1.00 97.81 404 GLN A C 1
ATOM 2957 O O . GLN A 1 404 ? -6.794 -7.988 33.040 1.00 97.81 404 GLN A O 1
ATOM 2962 N N . VAL A 1 405 ? -8.675 -8.505 31.912 1.00 97.56 405 VAL A N 1
ATOM 2963 C CA . VAL A 1 405 ? -9.615 -8.072 32.954 1.00 97.56 405 VAL A CA 1
ATOM 2964 C C . VAL A 1 405 ? -10.506 -9.214 33.421 1.00 97.56 405 VAL A C 1
ATOM 2966 O O . VAL A 1 405 ? -10.811 -10.142 32.667 1.00 97.56 405 VAL A O 1
ATOM 2969 N N . SER A 1 406 ? -10.951 -9.118 34.666 1.00 97.19 406 SER A N 1
ATOM 2970 C CA . SER A 1 406 ? -11.928 -9.999 35.288 1.00 97.19 406 SER A CA 1
ATOM 2971 C C . SER A 1 406 ? -12.948 -9.180 36.075 1.00 97.19 406 SER A C 1
ATOM 2973 O O . SER A 1 406 ? -12.598 -8.203 36.735 1.00 97.19 406 SER A O 1
ATOM 2975 N N . THR A 1 407 ? -14.210 -9.595 36.015 1.00 95.50 407 THR A N 1
ATOM 2976 C CA . THR A 1 407 ? -15.337 -9.004 36.759 1.00 95.50 407 THR A CA 1
ATOM 2977 C C . THR A 1 407 ? -15.980 -10.000 37.730 1.00 95.50 407 THR A C 1
ATOM 2979 O O . THR A 1 407 ? -16.967 -9.680 38.383 1.00 95.50 407 THR A O 1
ATOM 2982 N N . ASN A 1 408 ? -15.414 -11.208 37.854 1.00 92.94 408 ASN A N 1
ATOM 2983 C CA . ASN A 1 408 ? -15.900 -12.297 38.709 1.00 92.94 408 ASN A CA 1
ATOM 2984 C C . ASN A 1 408 ? -14.832 -12.774 39.710 1.00 92.94 408 ASN A C 1
ATOM 2986 O O . ASN A 1 408 ? -14.657 -13.974 39.942 1.00 92.94 408 ASN A O 1
ATOM 2990 N N . GLY A 1 409 ? -14.083 -11.820 40.269 1.00 90.38 409 GLY A N 1
ATOM 2991 C CA . GLY A 1 409 ? -13.073 -12.085 41.297 1.00 90.38 409 GLY A CA 1
ATOM 2992 C C . GLY A 1 409 ? -11.885 -12.919 40.812 1.00 90.38 409 GLY A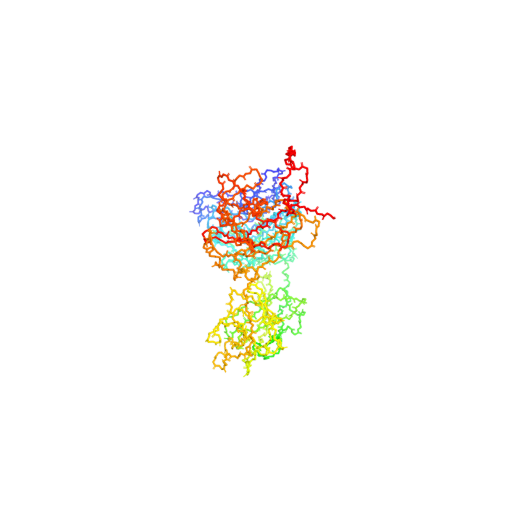 C 1
ATOM 2993 O O . GLY A 1 409 ? -11.288 -13.637 41.608 1.00 90.38 409 GLY A O 1
ATOM 2994 N N . GLY A 1 410 ? -11.567 -12.867 39.515 1.00 92.38 410 GLY A N 1
ATOM 2995 C CA . GLY A 1 410 ? -10.403 -13.544 38.948 1.00 92.38 410 GLY A CA 1
ATOM 2996 C C . GLY A 1 410 ? -10.668 -14.980 38.504 1.00 92.38 410 GLY A C 1
ATOM 2997 O O . GLY A 1 410 ? -9.728 -15.655 38.083 1.00 92.38 410 GLY A O 1
ATOM 2998 N N . SER A 1 411 ? -11.924 -15.439 38.551 1.00 91.56 411 SER A N 1
ATOM 2999 C CA . SER A 1 411 ? -12.311 -16.788 38.111 1.00 91.56 411 SER A CA 1
ATOM 3000 C C . SER A 1 411 ? -12.142 -16.964 36.600 1.00 91.56 411 SER A C 1
ATOM 3002 O O . SER A 1 411 ? -11.678 -18.002 36.137 1.00 91.56 411 SER A O 1
ATOM 3004 N N . THR A 1 412 ? -12.477 -15.934 35.817 1.00 95.88 412 THR A N 1
ATOM 3005 C CA . THR A 1 412 ? -12.230 -15.890 34.368 1.00 95.88 412 THR A CA 1
ATOM 3006 C C . THR A 1 412 ? -11.587 -14.570 33.970 1.00 95.88 412 THR A C 1
ATOM 3008 O O . THR A 1 412 ? -11.934 -13.522 34.518 1.00 95.88 412 THR A O 1
ATOM 3011 N N . TRP A 1 413 ? -10.699 -14.619 32.978 1.00 97.31 413 TRP A N 1
ATOM 3012 C CA . TRP A 1 413 ? -9.950 -13.469 32.473 1.00 97.31 413 TRP A CA 1
ATOM 3013 C C . TRP A 1 413 ? -10.173 -13.304 30.973 1.00 97.31 413 TRP A C 1
ATOM 3015 O O . TRP A 1 413 ? -10.049 -14.269 30.223 1.00 97.31 413 TRP A O 1
ATOM 3025 N N . THR A 1 414 ? -10.470 -12.080 30.541 1.00 96.38 414 THR A N 1
ATOM 3026 C CA . THR A 1 414 ? -10.679 -11.731 29.127 1.00 96.38 414 THR A CA 1
ATOM 3027 C C . THR A 1 414 ? -9.589 -10.771 28.672 1.00 96.38 414 THR A C 1
ATOM 3029 O O . THR A 1 414 ? -9.281 -9.821 29.390 1.00 96.38 414 THR A O 1
ATOM 3032 N N . GLY A 1 415 ? -8.994 -11.011 27.500 1.00 96.06 415 GLY A N 1
ATOM 3033 C CA . GLY A 1 415 ? -8.018 -10.097 26.901 1.00 96.06 415 GLY A CA 1
ATOM 3034 C C . GLY A 1 415 ? -8.686 -8.813 26.403 1.00 96.06 415 GLY A C 1
ATOM 3035 O O . GLY A 1 415 ? -9.707 -8.884 25.725 1.00 96.06 415 GLY A O 1
ATOM 3036 N N . VAL A 1 416 ? -8.120 -7.651 26.739 1.00 94.94 416 VAL A N 1
ATOM 3037 C CA . VAL A 1 416 ? -8.681 -6.323 26.392 1.00 94.94 416 VAL A CA 1
ATOM 3038 C C . VAL A 1 416 ? -7.744 -5.454 25.552 1.00 94.94 416 VAL A C 1
ATOM 3040 O O . VAL A 1 416 ? -8.106 -4.352 25.150 1.00 94.94 416 VAL A O 1
ATOM 3043 N N . GLY A 1 417 ? -6.544 -5.950 25.254 1.00 93.31 417 GLY A N 1
ATOM 3044 C CA . GLY A 1 417 ? -5.605 -5.289 24.353 1.00 93.31 417 GLY A CA 1
ATOM 3045 C C . GLY A 1 417 ? -4.186 -5.824 24.491 1.00 93.31 417 GLY A C 1
ATOM 3046 O O . GLY A 1 417 ? -3.803 -6.342 25.541 1.00 93.31 417 GLY A O 1
ATOM 3047 N N . SER A 1 418 ? -3.391 -5.689 23.432 1.00 94.12 418 SER A N 1
ATOM 3048 C CA . SER A 1 418 ? -1.953 -5.956 23.485 1.00 94.12 418 SER A CA 1
ATOM 3049 C C . SER A 1 418 ? -1.231 -4.878 24.293 1.00 94.12 418 SER A C 1
ATOM 3051 O O . SER A 1 418 ? -1.616 -3.710 24.290 1.00 94.12 418 SER A O 1
ATOM 3053 N N . TYR A 1 419 ? -0.160 -5.265 24.973 1.00 93.88 419 TYR A N 1
ATOM 3054 C CA . TYR A 1 419 ? 0.734 -4.332 25.639 1.00 93.88 419 TYR A CA 1
ATOM 3055 C C . TYR A 1 419 ? 1.655 -3.668 24.613 1.00 93.88 419 TYR A C 1
ATOM 3057 O O . TYR A 1 419 ? 2.477 -4.335 23.987 1.00 93.88 419 TYR A O 1
ATOM 3065 N N . THR A 1 420 ? 1.520 -2.354 24.451 1.00 91.25 420 THR A N 1
ATOM 3066 C CA . THR A 1 420 ? 2.366 -1.534 23.566 1.00 91.25 420 THR A CA 1
ATOM 3067 C C . THR A 1 420 ? 3.225 -0.529 24.337 1.00 91.25 420 THR A C 1
ATOM 3069 O O . THR A 1 420 ? 3.925 0.274 23.728 1.00 91.25 420 THR A O 1
ATOM 3072 N N . GLY A 1 421 ? 3.154 -0.542 25.670 1.00 88.62 421 GLY A N 1
ATOM 3073 C CA . GLY A 1 421 ? 3.819 0.415 26.548 1.00 88.62 421 GLY A CA 1
ATOM 3074 C C . GLY A 1 421 ? 3.000 0.728 27.801 1.00 88.62 421 GLY A C 1
ATOM 3075 O O . GLY A 1 421 ? 1.898 0.214 27.995 1.00 88.62 421 GLY A O 1
ATOM 3076 N N . SER A 1 422 ? 3.566 1.572 28.662 1.00 90.56 422 SER A N 1
ATOM 3077 C CA . SER A 1 422 ? 2.945 2.082 29.889 1.00 90.56 422 SER A CA 1
ATOM 3078 C C . SER A 1 422 ? 2.850 3.613 29.805 1.00 90.56 422 SER A C 1
ATOM 3080 O O . SER A 1 422 ? 3.827 4.227 29.366 1.00 90.56 422 SER A O 1
ATOM 3082 N N . PRO A 1 423 ? 1.740 4.242 30.232 1.00 94.31 423 PRO A N 1
ATOM 3083 C CA . PRO A 1 423 ? 0.556 3.629 30.841 1.00 94.31 423 PRO A CA 1
ATOM 3084 C C . PRO A 1 423 ? -0.442 3.052 29.819 1.00 94.31 423 PRO A C 1
ATOM 3086 O O . PRO A 1 423 ? -0.406 3.380 28.636 1.00 94.31 423 PRO A O 1
ATOM 3089 N N . TYR A 1 424 ? -1.373 2.225 30.298 1.00 95.94 424 TYR A N 1
ATOM 3090 C CA . TYR A 1 424 ? -2.542 1.739 29.561 1.00 95.94 424 TYR A CA 1
ATOM 3091 C C . TYR A 1 424 ? -3.825 2.368 30.113 1.00 95.94 424 TYR A C 1
ATOM 3093 O O . TYR A 1 424 ? -4.033 2.398 31.325 1.00 95.94 424 TYR A O 1
ATOM 3101 N N . LEU A 1 425 ? -4.692 2.864 29.230 1.00 96.69 425 LEU A N 1
ATOM 3102 C CA . LEU A 1 425 ? -5.997 3.408 29.603 1.00 96.69 425 LEU A CA 1
ATOM 3103 C C . LEU A 1 425 ? -7.071 2.342 29.406 1.00 96.69 425 LEU A C 1
ATOM 3105 O O . LEU A 1 425 ? -7.271 1.861 28.291 1.00 96.69 425 LEU A O 1
ATOM 3109 N N . TYR A 1 426 ? -7.782 2.001 30.478 1.00 96.56 426 TYR A N 1
ATOM 3110 C CA . TYR A 1 426 ? -8.891 1.054 30.430 1.00 96.56 426 TYR A CA 1
ATOM 3111 C C . TYR A 1 426 ? -10.203 1.742 30.800 1.00 96.56 426 TYR A C 1
ATOM 3113 O O . TYR A 1 426 ? -10.294 2.363 31.855 1.00 96.56 426 TYR A O 1
ATOM 3121 N N . THR A 1 427 ? -11.230 1.594 29.961 1.00 95.75 427 THR A N 1
ATOM 3122 C CA . THR A 1 427 ? -12.563 2.157 30.218 1.00 95.75 427 THR A CA 1
ATOM 3123 C C . THR A 1 427 ? -13.536 1.036 30.602 1.00 95.75 427 THR A C 1
ATOM 3125 O O . THR A 1 427 ? -13.833 0.184 29.763 1.00 95.75 427 THR A O 1
ATOM 3128 N N . PRO A 1 428 ? -14.032 0.984 31.854 1.00 94.44 428 PRO A N 1
ATOM 3129 C CA . PRO A 1 428 ? -15.012 -0.009 32.278 1.00 94.44 428 PRO A CA 1
ATOM 3130 C C . PRO A 1 428 ? -16.376 0.253 31.627 1.00 94.44 428 PRO A C 1
ATOM 3132 O O . PRO A 1 428 ? -16.846 1.388 31.595 1.00 94.44 428 PRO A O 1
ATOM 3135 N N . MET A 1 429 ? -17.040 -0.812 31.171 1.00 90.25 429 MET A N 1
ATOM 3136 C CA . MET A 1 429 ? -18.312 -0.737 30.425 1.00 90.25 429 MET A CA 1
ATOM 3137 C C . MET A 1 429 ? -19.538 -1.188 31.232 1.00 90.25 429 MET A C 1
ATOM 3139 O O . MET A 1 429 ? -20.668 -1.088 30.771 1.00 90.25 429 MET A O 1
ATOM 3143 N N . GLN A 1 430 ? -19.329 -1.697 32.443 1.00 90.69 430 GLN A N 1
ATOM 3144 C CA . GLN A 1 430 ? -20.392 -2.109 33.360 1.00 90.69 430 GLN A CA 1
ATOM 3145 C C . GLN A 1 430 ? -20.020 -1.784 34.806 1.00 90.69 430 GLN A C 1
ATOM 3147 O O . GLN A 1 430 ? -18.834 -1.724 35.138 1.00 90.69 430 GLN A O 1
ATOM 3152 N N . ILE A 1 431 ? -21.037 -1.612 35.651 1.00 91.00 431 ILE A N 1
ATOM 3153 C CA . ILE A 1 431 ? -20.895 -1.403 37.096 1.00 91.00 431 ILE A CA 1
ATOM 3154 C C . ILE A 1 431 ? -20.459 -2.728 37.724 1.00 91.00 431 ILE A C 1
ATOM 3156 O O . ILE A 1 431 ? -21.225 -3.690 37.751 1.00 91.00 431 ILE A O 1
ATOM 3160 N N . ALA A 1 432 ? -19.213 -2.791 38.182 1.00 94.38 432 ALA A N 1
ATOM 3161 C CA . ALA A 1 432 ? -18.615 -3.979 38.779 1.00 94.38 432 ALA A CA 1
ATOM 3162 C C . ALA A 1 432 ? -17.306 -3.622 39.495 1.00 94.38 432 ALA A C 1
ATOM 3164 O O . ALA A 1 432 ? -16.703 -2.572 39.258 1.00 94.38 432 ALA A O 1
ATOM 3165 N N . THR A 1 433 ? -16.819 -4.544 40.321 1.00 96.56 433 THR A N 1
ATOM 3166 C CA . THR A 1 433 ? -15.411 -4.560 40.722 1.00 96.56 433 THR A CA 1
ATOM 3167 C C . THR A 1 433 ? -14.598 -5.225 39.618 1.00 96.56 433 THR A C 1
ATOM 3169 O O . THR A 1 433 ? -14.851 -6.377 39.265 1.00 96.56 433 THR A O 1
ATOM 3172 N N . TYR A 1 434 ? -13.622 -4.501 39.076 1.00 97.25 434 TYR A N 1
ATOM 3173 C CA . TYR A 1 434 ? -12.703 -5.015 38.071 1.00 97.25 434 TYR A CA 1
ATOM 3174 C C . TYR A 1 434 ? -11.386 -5.396 38.717 1.00 97.25 434 TYR A C 1
ATOM 3176 O O . TYR A 1 434 ? -10.825 -4.664 39.532 1.00 97.25 434 TYR A O 1
ATOM 3184 N N . GLN A 1 435 ? -10.868 -6.526 38.273 1.00 97.81 435 GLN A N 1
ATOM 3185 C CA . GLN A 1 435 ? -9.492 -6.930 38.466 1.00 97.81 435 GLN A CA 1
ATOM 3186 C C . GLN A 1 435 ? -8.792 -6.854 37.115 1.00 97.81 435 GLN A C 1
ATOM 3188 O O . GLN A 1 435 ? -9.305 -7.381 36.129 1.00 97.81 435 GLN A O 1
ATOM 3193 N N . ILE A 1 436 ? -7.638 -6.200 37.055 1.00 97.81 436 ILE A N 1
ATOM 3194 C CA . ILE A 1 436 ? -6.798 -6.135 35.859 1.00 97.81 436 ILE A CA 1
ATOM 3195 C C . ILE A 1 436 ? -5.429 -6.738 36.161 1.00 97.81 436 ILE A C 1
ATOM 3197 O O . ILE A 1 436 ? -4.909 -6.605 37.271 1.00 97.81 436 ILE A O 1
ATOM 3201 N N . ARG A 1 437 ? -4.859 -7.424 35.172 1.00 97.69 437 ARG A N 1
ATOM 3202 C CA . ARG A 1 437 ? -3.483 -7.926 35.191 1.00 97.69 437 ARG A CA 1
ATOM 3203 C C . ARG A 1 437 ? -2.855 -7.816 33.807 1.00 97.69 437 ARG A C 1
ATOM 3205 O O . ARG A 1 437 ? -3.560 -7.789 32.795 1.00 97.69 437 ARG A O 1
ATOM 3212 N N . LEU A 1 438 ? -1.533 -7.807 33.767 1.00 98.06 438 LEU A N 1
ATOM 3213 C CA . LEU A 1 438 ? -0.743 -7.972 32.557 1.00 98.06 438 LEU A CA 1
ATOM 3214 C C . LEU A 1 438 ? -0.317 -9.440 32.445 1.00 98.06 438 LEU A C 1
ATOM 3216 O O . LEU A 1 438 ? 0.105 -10.044 33.429 1.00 98.06 438 LEU A O 1
ATOM 3220 N N . ALA A 1 439 ? -0.453 -10.027 31.259 1.00 96.75 439 ALA A N 1
ATOM 3221 C CA . ALA A 1 439 ? -0.009 -11.381 30.956 1.00 96.75 439 ALA A CA 1
ATOM 3222 C C . ALA A 1 439 ? 1.114 -11.326 29.917 1.00 96.75 439 ALA A C 1
ATOM 3224 O O . ALA A 1 439 ? 0.853 -11.000 28.759 1.00 96.75 439 ALA A O 1
ATOM 3225 N N . ALA A 1 440 ? 2.341 -11.658 30.318 1.00 94.44 440 ALA A N 1
ATOM 3226 C CA . ALA A 1 440 ? 3.442 -11.916 29.397 1.00 94.44 440 ALA A CA 1
ATOM 3227 C C . ALA A 1 440 ? 3.261 -13.316 28.804 1.00 94.44 440 ALA A C 1
ATOM 3229 O O . ALA A 1 440 ? 3.133 -14.303 29.535 1.00 94.44 440 ALA A O 1
ATOM 3230 N N . LEU A 1 441 ? 3.201 -13.398 27.480 1.00 92.19 441 LEU A N 1
ATOM 3231 C CA . LEU A 1 441 ? 2.918 -14.619 26.739 1.00 92.19 441 LEU A CA 1
ATOM 3232 C C . LEU A 1 441 ? 4.213 -15.175 26.128 1.00 92.19 441 LEU A C 1
ATOM 3234 O O . LEU A 1 441 ? 5.091 -14.399 25.749 1.00 92.19 441 LEU A O 1
ATOM 3238 N N . PRO A 1 442 ? 4.342 -16.505 25.987 1.00 90.56 442 PRO A N 1
ATOM 3239 C CA . PRO A 1 442 ? 5.452 -17.095 25.250 1.00 90.56 442 PRO A CA 1
ATOM 3240 C C . PRO A 1 442 ? 5.517 -16.533 23.820 1.00 90.56 442 PRO A C 1
ATOM 3242 O O . PRO A 1 442 ? 4.495 -16.559 23.124 1.00 90.56 442 PRO A O 1
ATOM 3245 N N . PRO A 1 443 ? 6.685 -16.057 23.347 1.00 87.62 443 PRO A N 1
ATOM 3246 C CA . PRO A 1 443 ? 6.853 -15.691 21.947 1.00 87.62 443 PRO A CA 1
ATOM 3247 C C . PRO A 1 443 ? 6.552 -16.862 21.007 1.00 87.62 443 PRO A C 1
ATOM 3249 O O . PRO A 1 443 ? 6.662 -18.035 21.379 1.00 87.62 443 PRO A O 1
ATOM 3252 N N . THR A 1 444 ? 6.205 -16.554 19.759 1.00 85.75 444 THR A N 1
ATOM 3253 C CA . THR A 1 444 ? 5.978 -17.574 18.730 1.00 85.75 444 THR A CA 1
ATOM 3254 C C . THR A 1 444 ? 7.217 -18.464 18.580 1.00 85.75 444 THR A C 1
ATOM 3256 O O . THR A 1 444 ? 8.344 -17.978 18.496 1.00 85.75 444 THR A O 1
ATOM 3259 N N . GLY A 1 445 ? 7.013 -19.784 18.574 1.00 82.38 445 GLY A N 1
ATOM 3260 C CA . GLY A 1 445 ? 8.102 -20.769 18.575 1.00 82.38 445 GLY A CA 1
ATOM 3261 C C . GLY A 1 445 ? 8.647 -21.130 19.966 1.00 82.38 445 GLY A C 1
ATOM 3262 O O . GLY A 1 445 ? 9.467 -22.036 20.059 1.00 82.38 445 GLY A O 1
ATOM 3263 N N . CYS A 1 446 ? 8.163 -20.495 21.043 1.00 85.19 446 CYS A N 1
ATOM 3264 C CA . CYS A 1 446 ? 8.584 -20.7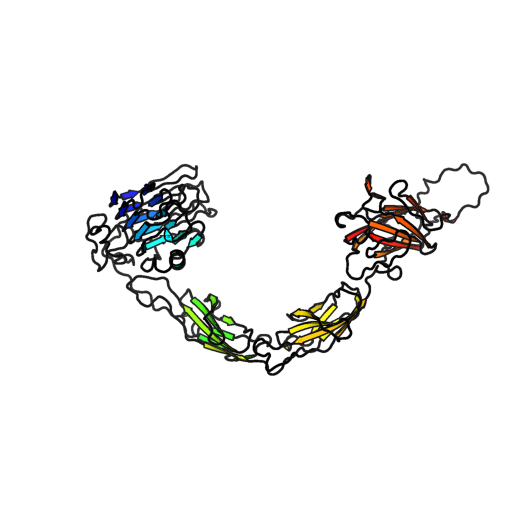56 22.430 1.00 85.19 446 CYS A CA 1
ATOM 3265 C C . CYS A 1 446 ? 7.497 -21.406 23.311 1.00 85.19 446 CYS A C 1
ATOM 3267 O O . CYS A 1 446 ? 7.692 -21.583 24.511 1.00 85.19 446 CYS A O 1
ATOM 3269 N N . SER A 1 447 ? 6.344 -21.774 22.745 1.00 70.75 447 SER A N 1
ATOM 3270 C CA . SER A 1 447 ? 5.178 -22.270 23.498 1.00 70.75 447 SER A CA 1
ATOM 3271 C C . SER A 1 447 ? 5.371 -23.639 24.165 1.00 70.75 447 SER A C 1
ATOM 3273 O O . SER A 1 447 ? 4.618 -23.977 25.071 1.00 70.75 447 SER A O 1
ATOM 3275 N N . GLY A 1 448 ? 6.366 -24.428 23.744 1.00 71.62 448 GLY A N 1
ATOM 3276 C CA . GLY A 1 448 ? 6.685 -25.725 24.354 1.00 71.62 448 GLY A CA 1
ATOM 3277 C C . GLY A 1 448 ? 7.592 -25.647 25.588 1.00 71.62 448 GLY A C 1
ATOM 3278 O O . GLY A 1 448 ? 7.679 -26.621 26.330 1.00 71.62 448 GLY A O 1
ATOM 3279 N N . SER A 1 449 ? 8.270 -24.516 25.811 1.00 71.31 449 SER A N 1
ATOM 3280 C CA . SER A 1 449 ? 9.262 -24.343 26.884 1.00 71.31 449 SER A CA 1
ATOM 3281 C C . SER A 1 449 ? 8.871 -23.300 27.931 1.00 71.31 449 SER A C 1
ATOM 3283 O O . SER A 1 449 ? 9.477 -23.269 29.000 1.00 71.31 449 SER A O 1
ATOM 3285 N N . LEU A 1 450 ? 7.866 -22.463 27.656 1.00 86.44 450 LEU A N 1
ATOM 3286 C CA . LEU A 1 450 ? 7.438 -21.376 28.535 1.00 86.44 450 LEU A CA 1
ATOM 3287 C C . LEU A 1 450 ? 5.914 -21.353 28.681 1.00 86.44 450 LEU A C 1
ATOM 3289 O O . LEU A 1 450 ? 5.181 -21.503 27.706 1.00 86.44 450 LEU A O 1
ATOM 3293 N N . SER A 1 451 ? 5.451 -21.081 29.900 1.00 89.56 451 SER A N 1
ATOM 3294 C CA . SER A 1 451 ? 4.047 -20.793 30.215 1.00 89.56 451 SER A CA 1
ATOM 3295 C C . SER A 1 451 ? 3.862 -19.293 30.458 1.00 89.56 451 SER A C 1
ATOM 3297 O O . SER A 1 451 ? 4.807 -18.652 30.920 1.00 89.56 451 SER A O 1
ATOM 3299 N N . PRO A 1 452 ? 2.669 -18.720 30.202 1.00 92.94 452 PRO A N 1
ATOM 3300 C CA . PRO A 1 452 ? 2.395 -17.320 30.509 1.00 92.94 452 PRO A CA 1
ATOM 3301 C C . PRO A 1 452 ? 2.710 -16.947 31.963 1.00 92.94 452 PRO A C 1
ATOM 3303 O O . PRO A 1 452 ? 2.374 -17.692 32.886 1.00 92.94 452 PRO A O 1
ATOM 3306 N N . VAL A 1 453 ? 3.302 -15.768 32.157 1.00 95.06 453 VAL A N 1
ATOM 3307 C CA . VAL A 1 453 ? 3.560 -15.164 33.474 1.00 95.06 453 VAL A CA 1
ATOM 3308 C C . VAL A 1 453 ? 2.661 -13.947 33.635 1.00 95.06 453 VAL A C 1
ATOM 3310 O O . VAL A 1 453 ? 2.444 -13.195 32.686 1.00 95.06 453 VAL A O 1
ATOM 3313 N N . TYR A 1 454 ? 2.126 -13.753 34.837 1.00 96.69 454 TYR A N 1
ATOM 3314 C CA . TYR A 1 454 ? 1.174 -12.688 35.131 1.00 96.69 454 TYR A CA 1
ATOM 3315 C C . TYR A 1 454 ? 1.757 -11.695 36.133 1.00 96.69 454 TYR A C 1
ATOM 3317 O O . TYR A 1 454 ? 2.511 -12.084 37.026 1.00 96.69 454 TYR A O 1
ATOM 3325 N N . SER A 1 455 ? 1.379 -10.425 36.000 1.00 97.50 455 SER A N 1
ATOM 3326 C CA . SER A 1 455 ? 1.629 -9.407 37.021 1.00 97.50 455 SER A CA 1
ATOM 3327 C C . SER A 1 455 ? 0.842 -9.703 38.303 1.00 97.50 455 SER A C 1
ATOM 3329 O O . SER A 1 455 ? 0.009 -10.615 38.358 1.00 97.50 455 SER A O 1
ATOM 3331 N N . ASN A 1 456 ? 1.017 -8.863 39.327 1.00 97.31 456 ASN A N 1
ATOM 3332 C CA . ASN A 1 456 ? 0.005 -8.748 40.378 1.00 97.31 456 ASN A CA 1
ATOM 3333 C C . ASN A 1 456 ? -1.359 -8.345 39.793 1.00 97.31 456 ASN A C 1
ATOM 3335 O O . ASN A 1 456 ? -1.461 -7.784 38.698 1.00 97.31 456 ASN A O 1
ATOM 3339 N N . VAL A 1 457 ? -2.413 -8.608 40.563 1.00 97.62 457 VAL A N 1
ATOM 3340 C CA . VAL A 1 457 ? -3.768 -8.164 40.243 1.00 97.62 457 VAL A CA 1
ATOM 3341 C C . VAL A 1 457 ? -3.999 -6.788 40.858 1.00 97.62 457 VAL A C 1
ATOM 3343 O O . VAL A 1 457 ? -3.965 -6.638 42.080 1.00 97.62 457 VAL A O 1
ATOM 3346 N N . ALA A 1 458 ? -4.262 -5.788 40.020 1.00 97.31 458 ALA A N 1
ATOM 3347 C CA . ALA A 1 458 ? -4.741 -4.483 40.461 1.00 97.31 458 ALA A CA 1
ATOM 3348 C C . ALA A 1 458 ? -6.275 -4.469 40.448 1.00 97.31 458 ALA A C 1
ATOM 3350 O O . ALA A 1 458 ? -6.898 -5.034 39.550 1.00 97.31 458 ALA A O 1
ATOM 3351 N N . THR A 1 459 ? -6.891 -3.838 41.448 1.00 97.62 459 THR A N 1
ATOM 3352 C CA . THR A 1 459 ? -8.354 -3.799 41.601 1.00 97.62 459 THR A CA 1
ATOM 3353 C C . THR A 1 459 ? -8.850 -2.362 41.591 1.00 97.62 459 THR A C 1
ATOM 3355 O O . THR A 1 459 ? -8.260 -1.500 42.242 1.00 97.62 459 THR A O 1
ATOM 3358 N N . PHE A 1 460 ? -9.949 -2.113 40.886 1.00 97.62 460 PHE A N 1
ATOM 3359 C CA . PHE A 1 460 ? -10.683 -0.853 40.952 1.00 97.62 460 PHE A CA 1
ATOM 3360 C C . PHE A 1 460 ? -12.191 -1.107 40.862 1.00 97.62 460 PHE A C 1
ATOM 3362 O O . PHE A 1 460 ? -12.640 -2.163 40.406 1.00 97.62 460 PHE A O 1
ATOM 3369 N N . VAL A 1 461 ? -12.988 -0.145 41.316 1.00 97.06 461 VAL A N 1
ATOM 3370 C CA . VAL A 1 461 ? -14.452 -0.232 41.296 1.00 97.06 461 VAL A CA 1
ATOM 3371 C C . VAL A 1 461 ? -15.009 0.738 40.262 1.00 97.06 461 VAL A C 1
ATOM 3373 O O . VAL A 1 461 ? -14.686 1.925 40.281 1.00 97.06 461 VAL A O 1
ATOM 3376 N N . ALA A 1 462 ? -15.856 0.227 39.370 1.00 95.44 462 ALA A N 1
ATOM 3377 C CA . ALA A 1 462 ? -16.687 1.048 38.504 1.00 95.44 462 ALA A CA 1
ATOM 3378 C C . ALA A 1 462 ? -18.040 1.266 39.192 1.00 95.44 462 ALA A C 1
ATOM 3380 O O . ALA A 1 462 ? -18.828 0.329 39.334 1.00 95.44 462 ALA A O 1
ATOM 3381 N N . ASN A 1 463 ? -18.286 2.492 39.638 1.00 93.44 463 ASN A N 1
ATOM 3382 C CA . ASN A 1 463 ? -19.517 2.896 40.307 1.00 93.44 463 ASN A CA 1
ATOM 3383 C C . ASN A 1 463 ? -20.567 3.369 39.295 1.00 93.44 463 ASN A C 1
ATOM 3385 O O . ASN A 1 463 ? -20.215 3.714 38.161 1.00 93.44 463 ASN A O 1
ATOM 3389 N N . PRO A 1 464 ? -21.847 3.429 39.699 1.00 90.69 464 PRO A N 1
ATOM 3390 C CA . PRO A 1 464 ? -22.870 4.079 38.895 1.00 90.69 464 PRO A CA 1
ATOM 3391 C C . PRO A 1 464 ? -22.471 5.517 38.506 1.00 90.69 464 PRO A C 1
ATOM 3393 O O . PRO A 1 464 ? -21.845 6.215 39.315 1.00 90.69 464 PRO A O 1
ATOM 3396 N N . PRO A 1 465 ? -22.789 5.967 37.278 1.00 91.12 465 PRO A N 1
ATOM 3397 C CA . PRO A 1 465 ? -22.466 7.321 36.852 1.00 91.12 465 PRO A CA 1
ATOM 3398 C C . PRO A 1 465 ? -23.323 8.354 37.601 1.00 91.12 465 PRO A C 1
ATOM 3400 O O . PRO A 1 465 ? -24.430 8.037 38.040 1.00 91.12 465 PRO A O 1
ATOM 3403 N N . PRO A 1 466 ? -22.864 9.612 37.746 1.00 91.94 466 PRO A N 1
ATOM 3404 C CA . PRO A 1 466 ? -23.742 10.696 38.170 1.00 91.94 466 PRO A CA 1
ATOM 3405 C C . PRO A 1 466 ? -24.995 10.746 37.294 1.00 91.94 466 PRO A C 1
ATOM 3407 O O . PRO A 1 466 ? -24.918 10.676 36.068 1.00 91.94 466 PRO A O 1
ATOM 3410 N N . GLY A 1 467 ? -26.151 10.862 37.929 1.00 93.50 467 GLY A N 1
ATOM 3411 C CA . GLY A 1 467 ? -27.456 10.829 37.288 1.00 93.50 467 GLY A CA 1
ATOM 3412 C C . GLY A 1 467 ? -28.042 9.438 37.101 1.00 93.50 467 GLY A C 1
ATOM 3413 O O . GLY A 1 467 ? -29.057 9.354 36.431 1.00 93.50 467 GLY A O 1
ATOM 3414 N N . ASP A 1 468 ? -27.463 8.356 37.635 1.00 92.88 468 ASP A N 1
ATOM 3415 C CA . ASP A 1 468 ? -28.041 7.007 37.475 1.00 92.88 468 ASP A CA 1
ATOM 3416 C C . ASP A 1 468 ? -29.313 6.773 38.301 1.00 92.88 468 ASP A C 1
ATOM 3418 O O . ASP A 1 468 ? -30.080 5.848 38.034 1.00 92.88 468 ASP A O 1
ATOM 3422 N N . SER A 1 469 ? -29.512 7.566 39.352 1.00 93.25 469 SER A N 1
ATOM 3423 C CA . SER A 1 469 ? -30.609 7.391 40.295 1.00 93.25 469 SER A CA 1
ATOM 3424 C C . SER A 1 469 ? -31.009 8.711 40.943 1.00 93.25 469 SER A C 1
ATOM 3426 O O . SER A 1 469 ? -30.239 9.671 40.994 1.00 93.25 469 SER A O 1
ATOM 3428 N N . ILE A 1 470 ? -32.200 8.731 41.545 1.00 92.69 470 ILE A N 1
ATOM 3429 C CA . ILE A 1 470 ? -32.687 9.877 42.325 1.00 92.69 470 ILE A CA 1
ATOM 3430 C C . ILE A 1 470 ? -31.806 10.206 43.544 1.00 92.69 470 ILE A C 1
ATOM 3432 O O . ILE A 1 470 ? -31.838 11.331 44.042 1.00 92.69 470 ILE A O 1
ATOM 3436 N N . ALA A 1 471 ? -31.032 9.233 44.037 1.00 91.88 471 ALA A N 1
ATOM 3437 C CA . ALA A 1 471 ? -30.101 9.411 45.150 1.00 91.88 471 ALA A CA 1
ATOM 3438 C C . ALA A 1 471 ? -28.756 10.014 44.710 1.00 91.88 471 ALA A C 1
ATOM 3440 O O . ALA A 1 471 ? -28.049 10.581 45.539 1.00 91.88 471 ALA A O 1
ATOM 3441 N N . ASN A 1 472 ? -28.425 9.923 43.419 1.00 92.56 472 ASN A N 1
ATOM 3442 C CA . ASN A 1 472 ? -27.188 10.423 42.828 1.00 92.56 472 ASN A CA 1
ATOM 3443 C C . ASN A 1 472 ? -27.472 11.264 41.564 1.00 92.56 472 ASN A C 1
ATOM 3445 O O . ASN A 1 472 ? -27.007 10.900 40.488 1.00 92.56 472 ASN A O 1
ATOM 3449 N N . PRO A 1 473 ? -28.269 12.347 41.631 1.00 95.44 473 PRO A N 1
ATOM 3450 C CA . PRO A 1 473 ? -28.604 13.144 40.454 1.00 95.44 473 PRO A CA 1
ATOM 3451 C C . PRO A 1 473 ? -27.448 14.064 40.026 1.00 95.44 473 PRO A C 1
ATOM 3453 O O . PRO A 1 473 ? -26.643 14.505 40.848 1.00 95.44 473 PRO A O 1
ATOM 3456 N N . ILE A 1 474 ? -27.408 14.437 38.746 1.00 95.81 474 ILE A N 1
ATOM 3457 C CA . ILE A 1 474 ? -26.508 15.478 38.232 1.00 95.81 474 ILE A CA 1
ATOM 3458 C C . ILE A 1 474 ? -27.039 16.842 38.685 1.00 95.81 474 ILE A C 1
ATOM 3460 O O . ILE A 1 474 ? -28.120 17.255 38.270 1.00 95.81 474 ILE A O 1
ATOM 3464 N N . ASN A 1 475 ? -26.300 17.564 39.529 1.00 95.12 475 ASN A N 1
ATOM 3465 C CA . ASN A 1 475 ? -26.704 18.909 39.943 1.00 95.12 475 ASN A CA 1
ATOM 3466 C C . ASN A 1 475 ? -26.474 19.915 38.809 1.00 95.12 475 ASN A C 1
ATOM 3468 O O . ASN A 1 475 ? -25.335 20.178 38.429 1.00 95.12 475 ASN A O 1
ATOM 3472 N N . ILE A 1 476 ? -27.566 20.483 38.305 1.00 94.62 476 ILE A N 1
ATOM 3473 C CA . ILE A 1 476 ? -27.574 21.473 37.223 1.00 94.62 476 ILE A CA 1
ATOM 3474 C C . ILE A 1 476 ? -28.039 22.847 37.705 1.00 94.62 476 ILE A C 1
ATOM 3476 O O . ILE A 1 476 ? -28.320 23.721 36.896 1.00 94.62 476 ILE A O 1
ATOM 3480 N N . THR A 1 477 ? -28.139 23.058 39.017 1.00 90.06 477 THR A N 1
ATOM 3481 C CA . THR A 1 477 ? -28.527 24.357 39.574 1.00 90.06 477 THR A CA 1
ATOM 3482 C C . THR A 1 477 ? -27.510 25.425 39.146 1.00 90.06 477 THR A C 1
ATOM 3484 O O . THR A 1 477 ? -26.327 25.285 39.478 1.00 90.06 477 THR A O 1
ATOM 3487 N N . PRO A 1 478 ? -27.915 26.492 38.430 1.00 83.38 478 PRO A N 1
ATOM 3488 C CA . PRO A 1 478 ? -26.987 27.536 38.014 1.00 83.38 478 PRO A CA 1
ATOM 3489 C C . PRO A 1 478 ? -26.380 28.250 39.228 1.00 83.38 478 PRO A C 1
ATOM 3491 O O . PRO A 1 478 ? -27.088 28.695 40.130 1.00 83.38 478 PRO A O 1
ATOM 3494 N N . THR A 1 479 ? -25.051 28.373 39.233 1.00 78.25 479 THR A N 1
ATOM 3495 C CA . THR A 1 479 ? -24.283 29.029 40.305 1.00 78.25 479 THR A CA 1
ATOM 3496 C C . THR A 1 479 ? -24.264 30.554 40.183 1.00 78.25 479 THR A C 1
ATOM 3498 O O . THR A 1 479 ? -24.027 31.241 41.174 1.00 78.25 479 THR A O 1
ATOM 3501 N N . ASP A 1 480 ? -24.539 31.091 38.991 1.00 76.38 480 ASP A N 1
ATOM 3502 C CA . ASP A 1 480 ? -24.678 32.527 38.742 1.00 76.38 480 ASP A CA 1
ATOM 3503 C C . ASP A 1 480 ? -26.139 32.972 38.974 1.00 76.38 480 ASP A C 1
ATOM 3505 O O . ASP A 1 480 ? -27.037 32.525 38.250 1.00 76.38 480 ASP A O 1
ATOM 3509 N N . PRO A 1 481 ? -26.412 33.869 39.943 1.00 67.06 481 PRO A N 1
ATOM 3510 C CA . PRO A 1 481 ? -27.764 34.339 40.255 1.00 67.06 481 PRO A CA 1
ATOM 3511 C C . PRO A 1 481 ? -28.391 35.221 39.159 1.00 67.06 481 PRO A C 1
ATOM 3513 O O . PRO A 1 481 ? -29.586 35.523 39.221 1.00 67.06 481 PRO A O 1
ATOM 3516 N N . THR A 1 482 ? -27.620 35.663 38.162 1.00 68.19 482 THR A N 1
ATOM 3517 C CA . THR A 1 482 ? -28.092 36.524 37.064 1.00 68.19 482 THR A CA 1
ATOM 3518 C C . THR A 1 482 ? -28.554 35.741 35.839 1.00 68.19 482 THR A C 1
ATOM 3520 O O . THR A 1 482 ? -29.426 36.205 35.101 1.00 68.19 482 THR A O 1
ATOM 3523 N N . ARG A 1 483 ? -28.028 34.529 35.644 1.00 72.62 483 ARG A N 1
ATOM 3524 C CA . ARG A 1 483 ? -28.379 33.656 34.522 1.00 72.62 483 ARG A CA 1
ATOM 3525 C C . ARG A 1 483 ? -29.807 33.149 34.683 1.00 72.62 483 ARG A C 1
ATOM 3527 O O . ARG A 1 483 ? -30.148 32.743 35.782 1.00 72.62 483 ARG A O 1
ATOM 3534 N N . THR A 1 484 ? -30.641 33.155 33.644 1.00 74.81 484 THR A N 1
ATOM 3535 C CA . THR A 1 484 ? -32.056 32.703 33.709 1.00 74.81 484 THR A CA 1
ATOM 3536 C C . THR A 1 484 ? -32.305 31.374 32.997 1.00 74.81 484 THR A C 1
ATOM 3538 O O . THR A 1 484 ? -33.401 30.829 33.075 1.00 74.81 484 THR A O 1
ATOM 3541 N N . ASP A 1 485 ? -31.287 30.822 32.347 1.00 82.81 485 ASP A N 1
ATOM 3542 C CA . ASP A 1 485 ? -31.334 29.579 31.593 1.00 82.81 485 ASP A CA 1
ATOM 3543 C C . ASP A 1 485 ? -30.245 28.601 32.057 1.00 82.81 485 ASP A C 1
ATOM 3545 O O . ASP A 1 485 ? -29.209 28.975 32.594 1.00 82.81 485 ASP A O 1
ATOM 3549 N N . THR A 1 486 ? -30.463 27.308 31.883 1.00 88.88 486 THR A N 1
ATOM 3550 C CA . THR A 1 486 ? -29.452 26.267 32.068 1.00 88.88 486 THR A CA 1
ATOM 3551 C C . THR A 1 486 ? -29.630 25.255 30.959 1.00 88.88 486 THR A C 1
ATOM 3553 O O . THR A 1 486 ? -30.695 24.665 30.840 1.00 88.88 486 THR A O 1
ATOM 3556 N N . THR A 1 487 ? -28.578 25.047 30.176 1.00 91.81 487 THR A N 1
ATOM 3557 C CA . THR A 1 487 ? -28.557 24.084 29.073 1.00 91.81 487 THR A CA 1
ATOM 3558 C C . THR A 1 487 ? -27.478 23.052 29.350 1.00 91.81 487 THR A C 1
ATOM 3560 O O . THR A 1 487 ? -26.333 23.417 29.628 1.00 91.81 487 THR A O 1
ATOM 3563 N N . VAL A 1 488 ? -27.837 21.772 29.283 1.00 93.75 488 VAL A N 1
ATOM 3564 C CA . VAL A 1 488 ? -26.945 20.639 29.558 1.00 93.75 488 VAL A CA 1
ATOM 3565 C C . VAL A 1 488 ? -27.081 19.609 28.446 1.00 93.75 488 VAL A C 1
ATOM 3567 O O . VAL A 1 488 ? -28.188 19.208 28.099 1.00 93.75 488 VAL A O 1
ATOM 3570 N N . ALA A 1 489 ? -25.951 19.161 27.901 1.00 93.38 489 ALA A N 1
ATOM 3571 C CA . ALA A 1 489 ? -25.917 17.993 27.030 1.00 93.38 489 ALA A CA 1
ATOM 3572 C C . ALA A 1 489 ? -25.955 16.725 27.895 1.00 93.38 489 ALA A C 1
ATOM 3574 O O . ALA A 1 489 ? -25.155 16.580 28.821 1.00 93.38 489 ALA A O 1
ATOM 3575 N N . GLY A 1 490 ? -26.893 15.828 27.611 1.00 91.88 490 GLY A N 1
ATOM 3576 C CA . GLY A 1 490 ? -27.027 14.534 28.272 1.00 91.88 490 GLY A CA 1
ATOM 3577 C C . GLY A 1 490 ? -27.034 13.398 27.259 1.00 91.88 490 GLY A C 1
ATOM 3578 O O . GLY A 1 490 ? -27.224 13.624 26.068 1.00 91.88 490 GLY A O 1
ATOM 3579 N N . ASP A 1 491 ? -26.805 12.178 27.728 1.00 91.50 491 ASP A N 1
ATOM 3580 C CA . ASP A 1 491 ? -26.876 10.982 26.894 1.00 91.50 491 ASP A CA 1
ATOM 3581 C C . ASP A 1 491 ? -27.224 9.774 27.767 1.00 91.50 491 ASP A C 1
ATOM 3583 O O . ASP A 1 491 ? -26.417 9.323 28.582 1.00 91.50 491 ASP A O 1
ATOM 3587 N N . ASN A 1 492 ? -28.446 9.262 27.609 1.00 90.25 492 ASN A N 1
ATOM 3588 C CA . ASN A 1 492 ? -28.921 8.105 28.367 1.00 90.25 492 ASN A CA 1
ATOM 3589 C C . ASN A 1 492 ? -28.491 6.767 27.737 1.00 90.25 492 ASN A C 1
ATOM 3591 O O . ASN A 1 492 ? -28.825 5.713 28.265 1.00 90.25 492 ASN A O 1
ATOM 3595 N N . SER A 1 493 ? -27.747 6.776 26.626 1.00 89.38 493 SER A N 1
ATOM 3596 C CA . SER A 1 493 ? -27.131 5.570 26.055 1.00 89.38 493 SER A CA 1
ATOM 3597 C C . SER A 1 493 ? -25.757 5.250 26.648 1.00 89.38 493 SER A C 1
ATOM 3599 O O . SER A 1 493 ? -25.216 4.170 26.395 1.00 89.38 493 SER A O 1
ATOM 3601 N N . LEU A 1 494 ? -25.186 6.159 27.448 1.00 89.12 494 LEU A N 1
ATOM 3602 C CA . LEU A 1 494 ? -23.882 5.938 28.064 1.00 89.12 494 LEU A CA 1
ATOM 3603 C C . LEU A 1 494 ? -23.919 4.757 29.054 1.00 89.12 494 LEU A C 1
ATOM 3605 O O . LEU A 1 494 ? -24.908 4.576 29.774 1.00 89.12 494 LEU A O 1
ATOM 3609 N N . PRO A 1 495 ? -22.834 3.959 29.137 1.00 86.81 495 PRO A N 1
ATOM 3610 C CA . PRO A 1 495 ? -22.757 2.828 30.054 1.00 86.81 495 PRO A CA 1
ATOM 3611 C C . PRO A 1 495 ? -23.079 3.221 31.501 1.00 86.81 495 PRO A C 1
ATOM 3613 O O . PRO A 1 495 ? -22.551 4.204 32.011 1.00 86.81 495 PRO A O 1
ATOM 3616 N N . GLY A 1 496 ? -23.906 2.422 32.181 1.00 87.06 496 GLY A N 1
ATOM 3617 C CA . GLY A 1 496 ? -24.217 2.594 33.606 1.00 87.06 496 GLY A CA 1
ATOM 3618 C C . GLY A 1 496 ? -25.561 3.234 33.932 1.00 87.06 496 GLY A C 1
ATOM 3619 O O . GLY A 1 496 ? -26.066 3.002 35.035 1.00 87.06 496 GLY A O 1
ATOM 3620 N N . TYR A 1 497 ? -26.164 3.973 32.998 1.00 92.06 497 TYR A N 1
ATOM 3621 C CA . TYR A 1 497 ? -27.552 4.408 33.139 1.00 92.06 497 TYR A CA 1
ATOM 3622 C C . TYR A 1 497 ? -28.490 3.202 33.016 1.00 92.06 497 TYR A C 1
ATOM 3624 O O . TYR A 1 497 ? -28.261 2.279 32.231 1.00 92.06 497 TYR A O 1
ATOM 3632 N N . ARG A 1 498 ? -29.525 3.170 33.856 1.00 91.12 498 ARG A N 1
ATOM 3633 C CA . ARG A 1 498 ? -30.466 2.049 34.008 1.00 91.12 498 ARG A CA 1
ATOM 3634 C C . ARG A 1 498 ? -31.887 2.596 34.074 1.00 91.12 498 ARG A C 1
ATOM 3636 O O . ARG A 1 498 ? -32.064 3.758 34.423 1.00 91.12 498 ARG A O 1
ATOM 3643 N N . ASN A 1 499 ? -32.871 1.756 33.762 1.00 93.00 499 ASN A N 1
ATOM 3644 C CA . ASN A 1 499 ? -34.283 2.067 33.980 1.00 93.00 499 ASN A CA 1
ATOM 3645 C C . ASN A 1 499 ? -34.619 1.902 35.472 1.00 93.00 499 ASN A C 1
ATOM 3647 O O . ASN A 1 499 ? -35.007 0.820 35.919 1.00 93.00 499 ASN A O 1
ATOM 3651 N N . ASN A 1 500 ? -34.354 2.941 36.254 1.00 92.00 500 ASN A N 1
ATOM 3652 C CA . ASN A 1 500 ? -34.508 2.971 37.706 1.00 92.00 500 ASN A CA 1
ATOM 3653 C C . ASN A 1 500 ? -35.757 3.749 38.148 1.00 92.00 500 ASN A C 1
ATOM 3655 O O . ASN A 1 500 ? -36.180 3.649 39.306 1.00 92.00 500 ASN A O 1
ATOM 3659 N N . TYR A 1 501 ? -36.350 4.545 37.266 1.00 94.12 501 TYR A N 1
ATOM 3660 C CA . TYR A 1 501 ? -37.575 5.265 37.526 1.00 94.12 501 TYR A CA 1
ATOM 3661 C C . TYR A 1 501 ? -38.729 4.273 37.486 1.00 94.12 501 TYR A C 1
ATOM 3663 O O . TYR A 1 501 ? -38.786 3.357 36.680 1.00 94.12 501 TYR A O 1
ATOM 3671 N N . THR A 1 502 ? -39.644 4.408 38.435 1.00 92.81 502 THR A N 1
ATOM 3672 C CA . THR A 1 502 ? -40.790 3.496 38.592 1.00 92.81 502 THR A CA 1
ATOM 3673 C C . THR A 1 502 ? -42.092 4.264 38.797 1.00 92.81 502 THR A C 1
ATOM 3675 O O . THR A 1 502 ? -43.121 3.685 39.139 1.00 92.81 502 THR A O 1
ATOM 3678 N N . GLY A 1 503 ? -42.051 5.588 38.615 1.00 90.12 503 GLY A N 1
ATOM 3679 C CA . GLY A 1 503 ? -43.200 6.461 38.805 1.00 90.12 503 GLY A CA 1
ATOM 3680 C C . GLY A 1 503 ? -44.141 6.506 37.594 1.00 90.12 503 GLY A C 1
ATOM 3681 O O . GLY A 1 503 ? -43.964 5.781 36.614 1.00 90.12 503 GLY A O 1
ATOM 3682 N N . PRO A 1 504 ? -45.169 7.368 37.649 1.00 89.12 504 PRO A N 1
ATOM 3683 C CA . PRO A 1 504 ? -46.102 7.567 36.545 1.00 89.12 504 PRO A CA 1
ATOM 3684 C C . PRO A 1 504 ? -45.401 7.941 35.232 1.00 89.12 504 PRO A C 1
ATOM 3686 O O . PRO A 1 504 ? -44.515 8.793 35.211 1.00 89.12 504 PRO A O 1
ATOM 3689 N N . GLY A 1 505 ? -45.834 7.312 34.136 1.00 86.38 505 GLY A N 1
ATOM 3690 C CA . GLY A 1 505 ? -45.283 7.549 32.800 1.00 86.38 505 GLY A CA 1
ATOM 3691 C C . GLY A 1 505 ? -43.944 6.874 32.514 1.00 86.38 505 GLY A C 1
ATOM 3692 O O . GLY A 1 505 ? -43.363 7.178 31.477 1.00 86.38 505 GLY A O 1
ATOM 3693 N N . ASN A 1 506 ? -43.462 6.001 33.407 1.00 92.25 506 ASN A N 1
ATOM 3694 C CA . ASN A 1 506 ? -42.187 5.311 33.241 1.00 92.25 506 ASN A CA 1
ATOM 3695 C C . ASN A 1 506 ? -42.068 4.591 31.891 1.00 92.25 506 ASN A C 1
ATOM 3697 O O . ASN A 1 506 ? -42.981 3.864 31.487 1.00 92.25 506 ASN A O 1
ATOM 3701 N N . GLN A 1 507 ? -40.913 4.741 31.252 1.00 92.06 507 GLN A N 1
ATOM 3702 C CA . GLN A 1 507 ? -40.546 4.032 30.031 1.00 92.06 507 GLN A CA 1
ATOM 3703 C C . GLN A 1 507 ? -39.602 2.857 30.310 1.00 92.06 507 GLN A C 1
ATOM 3705 O O . GLN A 1 507 ? -39.189 2.612 31.438 1.00 92.06 507 GLN A O 1
ATOM 3710 N N . SER A 1 508 ? -39.282 2.073 29.277 1.00 91.56 508 SER A N 1
ATOM 3711 C CA . SER A 1 508 ? -38.327 0.956 29.376 1.00 91.56 508 SER A CA 1
ATOM 3712 C C . SER A 1 508 ? -36.872 1.348 29.055 1.00 91.56 508 SER A C 1
ATOM 3714 O O . SER A 1 508 ? -36.018 0.469 28.939 1.00 91.56 508 SER A O 1
ATOM 3716 N N . SER A 1 509 ? -36.584 2.642 28.893 1.00 92.06 509 SER A N 1
ATOM 3717 C CA . SER A 1 509 ? -35.267 3.173 28.537 1.00 92.06 509 SER A CA 1
ATOM 3718 C C . SER A 1 509 ? -34.390 3.381 29.771 1.00 92.06 509 SER A C 1
ATOM 3720 O O . SER A 1 509 ? -34.923 3.481 30.871 1.00 92.06 509 SER A O 1
ATOM 3722 N N . PRO A 1 510 ? -33.066 3.535 29.621 1.00 93.44 510 PRO A N 1
ATOM 3723 C CA . PRO A 1 510 ? -32.232 4.069 30.690 1.00 93.44 510 PRO A CA 1
ATOM 3724 C C . PRO A 1 510 ? -32.603 5.511 31.065 1.00 93.44 510 PRO A C 1
ATOM 3726 O O . PRO A 1 510 ? -32.966 6.313 30.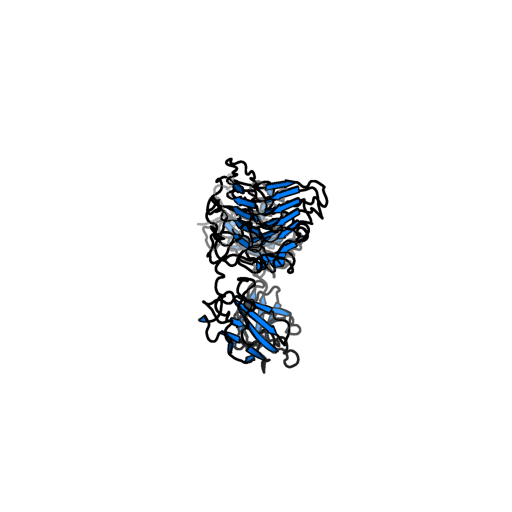196 1.00 93.44 510 PRO A O 1
ATOM 3729 N N . ASP A 1 511 ? -32.422 5.847 32.341 1.00 94.56 511 ASP A N 1
ATOM 3730 C CA . ASP A 1 511 ? -32.822 7.136 32.907 1.00 94.56 511 ASP A CA 1
ATOM 3731 C C . ASP A 1 511 ? -31.618 7.979 33.274 1.00 94.56 511 ASP A C 1
ATOM 3733 O O . ASP A 1 511 ? -30.615 7.463 33.776 1.00 94.56 511 ASP A O 1
ATOM 3737 N N . VAL A 1 512 ? -31.765 9.294 33.122 1.00 96.38 512 VAL A N 1
ATOM 3738 C CA . VAL A 1 512 ? -30.804 10.256 33.657 1.00 96.38 512 VAL A CA 1
ATOM 3739 C C . VAL A 1 512 ? -31.519 11.240 34.569 1.00 96.38 512 VAL A C 1
ATOM 3741 O O . VAL A 1 512 ? -32.455 11.931 34.161 1.00 96.38 512 VAL A O 1
ATOM 3744 N N . TYR A 1 513 ? -31.056 11.302 35.814 1.00 97.56 513 TYR A N 1
ATOM 3745 C CA . TYR A 1 513 ? -31.597 12.147 36.868 1.00 97.56 513 TYR A CA 1
ATOM 3746 C C . TYR A 1 513 ? -30.771 13.419 37.020 1.00 97.56 513 TYR A C 1
ATOM 3748 O O . TYR A 1 513 ? -29.554 13.380 37.207 1.00 97.56 513 TYR A O 1
ATOM 3756 N N . TYR A 1 514 ? -31.458 14.550 37.048 1.00 98.00 514 TYR A N 1
ATOM 3757 C CA . TYR A 1 514 ? -30.899 15.872 37.272 1.00 98.00 514 TYR A CA 1
ATOM 3758 C C . TYR A 1 514 ? -31.526 16.501 38.510 1.00 98.00 514 TYR A C 1
ATOM 3760 O O . TYR A 1 514 ? -32.710 16.312 38.778 1.00 98.00 514 TYR A O 1
ATOM 3768 N N . LEU A 1 515 ? -30.741 17.268 39.258 1.00 96.69 515 LEU A N 1
ATOM 3769 C CA . LEU A 1 515 ? -31.190 18.050 40.402 1.00 96.69 515 LEU A CA 1
ATOM 3770 C C . LEU A 1 515 ? -31.149 19.531 40.044 1.00 96.69 515 LEU A C 1
ATOM 3772 O O . LEU A 1 515 ? -30.107 20.047 39.639 1.00 96.69 515 LEU A O 1
ATOM 3776 N N . TYR A 1 516 ? -32.269 20.207 40.263 1.00 95.12 516 TYR A N 1
ATOM 3777 C CA . TYR A 1 516 ? -32.403 21.646 40.108 1.00 95.12 516 TYR A CA 1
ATOM 3778 C C . TYR A 1 516 ? -32.998 22.243 41.384 1.00 95.12 516 TYR A C 1
ATOM 3780 O O . TYR A 1 516 ? -34.096 21.868 41.794 1.00 95.12 516 TYR A O 1
ATOM 3788 N N . ILE A 1 517 ? -32.282 23.158 42.032 1.00 92.19 517 ILE A N 1
ATOM 3789 C CA . ILE A 1 517 ? -32.764 23.863 43.224 1.00 92.19 517 ILE A CA 1
ATOM 3790 C C . ILE A 1 517 ? -33.378 25.190 42.781 1.00 92.19 517 ILE A C 1
ATOM 3792 O O . ILE A 1 517 ? -32.719 26.002 42.132 1.00 92.19 517 ILE A O 1
ATOM 3796 N N . LEU A 1 518 ? -34.646 25.407 43.129 1.00 88.62 518 LEU A N 1
ATOM 3797 C CA . LEU A 1 518 ? -35.371 26.617 42.763 1.00 88.62 518 LEU A CA 1
ATOM 3798 C C . LEU A 1 518 ? -34.767 27.843 43.445 1.00 88.62 518 LEU A C 1
ATOM 3800 O O . LEU A 1 518 ? -34.513 27.855 44.653 1.00 88.62 518 LEU A O 1
ATOM 3804 N N . ARG A 1 519 ? -34.568 28.895 42.655 1.00 83.06 519 ARG A N 1
ATOM 3805 C CA . ARG A 1 519 ? -34.059 30.186 43.120 1.00 83.06 519 ARG A CA 1
ATOM 3806 C C . ARG A 1 519 ? -35.199 31.103 43.557 1.00 83.06 519 ARG A C 1
ATOM 3808 O O . ARG A 1 519 ? -36.377 30.763 43.449 1.00 83.06 519 ARG A O 1
ATOM 3815 N N . GLU A 1 520 ? -34.842 32.253 44.114 1.00 78.00 520 GLU A N 1
ATOM 3816 C CA . GLU A 1 520 ? -35.816 33.205 44.650 1.00 78.00 520 GLU A CA 1
ATOM 3817 C C . GLU A 1 520 ? -36.693 33.795 43.531 1.00 78.00 520 GLU A C 1
ATOM 3819 O O . GLU A 1 520 ? -36.211 34.096 42.437 1.00 78.00 520 GLU A O 1
ATOM 3824 N N . CYS A 1 521 ? -37.976 34.024 43.829 1.00 72.56 521 CYS A N 1
ATOM 3825 C CA . CYS A 1 521 ? -38.884 34.833 43.005 1.00 72.56 521 CYS A CA 1
ATOM 3826 C C . CYS A 1 521 ? -39.223 34.292 41.608 1.00 72.56 521 CYS A C 1
ATOM 3828 O O . CYS A 1 521 ? -39.269 35.051 40.634 1.00 72.56 521 CYS A O 1
ATOM 3830 N N . LEU A 1 522 ? -39.521 32.996 41.509 1.00 78.75 522 LEU A N 1
ATOM 3831 C CA . LEU A 1 522 ? -39.991 32.364 40.275 1.00 78.75 522 LEU A CA 1
ATOM 3832 C C . LEU A 1 522 ? -41.518 32.327 40.207 1.00 78.75 522 LEU A C 1
ATOM 3834 O O . LEU A 1 522 ? -42.175 31.838 41.122 1.00 78.75 522 LEU A O 1
ATOM 3838 N N . ASP A 1 523 ? -42.075 32.819 39.103 1.00 81.31 523 ASP A N 1
ATOM 3839 C CA . ASP A 1 523 ? -43.498 32.654 38.773 1.00 81.31 523 ASP A CA 1
ATOM 3840 C C . ASP A 1 523 ? -43.723 31.376 37.966 1.00 81.31 523 ASP A C 1
ATOM 3842 O O . ASP A 1 523 ? -44.686 30.638 38.178 1.00 81.31 523 ASP A O 1
ATOM 3846 N N . SER A 1 524 ? -42.788 31.070 37.069 1.00 87.75 524 SER A N 1
ATOM 3847 C CA . SER A 1 524 ? -42.796 29.825 36.317 1.00 87.75 524 SER A CA 1
ATOM 3848 C C . SER A 1 524 ? -41.391 29.356 35.959 1.00 87.75 524 SER A C 1
ATOM 3850 O O . SER A 1 524 ? -40.426 30.121 35.960 1.00 87.75 524 SER A O 1
ATOM 3852 N N . ILE A 1 525 ? -41.277 28.070 35.654 1.00 92.06 525 ILE A N 1
ATOM 3853 C CA . ILE A 1 525 ? -40.074 27.434 35.129 1.00 92.06 525 ILE A CA 1
ATOM 3854 C C . ILE A 1 525 ? -40.469 26.563 33.945 1.00 92.06 525 ILE A C 1
ATOM 3856 O O . ILE A 1 525 ? -41.502 25.900 33.961 1.00 92.06 525 ILE A O 1
ATOM 3860 N N . ARG A 1 526 ? -39.652 26.559 32.906 1.00 92.62 526 ARG A N 1
ATOM 3861 C CA . ARG A 1 526 ? -39.814 25.693 31.750 1.00 92.62 526 ARG A CA 1
ATOM 3862 C C . ARG A 1 526 ? -38.691 24.681 31.726 1.00 92.62 526 ARG A C 1
ATOM 3864 O O . ARG A 1 526 ? -37.529 25.059 31.795 1.00 92.62 526 ARG A O 1
ATOM 3871 N N . VAL A 1 527 ? -39.044 23.412 31.590 1.00 94.69 527 VAL A N 1
ATOM 3872 C CA . VAL A 1 527 ? -38.096 22.307 31.433 1.00 94.69 527 VAL A CA 1
ATOM 3873 C C . VAL A 1 527 ? -38.348 21.679 30.070 1.00 94.69 527 VAL A C 1
ATOM 3875 O O . VAL A 1 527 ? -39.494 21.414 29.714 1.00 94.69 527 VAL A O 1
ATOM 3878 N N . SER A 1 528 ? -37.310 21.515 29.259 1.00 92.94 528 SER A N 1
ATOM 3879 C CA . SER A 1 528 ? -37.468 21.254 27.831 1.00 92.94 528 SER A CA 1
ATOM 3880 C C . SER A 1 528 ? -36.317 20.432 27.272 1.00 92.94 528 SER A C 1
ATOM 3882 O O . SER A 1 528 ? -35.165 20.717 27.560 1.00 92.94 528 SER A O 1
ATOM 3884 N N . THR A 1 529 ? -36.618 19.476 26.394 1.00 92.44 529 THR A N 1
ATOM 3885 C CA . THR A 1 529 ? -35.621 18.785 25.562 1.00 92.44 529 THR A CA 1
ATOM 3886 C C . THR A 1 529 ? -35.620 19.264 24.109 1.00 92.44 529 THR A C 1
ATOM 3888 O O . THR A 1 529 ? -35.006 18.656 23.230 1.00 92.44 529 THR A O 1
ATOM 3891 N N . CYS A 1 530 ? -36.299 20.382 23.830 1.00 88.56 530 CYS A N 1
ATOM 3892 C CA . CYS A 1 530 ? -36.527 20.896 22.481 1.00 88.56 530 CYS A CA 1
ATOM 3893 C C . CYS A 1 530 ? -35.261 21.217 21.683 1.00 88.56 530 CYS A C 1
ATOM 3895 O O . CYS A 1 530 ? -35.337 21.214 20.455 1.00 88.56 530 CYS A O 1
ATOM 3897 N N . ALA A 1 531 ? -34.122 21.488 22.323 1.00 86.94 531 ALA A N 1
ATOM 3898 C CA . ALA A 1 531 ? -32.859 21.730 21.627 1.00 86.94 531 ALA A CA 1
ATOM 3899 C C . ALA A 1 531 ? -32.177 20.443 21.113 1.00 86.94 531 ALA A C 1
ATOM 3901 O O . ALA A 1 531 ? -31.216 20.527 20.353 1.00 86.94 531 ALA A O 1
ATOM 3902 N N . SER A 1 532 ? -32.684 19.256 21.464 1.00 83.31 532 SER A N 1
ATOM 3903 C CA . SER A 1 532 ? -32.134 17.965 21.024 1.00 83.31 532 SER A CA 1
ATOM 3904 C C . SER A 1 532 ? -32.322 17.767 19.521 1.00 83.31 532 SER A C 1
ATOM 3906 O O . SER A 1 532 ? -33.451 17.661 19.054 1.00 83.31 532 SER A O 1
ATOM 3908 N N . THR A 1 533 ? -31.246 17.697 18.740 1.00 75.19 533 THR A N 1
ATOM 3909 C CA . THR A 1 533 ? -31.308 17.481 17.278 1.00 75.19 533 THR A CA 1
ATOM 3910 C C . THR A 1 533 ? -30.875 16.080 16.841 1.00 75.19 533 THR A C 1
ATOM 3912 O O . THR A 1 533 ? -31.034 15.745 15.670 1.00 75.19 533 THR A O 1
ATOM 3915 N N . SER A 1 534 ? -30.346 15.274 17.765 1.00 66.88 534 SER A N 1
ATOM 3916 C CA . SER A 1 534 ? -29.554 14.072 17.479 1.00 66.88 534 SER A CA 1
ATOM 3917 C C . SER A 1 534 ? -30.040 12.789 18.166 1.00 66.88 534 SER A C 1
ATOM 3919 O O . SER A 1 534 ? -29.330 11.786 18.119 1.00 66.88 534 SER A O 1
ATOM 3921 N N . PHE A 1 535 ? -31.211 12.787 18.809 1.00 72.75 535 PHE A N 1
ATOM 3922 C CA . PHE A 1 535 ? -31.766 11.561 19.391 1.00 72.75 535 PHE A CA 1
ATOM 3923 C C . PHE A 1 535 ? -32.272 10.663 18.232 1.00 72.75 535 PHE A C 1
ATOM 3925 O O . PHE A 1 535 ? -32.795 11.196 17.247 1.00 72.75 535 PHE A O 1
ATOM 3932 N N . PRO A 1 536 ? -32.055 9.329 18.250 1.00 63.72 536 PRO A N 1
ATOM 3933 C CA . PRO A 1 536 ? -32.288 8.448 17.093 1.00 63.72 536 PRO A CA 1
ATOM 3934 C C . PRO A 1 536 ? -33.719 8.530 16.529 1.00 63.72 536 PRO A C 1
ATOM 3936 O O . PRO A 1 536 ? -34.609 9.030 17.202 1.00 63.72 536 PRO A O 1
ATOM 3939 N N . SER A 1 537 ? -33.920 8.032 15.296 1.00 53.31 537 SER A N 1
ATOM 3940 C CA . SER A 1 537 ? -34.965 8.314 14.270 1.00 53.31 537 SER A CA 1
ATOM 3941 C C . SER A 1 537 ? -36.407 8.716 14.650 1.00 53.31 537 SER A C 1
ATOM 3943 O O . SER A 1 537 ? -37.129 9.182 13.772 1.00 53.31 537 SER A O 1
ATOM 3945 N N . SER A 1 538 ? -36.849 8.578 15.897 1.00 62.38 538 SER A N 1
ATOM 3946 C CA . SER A 1 538 ? -38.121 9.101 16.406 1.00 62.38 538 SER A CA 1
ATOM 3947 C C . SER A 1 538 ? -37.975 10.342 17.295 1.00 62.38 538 SER A C 1
ATOM 3949 O O . SER A 1 538 ? -38.974 11.001 17.497 1.00 62.38 538 SER A O 1
ATOM 3951 N N . ASN A 1 539 ? -36.798 10.698 17.826 1.00 67.56 539 ASN A N 1
ATOM 3952 C CA . ASN A 1 539 ? -36.579 11.740 18.852 1.00 67.56 539 ASN A CA 1
ATOM 3953 C C . ASN A 1 539 ? -37.445 11.636 20.133 1.00 67.56 539 ASN A C 1
ATOM 3955 O O . ASN A 1 539 ? -37.306 12.472 21.015 1.00 67.56 539 ASN A O 1
ATOM 3959 N N . ASP A 1 540 ? -38.286 10.614 20.273 1.00 83.81 540 ASP A N 1
ATOM 3960 C CA . ASP A 1 540 ? -39.334 10.541 21.292 1.00 83.81 540 ASP A CA 1
ATOM 3961 C C . ASP A 1 540 ? -38.757 10.427 22.717 1.00 83.81 540 ASP A C 1
ATOM 3963 O O . ASP A 1 540 ? -38.218 9.387 23.117 1.00 83.81 540 ASP A O 1
ATOM 3967 N N . LEU A 1 541 ? -38.827 11.543 23.448 1.00 88.75 541 LEU A N 1
ATOM 3968 C CA . LEU A 1 541 ? -38.256 11.750 24.774 1.00 88.75 541 LEU A CA 1
ATOM 3969 C C . LEU A 1 541 ? -39.375 12.001 25.776 1.00 88.75 541 LEU A C 1
ATOM 3971 O O . LEU A 1 541 ? -40.231 12.856 25.563 1.00 88.75 541 LEU A O 1
ATOM 3975 N N . TYR A 1 542 ? -39.281 11.334 26.916 1.00 90.50 542 TYR A N 1
ATOM 3976 C CA . TYR A 1 542 ? -40.123 11.542 28.079 1.00 90.50 542 TYR A CA 1
ATOM 3977 C C . TYR A 1 542 ? -39.385 12.419 29.086 1.00 90.50 542 TYR A C 1
ATOM 3979 O O . TYR A 1 542 ? -38.211 12.207 29.404 1.00 90.50 542 TYR A O 1
ATOM 3987 N N . LEU A 1 543 ? -40.088 13.426 29.589 1.00 92.88 543 LEU A N 1
ATOM 3988 C CA . LEU A 1 543 ? -39.591 14.338 30.605 1.00 92.88 543 LEU A CA 1
ATOM 3989 C C . LEU A 1 543 ? -40.453 14.213 31.850 1.00 92.88 543 LEU A C 1
ATOM 3991 O O . LEU A 1 543 ? -41.668 14.392 31.778 1.00 92.88 543 LEU A O 1
ATOM 3995 N N . HIS A 1 544 ? -39.816 13.990 32.995 1.00 94.38 544 HIS A N 1
ATOM 3996 C CA . HIS A 1 544 ? -40.469 13.974 34.299 1.00 94.38 544 HIS A CA 1
ATOM 3997 C C . HIS A 1 544 ? -39.875 15.069 35.174 1.00 94.38 544 HIS A C 1
ATOM 3999 O O . HIS A 1 544 ? -38.662 15.261 35.198 1.00 94.38 544 HIS A O 1
ATOM 4005 N N . VAL A 1 545 ? -40.718 15.762 35.932 1.00 95.25 545 VAL A N 1
ATOM 4006 C CA . VAL A 1 545 ? -40.308 16.739 36.941 1.00 95.25 545 VAL A CA 1
ATOM 4007 C C . VAL A 1 545 ? -40.974 16.381 38.260 1.00 95.25 545 VAL A C 1
ATOM 4009 O O . VAL A 1 545 ? -42.201 16.382 38.378 1.00 95.25 545 VAL A O 1
ATOM 4012 N N . ILE A 1 546 ? -40.151 16.059 39.253 1.00 94.25 546 ILE A N 1
ATOM 4013 C CA . ILE A 1 546 ? -40.569 15.641 40.587 1.00 94.25 546 ILE A CA 1
ATOM 4014 C C . ILE A 1 546 ? -40.186 16.721 41.586 1.00 94.25 546 ILE A C 1
ATOM 4016 O O . ILE A 1 546 ? -39.012 17.047 41.743 1.00 94.25 546 ILE A O 1
ATOM 4020 N N . HIS A 1 547 ? -41.160 17.220 42.330 1.00 93.25 547 HIS A N 1
ATOM 4021 C CA . HIS A 1 547 ? -40.926 18.127 43.442 1.00 93.25 547 HIS A CA 1
ATOM 4022 C C . HIS A 1 547 ? -40.627 17.331 44.717 1.00 93.25 547 HIS A C 1
ATOM 4024 O O . HIS A 1 547 ? -41.539 16.739 45.302 1.00 93.25 547 HIS A O 1
ATOM 4030 N N . LYS A 1 548 ? -39.374 17.318 45.195 1.00 89.62 548 LYS A N 1
ATOM 4031 C CA . LYS A 1 548 ? -38.958 16.446 46.317 1.00 89.62 548 LYS A CA 1
ATOM 4032 C C . LYS A 1 548 ? -39.780 16.646 47.588 1.00 89.62 548 LYS A C 1
ATOM 4034 O O . LYS A 1 548 ? -40.082 15.672 48.263 1.00 89.62 548 LYS A O 1
ATOM 4039 N N . GLN A 1 549 ? -40.128 17.887 47.922 1.00 88.12 549 GLN A N 1
ATOM 4040 C CA . GLN A 1 549 ? -40.799 18.216 49.184 1.00 88.12 549 GLN A CA 1
ATOM 4041 C C . GLN A 1 549 ? -42.282 17.824 49.195 1.00 88.12 549 GLN A C 1
ATOM 4043 O O . GLN A 1 549 ? -42.824 17.520 50.251 1.00 88.12 549 GLN A O 1
ATOM 4048 N N . THR A 1 550 ? -42.953 17.851 48.039 1.00 86.56 550 THR A N 1
ATOM 4049 C CA . THR A 1 550 ? -44.402 17.605 47.940 1.00 86.56 550 THR A CA 1
ATOM 4050 C C . THR A 1 550 ? -44.720 16.245 47.325 1.00 86.56 550 THR A C 1
ATOM 4052 O O . THR A 1 550 ? -45.869 15.817 47.355 1.00 86.56 550 THR A O 1
ATOM 4055 N N . GLY A 1 551 ? -43.725 15.570 46.740 1.00 86.31 551 GLY A N 1
ATOM 4056 C CA . GLY A 1 551 ? -43.908 14.328 45.990 1.00 86.31 551 GLY A CA 1
ATOM 4057 C C . GLY A 1 551 ? -44.678 14.514 44.681 1.00 86.31 551 GLY A C 1
ATOM 4058 O O . GLY A 1 551 ? -45.054 13.528 44.052 1.00 86.31 551 GLY A O 1
ATOM 4059 N N . ARG A 1 552 ? -44.942 15.759 44.263 1.00 89.00 552 ARG A N 1
ATOM 4060 C CA . ARG A 1 552 ? -45.674 16.039 43.031 1.00 89.00 552 ARG A CA 1
ATOM 4061 C C . ARG A 1 552 ? -44.843 15.663 41.812 1.00 89.00 552 ARG A C 1
ATOM 4063 O O . ARG A 1 552 ? -43.690 16.068 41.714 1.00 89.00 552 ARG A O 1
ATOM 4070 N N . ILE A 1 553 ? -45.457 14.941 40.879 1.00 90.75 553 ILE A N 1
ATOM 4071 C CA . ILE A 1 553 ? -44.830 14.478 39.638 1.00 90.75 553 ILE A CA 1
ATOM 4072 C C . ILE A 1 553 ? -45.608 15.056 38.462 1.00 90.75 553 ILE A C 1
ATOM 4074 O O . ILE A 1 553 ? -46.820 14.855 38.364 1.00 90.75 553 ILE A O 1
ATOM 4078 N N . LEU A 1 554 ? -44.901 15.738 37.572 1.00 92.44 554 LEU A N 1
ATOM 4079 C CA . LEU A 1 554 ? -45.382 16.133 36.254 1.00 92.44 554 LEU A CA 1
ATOM 4080 C C . LEU A 1 554 ? -44.588 15.366 35.208 1.00 92.44 554 LEU A C 1
ATOM 4082 O O . LEU A 1 554 ? -43.382 15.198 35.373 1.00 92.44 554 LEU A O 1
ATOM 4086 N N . TYR A 1 555 ? -45.241 14.902 34.150 1.00 90.88 555 TYR A N 1
ATOM 4087 C CA . TYR A 1 555 ? -44.551 14.211 33.067 1.00 90.88 555 TYR A CA 1
ATOM 4088 C C . TYR A 1 555 ? -45.242 14.415 31.721 1.00 90.88 555 TYR A C 1
ATOM 4090 O O . TYR A 1 555 ? -46.457 14.624 31.679 1.00 90.88 555 TYR A O 1
ATOM 4098 N N . THR A 1 556 ? -44.456 14.388 30.645 1.00 89.31 556 THR A N 1
ATOM 4099 C CA . THR A 1 556 ? -44.909 14.576 29.259 1.00 89.31 556 THR A CA 1
ATOM 4100 C C . THR A 1 556 ? -43.957 13.888 28.278 1.00 89.31 556 THR A C 1
ATOM 4102 O O . THR A 1 556 ? -42.756 13.815 28.533 1.00 89.31 556 THR A O 1
ATOM 4105 N N . ASP A 1 557 ? -44.490 13.432 27.149 1.00 84.69 557 ASP A N 1
ATOM 4106 C CA . ASP A 1 557 ? -43.764 12.899 25.984 1.00 84.69 557 ASP A CA 1
ATOM 4107 C C . ASP A 1 557 ? -43.806 13.833 24.767 1.00 84.69 557 ASP A C 1
ATOM 4109 O O . ASP A 1 557 ? -43.155 13.630 23.748 1.00 84.69 557 ASP A O 1
ATOM 4113 N N . GLY A 1 558 ? -44.552 14.927 24.893 1.00 78.25 558 GLY A N 1
ATOM 4114 C CA . GLY A 1 558 ? -44.616 15.976 23.898 1.00 78.25 558 GLY A CA 1
ATOM 4115 C C . GLY A 1 558 ? -44.548 17.357 24.524 1.00 78.25 558 GLY A C 1
ATOM 4116 O O . GLY A 1 558 ? -44.273 17.550 25.712 1.00 78.25 558 GLY A O 1
ATOM 4117 N N . GLY A 1 559 ? -44.804 18.365 23.709 1.00 77.62 559 GLY A N 1
ATOM 4118 C CA . GLY A 1 559 ? -44.828 19.738 24.181 1.00 77.62 559 GLY A CA 1
ATOM 4119 C C . GLY A 1 559 ? -44.789 20.732 23.041 1.00 77.62 559 GLY A C 1
ATOM 4120 O O . GLY A 1 559 ? -44.955 20.394 21.868 1.00 77.62 559 GLY A O 1
ATOM 4121 N N . ARG A 1 560 ? -44.581 21.996 23.399 1.00 80.75 560 ARG A N 1
ATOM 4122 C CA . ARG A 1 560 ? -44.427 23.082 22.435 1.00 80.75 560 ARG A CA 1
ATOM 4123 C C . ARG A 1 560 ? -42.950 23.417 22.286 1.00 80.75 560 ARG A C 1
ATOM 4125 O O . ARG A 1 560 ? -42.405 24.021 23.199 1.00 80.75 560 ARG A O 1
ATOM 4132 N N . CYS A 1 561 ? -42.321 23.112 21.156 1.00 81.88 561 CYS A N 1
ATOM 4133 C CA . CYS A 1 561 ? -40.950 23.523 20.845 1.00 81.88 561 CYS A CA 1
ATOM 4134 C C . CYS A 1 561 ? -40.967 24.749 19.923 1.00 81.88 561 CYS A C 1
ATOM 4136 O O . CYS A 1 561 ? -41.105 24.645 18.709 1.00 81.88 561 CYS A O 1
ATOM 4138 N N . GLY A 1 562 ? -40.877 25.949 20.503 1.00 79.31 562 GLY A N 1
ATOM 4139 C CA . GLY A 1 562 ? -41.067 27.195 19.755 1.00 79.31 562 GLY A CA 1
ATOM 4140 C C . GLY A 1 562 ? -42.524 27.372 19.315 1.00 79.31 562 GLY A C 1
ATOM 4141 O O . GLY A 1 562 ? -43.423 27.472 20.152 1.00 79.31 562 GLY A O 1
ATOM 4142 N N . ASN A 1 563 ? -42.776 27.418 18.005 1.00 73.75 563 ASN A N 1
ATOM 4143 C CA . ASN A 1 563 ? -44.129 27.558 17.445 1.00 73.75 563 ASN A CA 1
ATOM 4144 C C . ASN A 1 563 ? -44.755 26.234 16.993 1.00 73.75 563 ASN A C 1
ATOM 4146 O O . ASN A 1 563 ? -45.892 26.241 16.530 1.00 73.75 563 ASN A O 1
ATOM 4150 N N . THR A 1 564 ? -44.052 25.111 17.142 1.00 72.38 564 THR A N 1
ATOM 4151 C CA . THR A 1 564 ? -44.554 23.791 16.759 1.00 72.38 564 THR A CA 1
ATOM 4152 C C . THR A 1 564 ? -44.900 22.964 17.991 1.00 72.38 564 THR A C 1
ATOM 4154 O O . THR A 1 564 ? -44.187 22.973 18.998 1.00 72.38 564 THR A O 1
ATOM 4157 N N . THR A 1 565 ? -46.019 22.248 17.926 1.00 74.06 565 THR A N 1
ATOM 4158 C CA . THR A 1 565 ? -46.295 21.136 18.834 1.00 74.06 565 THR A CA 1
ATOM 4159 C C . THR A 1 565 ? -45.530 19.916 18.335 1.00 74.06 565 THR A C 1
ATOM 4161 O O . THR A 1 565 ? -45.552 19.601 17.145 1.00 74.06 565 THR A O 1
ATOM 4164 N N . THR A 1 566 ? -44.806 19.251 19.228 1.00 72.31 566 THR A N 1
ATOM 4165 C CA . THR A 1 566 ? -44.008 18.067 18.906 1.00 72.31 566 THR A CA 1
ATOM 4166 C C . THR A 1 566 ? -44.460 16.905 19.773 1.00 72.31 566 THR A C 1
ATOM 4168 O O . THR A 1 566 ? -44.623 17.068 20.979 1.00 72.31 566 THR A O 1
ATOM 4171 N N . LEU A 1 567 ? -44.639 15.735 19.158 1.00 72.12 567 LEU A N 1
ATOM 4172 C CA . LEU A 1 567 ? -44.814 14.450 19.857 1.00 72.12 567 LEU A CA 1
ATOM 4173 C C . LEU A 1 567 ? -43.481 13.744 20.118 1.00 72.12 567 LEU A C 1
ATOM 4175 O O . LEU A 1 567 ? -43.452 12.656 20.654 1.00 72.12 567 LEU A O 1
ATOM 4179 N N . LEU A 1 568 ? -42.393 14.341 19.639 1.00 76.50 568 LEU A N 1
ATOM 4180 C CA . LEU A 1 568 ? -41.079 13.720 19.554 1.00 76.50 568 LEU A CA 1
ATOM 4181 C C . LEU A 1 568 ? -40.042 14.496 20.366 1.00 76.50 568 LEU A C 1
ATOM 4183 O O . LEU A 1 568 ? -38.859 14.357 20.132 1.00 76.50 568 LEU A O 1
ATOM 4187 N N . ARG A 1 569 ? -40.463 15.452 21.193 1.00 83.38 569 ARG A N 1
ATOM 4188 C CA . ARG A 1 569 ? -39.619 16.231 22.110 1.00 83.38 569 ARG A CA 1
ATOM 4189 C C . ARG A 1 569 ? -40.534 16.704 23.223 1.00 83.38 569 ARG A C 1
ATOM 4191 O O . ARG A 1 569 ? -41.649 17.157 22.944 1.00 83.38 569 ARG A O 1
ATOM 4198 N N . ALA A 1 570 ? -40.046 16.650 24.450 1.00 87.31 570 ALA A N 1
ATOM 4199 C CA . ALA A 1 570 ? -40.828 16.984 25.622 1.00 87.31 570 ALA A CA 1
ATOM 4200 C C . ALA A 1 570 ? -40.528 18.406 26.098 1.00 87.31 570 ALA A C 1
ATOM 4202 O O . ALA A 1 570 ? -39.373 18.831 26.183 1.00 87.31 570 ALA A O 1
ATOM 4203 N N . ALA A 1 571 ? -41.577 19.154 26.428 1.00 90.19 571 ALA A N 1
ATOM 4204 C CA . ALA A 1 571 ? -41.444 20.445 27.088 1.00 90.19 571 ALA A CA 1
ATOM 4205 C C . ALA A 1 571 ? -42.606 20.685 28.045 1.00 90.19 571 ALA A C 1
ATOM 4207 O O . ALA A 1 571 ? -43.768 20.502 27.683 1.00 90.19 571 ALA A O 1
ATOM 4208 N N . LEU A 1 572 ? -42.271 21.152 29.244 1.00 90.94 572 LEU A N 1
ATOM 4209 C CA . LEU A 1 572 ? -43.195 21.399 30.335 1.00 90.94 572 LEU A CA 1
ATOM 4210 C C . LEU A 1 572 ? -43.012 22.830 30.851 1.00 90.94 572 LEU A C 1
ATOM 4212 O O . LEU A 1 572 ? -41.949 23.178 31.361 1.00 90.94 572 LEU A O 1
ATOM 4216 N N . ASP A 1 573 ? -44.059 23.644 30.736 1.00 90.50 573 ASP A N 1
ATOM 4217 C CA . ASP A 1 573 ? -44.150 24.963 31.363 1.00 90.50 573 ASP A CA 1
ATOM 4218 C C . ASP A 1 573 ? -44.832 24.800 32.734 1.00 90.50 573 ASP A C 1
ATOM 4220 O O . ASP A 1 573 ? -46.026 24.511 32.831 1.00 90.50 573 ASP A O 1
ATOM 4224 N N . ILE A 1 574 ? -44.091 24.996 33.814 1.00 91.69 574 ILE A N 1
ATOM 4225 C CA . ILE A 1 574 ? -44.573 24.829 35.182 1.00 91.69 574 ILE A CA 1
ATOM 4226 C C . ILE A 1 574 ? -44.830 26.204 35.788 1.00 91.69 574 ILE A C 1
ATOM 4228 O O . ILE A 1 574 ? -43.906 27.005 35.886 1.00 91.69 574 ILE A O 1
ATOM 4232 N N . PHE A 1 575 ? -46.059 26.487 36.214 1.00 89.44 575 PHE A N 1
ATOM 4233 C CA . PHE A 1 575 ? -46.402 27.737 36.903 1.00 89.44 575 PHE A CA 1
ATOM 4234 C C . PHE A 1 575 ? -46.619 27.511 38.397 1.00 89.44 575 PHE A C 1
ATOM 4236 O O . PHE A 1 575 ? -47.019 26.424 38.818 1.00 89.44 575 PHE A O 1
ATOM 4243 N N . HIS A 1 576 ? -46.369 28.541 39.202 1.00 87.88 576 HIS A N 1
ATOM 4244 C CA . HIS A 1 576 ? -46.544 28.462 40.644 1.00 87.88 576 HIS A CA 1
ATOM 4245 C C . HIS A 1 576 ? -48.025 28.260 41.018 1.00 87.88 576 HIS A C 1
ATOM 4247 O O . HIS A 1 576 ? -48.864 29.145 40.835 1.00 87.88 576 HIS A O 1
ATOM 4253 N N . ASP A 1 577 ? -48.337 27.099 41.591 1.00 85.75 577 ASP A N 1
ATOM 4254 C CA . ASP A 1 577 ? -49.645 26.757 42.150 1.00 85.75 577 ASP A CA 1
ATOM 4255 C C . ASP A 1 577 ? -49.461 26.015 43.486 1.00 85.75 577 ASP A C 1
ATOM 4257 O O . ASP A 1 577 ? -49.147 24.817 43.492 1.00 85.75 577 ASP A O 1
ATOM 4261 N N . PRO A 1 578 ? -49.644 26.703 44.628 1.00 78.56 578 PRO A N 1
ATOM 4262 C CA . PRO A 1 578 ? -49.428 26.118 45.947 1.00 78.56 578 PRO A CA 1
ATOM 4263 C C . PRO A 1 578 ? -50.518 25.109 46.332 1.00 78.56 578 PRO A C 1
ATOM 4265 O O . PRO A 1 578 ? -50.310 24.319 47.252 1.00 78.56 578 PRO A O 1
ATOM 4268 N N . SER A 1 579 ? -51.668 25.125 45.648 1.00 80.00 579 SER A N 1
ATOM 4269 C CA . SER A 1 579 ? -52.819 24.275 45.966 1.00 80.00 579 SER A CA 1
ATOM 4270 C C . SER A 1 579 ? -52.737 22.890 45.335 1.00 80.00 579 SER A C 1
ATOM 4272 O O . SER A 1 579 ? -53.438 21.964 45.750 1.00 80.00 579 SER A O 1
ATOM 4274 N N . ALA A 1 580 ? -51.890 22.730 44.322 1.00 79.75 580 ALA A N 1
ATOM 4275 C CA . ALA A 1 580 ? -51.991 21.576 43.464 1.00 79.75 580 ALA A CA 1
ATOM 4276 C C . ALA A 1 580 ? -51.095 20.412 43.933 1.00 79.75 580 ALA A C 1
ATOM 4278 O O . ALA A 1 580 ? -49.892 20.548 44.177 1.00 79.75 580 ALA A O 1
ATOM 4279 N N . THR A 1 581 ? -51.736 19.251 44.074 1.00 70.25 581 THR A N 1
ATOM 4280 C CA . THR A 1 581 ? -51.253 18.041 44.757 1.00 70.25 581 THR A CA 1
ATOM 4281 C C . THR A 1 581 ? -51.398 16.806 43.855 1.00 70.25 581 THR A C 1
ATOM 4283 O O . THR A 1 581 ? -52.099 16.853 42.846 1.00 70.25 581 THR A O 1
ATOM 4286 N N . GLY A 1 582 ? -50.732 15.697 44.206 1.00 66.62 582 GLY A N 1
ATOM 4287 C CA . GLY A 1 582 ? -50.798 14.426 43.464 1.00 66.62 582 GLY A CA 1
ATOM 4288 C C . GLY A 1 582 ? -50.014 14.406 42.135 1.00 66.62 582 GLY A C 1
ATOM 4289 O O . GLY A 1 582 ? -49.501 15.438 41.698 1.00 66.62 582 GLY A O 1
ATOM 4290 N N . PRO A 1 583 ? -49.859 13.230 41.492 1.00 66.31 583 PRO A N 1
ATOM 4291 C CA . PRO A 1 583 ? -49.245 13.122 40.170 1.00 66.31 583 PRO A CA 1
ATOM 4292 C C . PRO A 1 583 ? -50.196 13.635 39.079 1.00 66.31 583 PRO A C 1
ATOM 4294 O O . PRO A 1 583 ? -51.403 13.403 39.133 1.00 66.31 583 PRO A O 1
ATOM 4297 N N . THR A 1 584 ? -49.665 14.310 38.061 1.00 75.19 584 THR A N 1
ATOM 4298 C CA . THR A 1 584 ? -50.454 14.819 36.928 1.00 75.19 584 THR A CA 1
ATOM 4299 C C . THR A 1 584 ? -49.738 14.509 35.616 1.00 75.19 584 THR A C 1
ATOM 4301 O O . THR A 1 584 ? -48.609 14.949 35.408 1.00 75.19 584 THR A O 1
ATOM 4304 N N . LEU A 1 585 ? -50.399 13.759 34.729 1.00 72.25 585 LEU A N 1
ATOM 4305 C CA . LEU A 1 585 ? -49.964 13.606 33.339 1.00 72.25 585 LEU A CA 1
ATOM 4306 C C . LEU A 1 585 ? -50.256 14.900 32.578 1.00 72.25 585 LEU A C 1
ATOM 4308 O O . LEU A 1 585 ? -51.382 15.397 32.619 1.00 72.25 585 LEU A O 1
ATOM 4312 N N . VAL A 1 586 ? -49.266 15.415 31.858 1.00 70.06 586 VAL A N 1
ATOM 4313 C CA . VAL A 1 586 ? -49.392 16.616 31.034 1.00 70.06 586 VAL A CA 1
ATOM 4314 C C . VAL A 1 586 ? -49.305 16.178 29.576 1.00 70.06 586 VAL A C 1
ATOM 4316 O O . VAL A 1 586 ? -48.223 15.940 29.061 1.00 70.06 586 VAL A O 1
ATOM 4319 N N . THR A 1 587 ? -50.450 15.991 28.915 1.00 58.59 587 THR A N 1
ATOM 4320 C CA . THR A 1 587 ? -50.490 15.469 27.538 1.00 58.59 587 THR A CA 1
ATOM 4321 C C . THR A 1 587 ? -50.303 16.561 26.484 1.00 58.59 587 THR A C 1
ATOM 4323 O O . THR A 1 587 ? -50.811 17.679 26.617 1.00 58.59 587 THR A O 1
ATOM 4326 N N . SER A 1 588 ? -49.670 16.190 25.370 1.00 54.94 588 SER A N 1
ATOM 4327 C CA . SER A 1 588 ? -49.310 17.047 24.231 1.00 54.94 588 SER A CA 1
ATOM 4328 C C . SER A 1 588 ? -50.478 17.716 23.484 1.00 54.94 588 SER A C 1
ATOM 4330 O O . SER A 1 588 ? -50.250 18.667 22.735 1.00 54.94 588 SER A O 1
ATOM 4332 N N . THR A 1 589 ? -51.726 17.278 23.685 1.00 54.09 589 THR A N 1
ATOM 4333 C CA . THR A 1 589 ? -52.878 17.711 22.874 1.00 54.09 589 THR A CA 1
ATOM 4334 C C . THR A 1 589 ? -53.711 18.861 23.449 1.00 54.09 589 THR A C 1
ATOM 4336 O O . THR A 1 589 ? -54.520 19.411 22.705 1.00 54.09 589 THR A O 1
ATOM 4339 N N . SER A 1 590 ? -53.548 19.276 24.717 1.00 51.88 590 SER A N 1
ATOM 4340 C CA . SER A 1 590 ? -54.369 20.391 25.248 1.00 51.88 590 SER A CA 1
ATOM 4341 C C . SER A 1 590 ? -53.794 21.254 26.378 1.00 51.88 590 SER A C 1
ATOM 4343 O O . SER A 1 590 ? -54.409 22.268 26.697 1.00 51.88 590 SER A O 1
ATOM 4345 N N . SER A 1 591 ? -52.619 20.967 26.945 1.00 60.66 591 SER A N 1
ATOM 4346 C CA . SER A 1 591 ? -51.955 21.915 27.858 1.00 60.66 591 SER A CA 1
ATOM 4347 C C . SER A 1 591 ? -50.532 21.466 28.173 1.00 60.66 591 SER A C 1
ATOM 4349 O O . SER A 1 591 ? -50.349 20.618 29.029 1.00 60.66 591 SER A O 1
ATOM 4351 N N . TYR A 1 592 ? -49.509 22.081 27.571 1.00 72.94 592 TYR A N 1
ATOM 4352 C CA . TYR A 1 592 ? -48.099 21.919 27.988 1.00 72.94 592 TYR A CA 1
ATOM 4353 C C . TYR A 1 592 ? -47.780 22.655 29.306 1.00 72.94 592 TYR A C 1
ATOM 4355 O O . TYR A 1 592 ? -46.618 22.828 29.668 1.00 72.94 592 TYR A O 1
ATOM 4363 N N . ARG A 1 593 ? -48.822 23.140 29.995 1.00 83.75 593 ARG A N 1
ATOM 4364 C CA . ARG A 1 593 ? -48.761 23.930 31.220 1.00 83.75 593 ARG A CA 1
ATOM 4365 C C . ARG A 1 593 ? -49.365 23.157 32.374 1.00 83.75 593 ARG A C 1
ATOM 4367 O O . ARG A 1 593 ? -50.492 22.685 32.257 1.00 83.75 593 ARG A O 1
ATOM 4374 N N . ALA A 1 594 ? -48.657 23.102 33.492 1.00 86.56 594 ALA A N 1
ATOM 4375 C CA . ALA A 1 594 ? -49.171 22.523 34.723 1.00 86.56 594 ALA A CA 1
ATOM 4376 C C . ALA A 1 594 ? -48.720 23.333 35.938 1.00 86.56 594 ALA A C 1
ATOM 4378 O O . ALA A 1 594 ? -47.620 23.881 35.965 1.00 86.56 594 ALA A O 1
ATOM 4379 N N . GLY A 1 595 ? -49.586 23.415 36.946 1.00 87.69 595 GLY A N 1
ATOM 4380 C CA . GLY A 1 595 ? -49.217 24.025 38.216 1.00 87.69 595 GLY A CA 1
ATOM 4381 C C . GLY A 1 595 ? -48.201 23.149 38.947 1.00 87.69 595 GLY A C 1
ATOM 4382 O O . GLY A 1 595 ? -48.223 21.932 38.801 1.00 87.69 595 GLY A O 1
ATOM 4383 N N . MET A 1 596 ? -47.338 23.732 39.763 1.00 89.38 596 MET A N 1
ATOM 4384 C CA . MET A 1 596 ? -46.551 23.058 40.800 1.00 89.38 596 MET A CA 1
ATOM 4385 C C . MET A 1 596 ? -46.257 24.087 41.882 1.00 89.38 596 MET A C 1
ATOM 4387 O O . MET A 1 596 ? -46.122 25.272 41.582 1.00 89.38 596 MET A O 1
ATOM 4391 N N . ARG A 1 597 ? -46.130 23.671 43.142 1.00 85.94 597 ARG A N 1
ATOM 4392 C CA . ARG A 1 597 ? -45.540 24.561 44.143 1.00 85.94 597 ARG A CA 1
ATOM 4393 C C . ARG A 1 597 ? -44.117 24.889 43.689 1.00 85.94 597 ARG A C 1
ATOM 4395 O O . ARG A 1 597 ? -43.354 23.979 43.405 1.00 85.94 597 ARG A O 1
ATOM 4402 N N . LEU A 1 598 ? -43.797 26.173 43.582 1.00 87.75 598 LEU A N 1
ATOM 4403 C CA . LEU A 1 598 ? -42.456 26.650 43.249 1.00 87.75 598 LEU A CA 1
ATOM 4404 C C . LEU A 1 598 ? -42.029 27.617 44.350 1.00 87.75 598 LEU A C 1
ATOM 4406 O O . LEU A 1 598 ? -42.424 28.781 44.308 1.00 87.75 598 LEU A O 1
ATOM 4410 N N . GLN A 1 599 ? -41.313 27.146 45.370 1.00 85.81 599 GLN A N 1
ATOM 4411 C CA . GLN A 1 599 ? -40.726 28.027 46.380 1.00 85.81 599 GLN A CA 1
ATOM 4412 C C . GLN A 1 599 ? -39.207 27.972 46.332 1.00 85.81 599 GLN A C 1
ATOM 4414 O O . GLN A 1 599 ? -38.602 26.978 45.938 1.00 85.81 599 GLN A O 1
ATOM 4419 N N . GLN A 1 600 ? -38.583 29.073 46.735 1.00 86.62 600 GLN A N 1
ATOM 4420 C CA . GLN A 1 600 ? -37.137 29.149 46.847 1.00 86.62 600 GLN A CA 1
ATOM 4421 C C . GLN A 1 600 ? -36.593 28.014 47.722 1.00 86.62 600 GLN A C 1
ATOM 4423 O O . GLN A 1 600 ? -37.114 27.741 48.802 1.00 86.62 600 GLN A O 1
ATOM 4428 N N . GLY A 1 601 ? -35.510 27.388 47.268 1.00 86.69 601 GLY A N 1
ATOM 4429 C CA . GLY A 1 601 ? -34.857 26.287 47.968 1.00 86.69 601 GLY A CA 1
ATOM 4430 C C . GLY A 1 601 ? -35.547 24.936 47.780 1.00 86.69 601 GLY A C 1
ATOM 4431 O O . GLY A 1 601 ? -34.961 23.911 48.142 1.00 86.69 601 GLY A O 1
ATOM 4432 N N . ASP A 1 602 ? -36.740 24.891 47.175 1.00 90.06 602 ASP A N 1
ATOM 4433 C CA . ASP A 1 602 ? -37.347 23.622 46.788 1.00 90.06 602 ASP A CA 1
ATOM 4434 C C . ASP A 1 602 ? -36.471 22.910 45.750 1.00 90.06 602 ASP A C 1
ATOM 4436 O O . ASP A 1 602 ? -35.740 23.522 44.969 1.00 90.06 602 ASP A O 1
ATOM 4440 N N . SER A 1 603 ? -36.511 21.579 45.765 1.00 93.56 603 SER A N 1
ATOM 4441 C CA . SER A 1 603 ? -35.657 20.749 44.918 1.00 93.56 603 SER A CA 1
ATOM 4442 C C . SER A 1 603 ? -36.505 20.010 43.901 1.00 93.56 603 SER A C 1
ATOM 4444 O O . SER A 1 603 ? -37.381 19.220 44.265 1.00 93.56 603 SER A O 1
ATOM 4446 N N . LEU A 1 604 ? -36.200 20.229 42.629 1.00 95.56 604 LEU A N 1
ATOM 4447 C CA . LEU A 1 604 ? -36.770 19.493 41.517 1.00 95.56 604 LEU A CA 1
ATOM 4448 C C . LEU A 1 604 ? -35.802 18.395 41.080 1.00 95.56 604 LEU A C 1
ATOM 4450 O O . LEU A 1 604 ? -34.614 18.645 40.878 1.00 95.56 604 LEU A O 1
ATOM 4454 N N . ILE A 1 605 ? -36.322 17.183 40.916 1.00 97.25 605 ILE A N 1
ATOM 4455 C CA . ILE A 1 605 ? -35.642 16.112 40.194 1.00 97.25 605 ILE A CA 1
ATOM 4456 C C . ILE A 1 605 ? -36.230 16.064 38.795 1.00 97.25 605 ILE A C 1
ATOM 4458 O O . ILE A 1 605 ? -37.427 15.832 38.631 1.00 97.25 605 ILE A O 1
ATOM 4462 N N . ILE A 1 606 ? -35.387 16.296 37.800 1.00 97.69 606 ILE A N 1
ATOM 4463 C CA . ILE A 1 606 ? -35.751 16.211 36.392 1.00 97.69 606 ILE A CA 1
ATOM 4464 C C . ILE A 1 606 ? -35.221 14.881 35.869 1.00 97.69 606 ILE A C 1
ATOM 4466 O O . ILE A 1 606 ? -34.053 14.566 36.073 1.00 97.69 606 ILE A O 1
ATOM 4470 N N . ILE A 1 607 ? -36.070 14.096 35.219 1.00 96.75 607 ILE A N 1
ATOM 4471 C CA . ILE A 1 607 ? -35.697 12.801 34.647 1.00 96.75 607 ILE A CA 1
ATOM 4472 C C . ILE A 1 607 ? -35.925 12.876 33.150 1.00 96.75 607 ILE A C 1
ATOM 4474 O O . ILE A 1 607 ? -37.008 13.271 32.712 1.00 96.75 607 ILE A O 1
ATOM 4478 N N . VAL A 1 608 ? -34.905 12.499 32.388 1.00 95.31 608 VAL A N 1
ATOM 4479 C CA . VAL A 1 608 ? -35.000 12.347 30.937 1.00 95.31 608 VAL A CA 1
ATOM 4480 C C . VAL A 1 608 ? -34.946 10.859 30.606 1.00 95.31 608 VAL A C 1
ATOM 4482 O O . VAL A 1 608 ? -34.016 10.163 31.019 1.00 95.31 608 VAL A O 1
ATOM 4485 N N . GLN A 1 609 ? -35.960 10.393 29.882 1.00 92.69 609 GLN A N 1
ATOM 4486 C CA . GLN A 1 609 ? -36.127 9.022 29.401 1.00 92.69 609 GLN A CA 1
ATOM 4487 C C . GLN A 1 609 ? -36.395 9.043 27.889 1.00 92.69 609 GLN A C 1
ATOM 4489 O O . GLN A 1 609 ? -36.858 10.049 27.352 1.00 92.69 609 GLN A O 1
ATOM 4494 N N . GLY A 1 610 ? -36.135 7.943 27.188 1.00 90.62 610 GLY A N 1
ATOM 4495 C CA . GLY A 1 610 ? -36.622 7.731 25.823 1.00 90.62 610 GLY A CA 1
ATOM 4496 C C . GLY A 1 610 ? -37.922 6.929 25.824 1.00 90.62 610 GLY A C 1
ATOM 4497 O O . GLY A 1 610 ? -38.160 6.131 26.728 1.00 90.62 610 GLY A O 1
ATOM 4498 N N . TRP A 1 611 ? -38.767 7.094 24.807 1.00 89.25 611 TRP A N 1
ATOM 4499 C CA . TRP A 1 611 ? -39.936 6.226 24.642 1.00 89.25 611 TRP A CA 1
ATOM 4500 C C . TRP A 1 611 ? -39.517 4.769 24.426 1.00 89.25 611 TRP A C 1
ATOM 4502 O O . TRP A 1 611 ? -38.586 4.474 23.668 1.00 89.25 611 TRP A O 1
ATOM 4512 N N . SER A 1 612 ? -40.228 3.838 25.065 1.00 89.25 612 SER A N 1
ATOM 4513 C CA . SER A 1 612 ? -39.910 2.411 25.013 1.00 89.25 612 SER A CA 1
ATOM 4514 C C . SER A 1 612 ? -38.442 2.155 25.384 1.00 89.25 612 SER A C 1
ATOM 4516 O O . SER A 1 612 ? -38.074 2.420 26.521 1.00 89.25 612 SER A O 1
ATOM 4518 N N . SER A 1 613 ? -37.615 1.573 24.515 1.00 88.38 613 SER A N 1
ATOM 4519 C CA . SER A 1 613 ? -36.208 1.251 24.789 1.00 88.38 613 SER A CA 1
ATOM 4520 C C . SER A 1 613 ? -35.225 2.231 24.140 1.00 88.38 613 SER A C 1
ATOM 4522 O O . SER A 1 613 ? -34.046 1.905 24.005 1.00 88.38 613 SER A O 1
ATOM 4524 N N . TYR A 1 614 ? -35.690 3.387 23.658 1.00 90.31 614 TYR A N 1
ATOM 4525 C CA . TYR A 1 614 ? -34.825 4.335 22.959 1.00 90.31 614 TYR A CA 1
ATOM 4526 C C . TYR A 1 614 ? -33.834 5.014 23.907 1.00 90.31 614 TYR A C 1
ATOM 4528 O O . TYR A 1 614 ? -34.165 5.404 25.024 1.00 90.31 614 TYR A O 1
ATOM 4536 N N . SER A 1 615 ? -32.604 5.176 23.428 1.00 90.31 615 SER A N 1
ATOM 4537 C CA . SER A 1 615 ? -31.520 5.838 24.148 1.00 90.31 615 SER A CA 1
ATOM 4538 C C . SER A 1 615 ? -30.624 6.605 23.180 1.00 90.31 615 SER A C 1
ATOM 4540 O O . SER A 1 615 ? -30.446 6.172 22.040 1.00 90.31 615 SER A O 1
ATOM 4542 N N . GLY A 1 616 ? -30.018 7.694 23.634 1.00 90.25 616 GLY A N 1
ATOM 4543 C CA . GLY A 1 616 ? -29.084 8.492 22.855 1.00 90.25 616 GLY A CA 1
ATOM 4544 C C . GLY A 1 616 ? -28.835 9.883 23.446 1.00 90.25 616 GLY A C 1
ATOM 4545 O O . GLY A 1 616 ? -29.334 10.212 24.527 1.00 90.25 616 GLY A O 1
ATOM 4546 N N . PRO A 1 617 ? -28.083 10.724 22.719 1.00 92.25 617 PRO A N 1
ATOM 4547 C CA . PRO A 1 617 ? -27.752 12.070 23.158 1.00 92.25 617 PRO A CA 1
ATOM 4548 C C . PRO A 1 617 ? -28.942 13.030 23.029 1.00 92.25 617 PRO A C 1
ATOM 4550 O O . PRO A 1 617 ? -29.649 13.039 22.018 1.00 92.25 617 PRO A O 1
ATOM 4553 N N . TYR A 1 618 ? -29.115 13.899 24.020 1.00 92.12 618 TYR A N 1
ATOM 4554 C CA . TYR A 1 618 ? -30.138 14.941 24.087 1.00 92.12 618 TYR A CA 1
ATOM 4555 C C . TYR A 1 618 ? -29.581 16.235 24.699 1.00 92.12 618 TYR A C 1
ATOM 4557 O O . TYR A 1 618 ? -28.484 16.288 25.255 1.00 92.12 618 TYR A O 1
ATOM 4565 N N . VAL A 1 619 ? -30.367 17.301 24.607 1.00 93.19 619 VAL A N 1
ATOM 4566 C CA . VAL A 1 619 ? -30.122 18.580 25.273 1.00 93.19 619 VAL A CA 1
ATOM 4567 C C . VAL A 1 619 ? -31.272 18.838 26.235 1.00 93.19 619 VAL A C 1
ATOM 4569 O O . VAL A 1 619 ? -32.427 18.776 25.825 1.00 93.19 619 VAL A O 1
ATOM 4572 N N . LEU A 1 620 ? -30.956 19.113 27.499 1.00 94.88 620 LEU A N 1
ATOM 4573 C CA . LEU A 1 620 ? -31.901 19.537 28.527 1.00 94.88 620 LEU A CA 1
ATOM 4574 C C . LEU A 1 620 ? -31.742 21.037 28.777 1.00 94.88 620 LEU A C 1
ATOM 4576 O O . LEU A 1 620 ? -30.674 21.491 29.181 1.00 94.88 620 LEU A O 1
ATOM 4580 N N . ASP A 1 621 ? -32.832 21.770 28.595 1.00 94.12 621 ASP A N 1
ATOM 4581 C CA . ASP A 1 621 ? -32.962 23.190 28.882 1.00 94.12 621 ASP A CA 1
ATOM 4582 C C . ASP A 1 621 ? -33.894 23.412 30.073 1.00 94.12 621 ASP A C 1
ATOM 4584 O O . ASP A 1 621 ? -35.017 22.903 30.116 1.00 94.12 621 ASP A O 1
ATOM 4588 N N . VAL A 1 622 ? -33.447 24.232 31.017 1.00 94.12 622 VAL A N 1
ATOM 4589 C CA . VAL A 1 622 ? -34.247 24.751 32.122 1.00 94.12 622 VAL A CA 1
ATOM 4590 C C . VAL A 1 622 ? -34.245 26.272 32.035 1.00 94.12 622 VAL A C 1
ATOM 4592 O O . VAL A 1 622 ? -33.189 26.893 32.100 1.00 94.12 622 VAL A O 1
ATOM 4595 N N . THR A 1 623 ? -35.412 26.886 31.866 1.00 91.44 623 THR A N 1
ATOM 4596 C CA . THR A 1 623 ? -35.574 28.342 31.766 1.00 91.44 623 THR A CA 1
ATOM 4597 C C . THR A 1 623 ? -36.466 28.843 32.885 1.00 91.44 623 THR A C 1
ATOM 4599 O O . THR A 1 623 ? -37.600 28.400 33.041 1.00 91.44 623 THR A O 1
ATOM 4602 N N . GLU A 1 624 ? -35.970 29.797 33.653 1.00 89.38 624 GLU A N 1
ATOM 4603 C CA . GLU A 1 624 ? -36.700 30.437 34.734 1.00 89.38 624 GLU A CA 1
ATOM 4604 C C . GLU A 1 624 ? -37.380 31.725 34.269 1.00 89.38 624 GLU A C 1
ATOM 4606 O O . GLU A 1 624 ? -36.773 32.575 33.614 1.00 89.38 624 GLU A O 1
ATOM 4611 N N . TYR A 1 625 ? -38.626 31.913 34.693 1.00 86.56 625 TYR A N 1
ATOM 4612 C CA . TYR A 1 625 ? -39.367 33.152 34.512 1.00 86.56 625 TYR A CA 1
ATOM 4613 C C . TYR A 1 625 ? -39.620 33.774 35.877 1.00 86.56 625 TYR A C 1
ATOM 4615 O O . TYR A 1 625 ? -40.394 33.272 36.701 1.00 86.56 625 TYR A O 1
ATOM 4623 N N . ARG A 1 626 ? -38.932 34.890 36.118 1.00 79.50 626 ARG A N 1
ATOM 4624 C CA . ARG A 1 626 ? -39.093 35.648 37.354 1.00 79.50 626 ARG A CA 1
ATOM 4625 C C . ARG A 1 626 ? -40.503 36.204 37.454 1.00 79.50 626 ARG A C 1
ATOM 4627 O O . ARG A 1 626 ? -41.104 36.606 36.457 1.00 79.50 626 ARG A O 1
ATOM 4634 N N . TYR A 1 627 ? -40.980 36.284 38.686 1.00 71.25 627 TYR A N 1
ATOM 4635 C CA . TYR A 1 627 ? -42.222 36.952 39.014 1.00 71.25 627 TYR A CA 1
ATOM 4636 C C . TYR A 1 627 ? -42.215 38.396 38.511 1.00 71.25 627 TYR A C 1
ATOM 4638 O O . TYR A 1 627 ? -41.355 39.193 38.889 1.00 71.25 627 TYR A O 1
ATOM 4646 N N . ASN A 1 628 ? -43.173 38.714 37.635 1.00 63.81 628 ASN A N 1
ATOM 4647 C CA . ASN A 1 628 ? -43.414 40.066 37.150 1.00 63.81 628 ASN A CA 1
ATOM 4648 C C . ASN A 1 628 ? -44.550 40.702 37.971 1.00 63.81 628 ASN A C 1
ATOM 4650 O O . ASN A 1 628 ? -45.715 40.354 37.757 1.00 63.81 628 ASN A O 1
ATOM 4654 N N . PRO A 1 629 ? -44.255 41.670 38.859 1.00 61.41 629 PRO A N 1
ATOM 4655 C CA . PRO A 1 629 ? -45.275 42.344 39.660 1.00 61.41 629 PRO A CA 1
ATOM 4656 C C . PRO A 1 629 ? -46.340 43.059 38.816 1.00 61.41 629 PRO A C 1
ATOM 4658 O O . PRO A 1 629 ? -47.451 43.262 39.292 1.00 61.41 629 PRO A O 1
ATOM 4661 N N . ALA A 1 630 ? -46.029 43.417 37.563 1.00 55.91 630 ALA A N 1
ATOM 4662 C CA . ALA A 1 630 ? -46.953 44.107 36.663 1.00 55.91 630 ALA A CA 1
ATOM 4663 C C . ALA A 1 630 ? -48.075 43.209 36.105 1.00 55.91 630 ALA A C 1
ATOM 4665 O O . ALA A 1 630 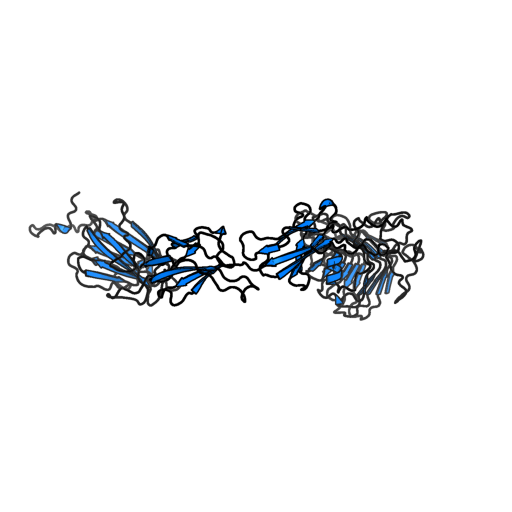? -49.051 43.727 35.573 1.00 55.91 630 ALA A O 1
ATOM 4666 N N . ASN A 1 631 ? -47.960 41.883 36.240 1.00 51.66 631 ASN A N 1
ATOM 4667 C CA . ASN A 1 631 ? -48.968 40.924 35.777 1.00 51.66 631 ASN A CA 1
ATOM 4668 C C . ASN A 1 631 ? -49.984 40.538 36.866 1.00 51.66 631 ASN A C 1
ATOM 4670 O O . ASN A 1 631 ? -50.743 39.585 36.679 1.00 51.66 631 ASN A O 1
ATOM 4674 N N . GLN A 1 632 ? -50.019 41.236 38.008 1.00 53.50 632 GLN A N 1
ATOM 4675 C CA . GLN A 1 632 ? -51.088 41.001 38.974 1.00 53.50 632 GLN A CA 1
ATOM 4676 C C . GLN A 1 632 ? -52.444 41.309 38.325 1.00 53.50 632 GLN A C 1
ATOM 4678 O O . GLN A 1 632 ? -52.596 42.377 37.724 1.00 53.50 632 GLN A O 1
ATOM 4683 N N . PRO A 1 633 ? -53.457 40.432 38.455 1.00 46.62 633 PRO A N 1
ATOM 4684 C CA . PRO A 1 633 ? -54.817 40.864 38.203 1.00 46.62 633 PRO A CA 1
ATOM 4685 C C . PRO A 1 633 ? -55.082 42.028 39.157 1.00 46.62 633 PRO A C 1
ATOM 4687 O O . PRO A 1 633 ? -55.016 41.864 40.376 1.00 46.62 633 PRO A O 1
ATOM 4690 N N . THR A 1 634 ? -55.337 43.216 38.610 1.00 45.69 634 THR A N 1
ATOM 4691 C CA . THR A 1 634 ? -55.846 44.354 39.373 1.00 45.69 634 THR A CA 1
ATOM 4692 C C . THR A 1 634 ? -57.243 43.986 39.855 1.00 45.69 634 THR A C 1
ATOM 4694 O O . THR A 1 634 ? -58.245 44.336 39.232 1.00 45.69 634 THR A O 1
ATOM 4697 N N . LEU A 1 635 ? -57.329 43.194 40.920 1.00 45.66 635 LEU A N 1
ATOM 4698 C CA . LEU A 1 635 ? -58.585 42.984 41.609 1.00 45.66 635 LEU A CA 1
ATOM 4699 C C . LEU A 1 635 ? -58.921 44.298 42.323 1.00 45.66 635 LEU A C 1
ATOM 4701 O O . LEU A 1 635 ? -58.065 44.839 43.031 1.00 45.66 635 LEU A O 1
ATOM 4705 N N . PRO A 1 636 ? -60.138 44.840 42.148 1.00 44.34 636 PRO A N 1
ATOM 4706 C CA . PRO A 1 636 ? -60.594 45.937 42.982 1.00 44.34 636 PRO A CA 1
ATOM 4707 C C . PRO A 1 636 ? -60.623 45.414 44.417 1.00 44.34 636 PRO A C 1
ATOM 4709 O O . PRO A 1 636 ? -61.247 44.391 44.676 1.00 44.34 636 PRO A O 1
ATOM 4712 N N . GLN A 1 637 ? -59.903 46.059 45.333 1.00 41.44 637 GLN A N 1
ATOM 4713 C CA . GLN A 1 637 ? -59.895 45.667 46.740 1.00 41.44 637 GLN A CA 1
ATOM 4714 C C . GLN A 1 637 ? -61.302 45.771 47.353 1.00 41.44 637 GLN A C 1
ATOM 4716 O O . GLN A 1 637 ? -61.885 46.857 47.338 1.00 41.44 637 GLN A O 1
ATOM 4721 N N . PRO A 1 638 ? -61.786 44.725 48.042 1.00 45.66 638 PRO A N 1
ATOM 4722 C CA . PRO A 1 638 ? -62.445 44.873 49.324 1.00 45.66 638 PRO A CA 1
ATOM 4723 C C . PRO A 1 638 ? -61.463 44.496 50.450 1.00 45.66 638 PRO A C 1
ATOM 4725 O O . PRO A 1 638 ? -60.547 43.693 50.245 1.00 45.66 638 PRO A O 1
ATOM 4728 N N . PRO A 1 639 ? -61.620 45.063 51.653 1.00 54.97 639 PRO A N 1
ATOM 4729 C CA . PRO A 1 639 ? -60.754 44.741 52.773 1.00 54.97 639 PRO A CA 1
ATOM 4730 C C . PRO A 1 639 ? -61.099 43.334 53.290 1.00 54.97 639 PRO A C 1
ATOM 4732 O O . PRO A 1 639 ? -62.266 42.953 53.304 1.00 54.97 639 PRO A O 1
ATOM 4735 N N . PHE A 1 640 ? -60.088 42.605 53.766 1.00 49.78 640 PHE A N 1
ATOM 4736 C CA . PHE A 1 640 ? -60.174 41.298 54.441 1.00 49.78 640 PHE A CA 1
ATOM 4737 C C . PHE A 1 640 ? -60.226 40.041 53.556 1.00 49.78 640 PHE A C 1
ATOM 4739 O O . PHE A 1 640 ? -61.186 39.279 53.577 1.00 49.78 640 PHE A O 1
ATOM 4746 N N . PHE A 1 641 ? -59.099 39.726 52.917 1.00 46.12 641 PHE A N 1
ATOM 4747 C CA . PHE A 1 641 ? -58.618 38.340 52.877 1.00 46.12 641 PHE A CA 1
ATOM 4748 C C . PHE A 1 641 ? -57.160 38.303 53.362 1.00 46.12 641 PHE A C 1
ATOM 4750 O O . PHE A 1 641 ? -56.442 39.291 53.180 1.00 46.12 641 PHE A O 1
ATOM 4757 N N . PRO A 1 642 ? -56.714 37.215 54.017 1.00 44.88 642 PRO A N 1
ATOM 4758 C CA . PRO A 1 642 ? -55.313 37.046 54.377 1.00 44.88 642 PRO A CA 1
ATOM 4759 C C . PRO A 1 642 ? -54.475 37.092 53.096 1.00 44.88 642 PRO A C 1
ATOM 4761 O O . PRO A 1 642 ? -54.705 36.314 52.171 1.00 44.88 642 PRO A O 1
ATOM 4764 N N . PHE A 1 643 ? -53.531 38.032 53.026 1.00 47.78 643 PHE A N 1
ATOM 4765 C CA . PHE A 1 643 ? -52.527 38.028 51.970 1.00 47.78 643 PHE A CA 1
ATOM 4766 C C . PHE A 1 643 ? -51.785 36.696 52.036 1.00 47.78 643 PHE A C 1
ATOM 4768 O O . PHE A 1 643 ? -51.232 36.347 53.080 1.00 47.78 643 PHE A O 1
ATOM 4775 N N . ASP A 1 644 ? -51.768 35.965 50.925 1.00 47.94 644 ASP A N 1
ATOM 4776 C CA . ASP A 1 644 ? -50.833 34.866 50.754 1.00 47.94 644 ASP A CA 1
ATOM 4777 C C . ASP A 1 644 ? -49.424 35.468 50.655 1.00 47.94 644 ASP A C 1
ATOM 4779 O O . ASP A 1 644 ? -48.950 35.868 49.588 1.00 47.94 644 ASP A O 1
ATOM 4783 N N . THR A 1 645 ? -48.772 35.602 51.809 1.00 47.88 645 THR A N 1
ATOM 4784 C CA . THR A 1 645 ? -47.412 36.132 51.928 1.00 47.88 645 THR A CA 1
ATOM 4785 C C . THR A 1 645 ? -46.378 35.234 51.252 1.00 47.88 645 THR A C 1
ATOM 4787 O O . THR A 1 645 ? -45.240 35.666 51.086 1.00 47.88 645 THR A O 1
ATOM 4790 N N . SER A 1 646 ? -46.755 34.038 50.775 1.00 46.59 646 SER A N 1
ATOM 4791 C CA . SER A 1 646 ? -45.858 33.168 50.008 1.00 46.59 646 SER A CA 1
ATOM 4792 C C . SER A 1 646 ? -45.458 33.740 48.642 1.00 46.59 646 SER A C 1
ATOM 4794 O O . SER A 1 646 ? -44.509 33.247 48.037 1.00 46.59 646 SER A O 1
ATOM 4796 N N . ARG A 1 647 ? -46.129 34.805 48.173 1.00 47.12 647 ARG A N 1
ATOM 4797 C CA . ARG A 1 647 ? -45.802 35.520 46.923 1.00 47.12 647 ARG A CA 1
ATOM 4798 C C . ARG A 1 647 ? -45.053 36.840 47.120 1.00 47.12 647 ARG A C 1
ATOM 4800 O O . ARG A 1 647 ? -44.780 37.533 46.139 1.00 47.12 647 ARG A O 1
ATOM 4807 N N . VAL A 1 648 ? -44.743 37.236 48.357 1.00 46.72 648 VAL A N 1
ATOM 4808 C CA . VAL A 1 648 ? -44.091 38.528 48.613 1.00 46.72 648 VAL A CA 1
ATOM 4809 C C . VAL A 1 648 ? -42.577 38.365 48.546 1.00 46.72 648 VAL A C 1
ATOM 4811 O O . VAL A 1 648 ? -41.918 38.007 49.517 1.00 46.72 648 VAL A O 1
ATOM 4814 N N . CYS A 1 649 ? -42.028 38.662 47.372 1.00 51.69 649 CYS A N 1
ATOM 4815 C CA . CYS A 1 649 ? -40.603 38.894 47.187 1.00 51.69 649 CYS A CA 1
ATOM 4816 C C . CYS A 1 649 ? -40.212 40.233 47.818 1.00 51.69 649 CYS A C 1
ATOM 4818 O O . CYS A 1 649 ? -40.386 41.284 47.198 1.00 51.69 649 CYS A O 1
ATOM 4820 N N . PHE A 1 650 ? -39.700 40.209 49.047 1.00 42.50 650 PHE A N 1
ATOM 4821 C CA . PHE A 1 650 ? -38.968 41.353 49.582 1.00 42.50 650 PHE A CA 1
ATOM 4822 C C . PHE A 1 650 ? -37.578 41.366 48.941 1.00 42.50 650 PHE A C 1
ATOM 4824 O O . PHE A 1 650 ? -36.860 40.373 49.013 1.00 42.50 650 PHE A O 1
ATOM 4831 N N . ARG A 1 651 ? -37.242 42.464 48.259 1.00 39.94 651 ARG A N 1
ATOM 4832 C CA . ARG A 1 651 ? -35.853 42.768 47.902 1.00 39.94 651 ARG A CA 1
ATOM 4833 C C . ARG A 1 651 ? -35.066 43.179 49.133 1.00 39.94 651 ARG A C 1
ATOM 4835 O O . ARG A 1 651 ? -35.670 43.872 49.985 1.00 39.94 651 ARG A O 1
#

Secondary structure (DSSP, 8-state):
-EEES-EEE--B--SSS---EEEEEEE-TT-TT--EEEES-EEE--B----SSTT-TTSEEEEEEE-SSBTT--EEEES-EEEE-SPPPTT-S----EEEEE-TTB-S-EEEES-EEEE-PPPSSTT----EEEEEESSS-GGGEEEEES-EEEE--TT-TTSEEEEEETTEEE-SHHHHHHHTTSSSSSS-EE-SS----SSSS-----TT---TTTT-S----SSS---B-SSSPBSSSSSSSPPSSS------PPPPPPPP----EEEESSEEETTSTT--EEEEESSTTT-PSSEEEEEEETT---EEEEE-BTTB-PEEE--SBSEEEEEEEEE------TT-TT-S-EEPPPEEEEEE--SS-----EEEE-SEEETTSPEEEEES-GGGPPSSEEEEEESSTTSS-EEEEE--SS-EEE---SSEEEEEEEEEPPPBT-TTT---EE-PPEEEEEEPPTTSBTTB-EE---S-TT--EEEEEEETTSTT------STT--SS--EEEEEEPPTTEEEEEEE-TT---SSTT--EEEEEEETTTTEEEEES-EEETTEEESSS-EEEEEE-TT--S-EE--TTT-SEEEE---TT-EEEEEEEESTT---EEEEEEEEEE--GGGS--PPPPS-----GGG----

pLDDT: mean 87.46, std 12.57, range [39.94, 98.88]

Foldseek 3Di:
DEAALEQFEDFEDQDQPQAETERAEEELAADQASQYAYALYQFFAFAYLHDDFFLPRRYYEDYHYAYAQYLAHNAEAAFAEFFHEDEHHQRAQEHEYEPYHYEPRQQANYAHFLAEFHFHYDYNDLNRQYATEHYEYQAQDLRSYPAAELYEDEFHQNRHQSHYADYYHNNDGHSDLVSVCVSNPVVHHPLYYYDPDPQQAPDRSRREHAAAAAALQAQSGAAQPPPHGDQAASVGDGAADQDPGRGRHRYHYHYDHDDDDDAADQAAKDKPPQEFEAQQPPTKIKIAHPDLVRHAPFKFKWKDWQPDDIDTDGTADSVCRIDIGHDQAFGKMKMKMKHADGDRHPPDPPRGIDMYDIRMHGYHHDPAFDQAAKEWPPQEEAAQAKIKIFHPDFSRGGPFKFKWKDQPPPPDIDTDGTDPTPIDIDGHQAFGKMKMKMWRQTGHHRNVPYHIDIYDIYIHGHHADQQQDPVRAAEQADPDPPDFKTKDKDWQPGGRFAQPDDDPPGAREGKGKYKYFFAAFFQKKKKWQLVFPDFPDQLFKKKWKAFVVQREIEIERWEDNDPDTDNNIAMAIEGADPPDHDYDYDYSPDDSYDYDHGAGRTMMMMMMGGHHHTITMTMIMMGTDGDDPVPDDPDPDDDDDPPPCSNDDDD

Radius of gyration: 42.41 Å; chains: 1; bounding box: 96×72×104 Å